Protein AF-A0A812U1U1-F1 (afdb_monomer)

pLDDT: mean 80.29, std 19.42, range [25.36, 98.5]

Mean predicted aligned error: 8.42 Å

Structure (mmCIF, N/CA/C/O backbone):
data_AF-A0A812U1U1-F1
#
_entry.id   AF-A0A812U1U1-F1
#
loop_
_atom_site.group_PDB
_atom_site.id
_atom_site.type_symbol
_atom_site.label_atom_id
_atom_site.label_alt_id
_atom_site.label_comp_id
_atom_site.label_asym_id
_atom_site.label_entity_id
_atom_site.label_seq_id
_atom_site.pdbx_PDB_ins_code
_atom_site.Cartn_x
_atom_site.Cartn_y
_atom_site.Cartn_z
_atom_site.occupancy
_atom_site.B_iso_or_equiv
_atom_site.auth_seq_id
_atom_site.auth_comp_id
_atom_site.auth_asym_id
_atom_site.auth_atom_id
_atom_site.pdbx_PDB_model_num
ATOM 1 N N . MET A 1 1 ? -20.519 -23.158 24.714 1.00 33.41 1 MET A N 1
ATOM 2 C CA . MET A 1 1 ? -21.512 -22.779 23.686 1.00 33.41 1 MET A CA 1
ATOM 3 C C . MET A 1 1 ? -21.033 -21.493 23.036 1.00 33.41 1 MET A C 1
ATOM 5 O O . MET A 1 1 ? -21.237 -20.427 23.595 1.00 33.41 1 MET A O 1
ATOM 9 N N . VAL A 1 2 ? -20.297 -21.603 21.932 1.00 26.89 2 VAL A N 1
ATOM 10 C CA . VAL A 1 2 ? -19.844 -20.453 21.138 1.00 26.89 2 VAL A CA 1
ATOM 11 C C . VAL A 1 2 ? -20.847 -20.333 19.998 1.00 26.89 2 VAL A C 1
ATOM 13 O O . VAL A 1 2 ? -20.883 -21.200 19.129 1.00 26.89 2 VAL A O 1
ATOM 16 N N . SER A 1 3 ? -21.747 -19.351 20.068 1.00 25.36 3 SER A N 1
ATOM 17 C CA . SER A 1 3 ? -22.757 -19.149 19.031 1.00 25.36 3 SER A CA 1
ATOM 18 C C . SER A 1 3 ? -22.079 -18.628 17.768 1.00 25.36 3 SER A C 1
ATOM 20 O O . SER A 1 3 ? -21.534 -17.524 17.758 1.00 25.36 3 SER A O 1
ATOM 22 N N . GLN A 1 4 ? -22.128 -19.436 16.713 1.00 30.34 4 GLN A N 1
ATOM 23 C CA . GLN A 1 4 ? -21.863 -19.019 15.345 1.00 30.34 4 GLN A CA 1
ATOM 24 C C . GLN A 1 4 ? -22.845 -17.905 14.969 1.00 30.34 4 GLN A C 1
ATOM 26 O O . GLN A 1 4 ? -24.039 -18.147 14.817 1.00 30.34 4 GLN A O 1
ATOM 31 N N . VAL A 1 5 ? -22.334 -16.687 14.809 1.00 28.88 5 VAL A N 1
ATOM 32 C CA . VAL A 1 5 ? -22.999 -15.645 14.024 1.00 28.88 5 VAL A CA 1
ATOM 33 C C . VAL A 1 5 ? -22.287 -15.630 12.676 1.00 28.88 5 VAL A C 1
ATOM 35 O O . VAL A 1 5 ? -21.378 -14.841 12.452 1.00 28.88 5 VAL A O 1
ATOM 38 N N . ALA A 1 6 ? -22.639 -16.582 11.812 1.00 29.95 6 ALA A N 1
ATOM 39 C CA . ALA A 1 6 ? -22.237 -16.583 10.410 1.00 29.95 6 ALA A CA 1
ATOM 40 C C . ALA A 1 6 ? -23.312 -15.821 9.626 1.00 29.95 6 ALA A C 1
ATOM 42 O O . ALA A 1 6 ? -24.266 -16.405 9.113 1.00 29.95 6 ALA A O 1
ATOM 43 N N . GLY A 1 7 ? -23.212 -14.493 9.629 1.00 31.73 7 GLY A N 1
ATOM 44 C CA . GLY A 1 7 ? -23.976 -13.661 8.710 1.00 31.73 7 GLY A CA 1
ATOM 45 C C . GLY A 1 7 ? -23.217 -13.594 7.395 1.00 31.73 7 GLY A C 1
ATOM 46 O O . GLY A 1 7 ? -22.252 -12.846 7.309 1.00 31.73 7 GLY A O 1
ATOM 47 N N . ALA A 1 8 ? -23.631 -14.379 6.399 1.00 33.59 8 ALA A N 1
ATOM 48 C CA . ALA A 1 8 ? -23.110 -14.251 5.044 1.00 33.59 8 ALA A CA 1
ATOM 49 C C . ALA A 1 8 ? -23.301 -12.804 4.554 1.00 33.59 8 ALA A C 1
ATOM 51 O O . ALA A 1 8 ? -24.389 -12.236 4.690 1.00 33.59 8 ALA A O 1
ATOM 52 N N . TYR A 1 9 ? -22.238 -12.208 4.013 1.00 43.00 9 TYR A N 1
ATOM 53 C CA . TYR A 1 9 ? -22.255 -10.857 3.463 1.00 43.00 9 TYR A CA 1
ATOM 54 C C . TYR A 1 9 ? -23.244 -10.748 2.311 1.00 43.00 9 TYR A C 1
ATOM 56 O O . TYR A 1 9 ? -23.048 -11.348 1.257 1.00 43.00 9 TYR A O 1
ATOM 64 N N . ASP A 1 10 ? -24.244 -9.891 2.461 1.00 40.53 10 ASP A N 1
ATOM 65 C CA . ASP A 1 10 ? -24.826 -9.242 1.300 1.00 40.53 10 ASP A CA 1
ATOM 66 C C . ASP A 1 10 ? -24.025 -7.955 1.081 1.00 40.53 10 ASP A C 1
ATOM 68 O O . ASP A 1 10 ? -24.301 -6.915 1.688 1.00 40.53 10 ASP A O 1
ATOM 72 N N . PHE A 1 11 ? -22.984 -8.016 0.239 1.00 43.66 11 PHE A N 1
ATOM 73 C CA . PHE A 1 11 ? -22.469 -6.817 -0.430 1.00 43.66 11 PHE A CA 1
ATOM 74 C C . PHE A 1 11 ? -23.571 -6.347 -1.387 1.00 43.66 11 PHE A C 1
ATOM 76 O O . PHE A 1 11 ? -23.424 -6.501 -2.600 1.00 43.66 11 PHE A O 1
ATOM 83 N N . GLY A 1 12 ? -24.688 -5.864 -0.821 1.00 38.81 12 GLY A N 1
ATOM 84 C CA . GLY A 1 12 ? -25.961 -5.627 -1.496 1.00 38.81 12 GLY A CA 1
ATOM 85 C C . GLY A 1 12 ? -25.711 -5.135 -2.899 1.00 38.81 12 GLY A C 1
ATOM 86 O O . GLY A 1 12 ? -25.112 -4.067 -3.024 1.00 38.81 12 GLY A O 1
ATOM 87 N N . ALA A 1 13 ? -26.066 -5.972 -3.886 1.00 36.62 13 ALA A N 1
ATOM 88 C CA . ALA A 1 13 ? -25.687 -5.882 -5.298 1.00 36.62 13 ALA A CA 1
ATOM 89 C C . ALA A 1 13 ? -24.906 -4.599 -5.599 1.00 36.62 13 ALA A C 1
ATOM 91 O O . ALA A 1 13 ? -25.535 -3.554 -5.790 1.00 36.62 13 ALA A O 1
ATOM 92 N N . LEU A 1 14 ? -23.564 -4.667 -5.542 1.00 38.41 14 LEU A N 1
ATOM 93 C CA . LEU A 1 14 ? -22.665 -3.551 -5.851 1.00 38.41 14 LEU A CA 1
ATOM 94 C C . LEU A 1 14 ? -23.178 -2.863 -7.121 1.00 38.41 14 LEU A C 1
ATOM 96 O O . LEU A 1 14 ? -22.991 -3.359 -8.229 1.00 38.41 14 LEU A O 1
ATOM 100 N N . LYS A 1 15 ? -23.912 -1.757 -6.956 1.00 34.28 15 LYS A N 1
ATOM 101 C CA . LYS A 1 15 ? -24.522 -1.070 -8.091 1.00 34.28 15 LYS A CA 1
ATOM 102 C C . LYS A 1 15 ? -23.379 -0.509 -8.911 1.00 34.28 15 LYS A C 1
ATOM 104 O O . LYS A 1 15 ? -22.560 0.237 -8.368 1.00 34.28 15 LYS A O 1
ATOM 109 N N . SER A 1 16 ? -23.337 -0.851 -10.197 1.00 38.38 16 SER A N 1
ATOM 110 C CA . SER A 1 16 ? -22.427 -0.206 -11.134 1.00 38.38 16 SER A CA 1
ATOM 111 C C . SER A 1 16 ? -22.575 1.305 -10.959 1.00 38.38 16 SER A C 1
ATOM 113 O O . SER A 1 16 ? -23.684 1.851 -10.936 1.00 38.38 16 SER A O 1
ATOM 115 N N . SER A 1 17 ? -21.461 1.994 -10.719 1.00 38.06 17 SER A N 1
ATOM 116 C CA . SER A 1 17 ? -21.476 3.446 -10.611 1.00 38.06 17 SER A CA 1
ATOM 117 C C . SER A 1 17 ? -21.788 4.010 -11.996 1.00 38.06 17 SER A C 1
ATOM 119 O O . SER A 1 17 ? -20.887 4.212 -12.807 1.00 38.06 17 SER A O 1
ATOM 121 N N . GLY A 1 18 ? -23.073 4.213 -12.285 1.00 31.48 18 GLY A N 1
ATOM 122 C CA . GLY A 1 18 ? -23.569 4.792 -13.528 1.00 31.48 18 GLY A CA 1
ATOM 123 C C . GLY A 1 18 ? -23.217 6.272 -13.635 1.00 31.48 18 GLY A C 1
ATOM 124 O O . GLY A 1 18 ? -24.083 7.128 -13.493 1.00 31.48 18 GLY A O 1
ATOM 125 N N . ASN A 1 19 ? -21.947 6.580 -13.884 1.00 34.47 19 ASN A N 1
ATOM 126 C CA . ASN A 1 19 ? -21.571 7.831 -14.525 1.00 34.47 19 ASN A CA 1
ATOM 127 C C . ASN A 1 19 ? -21.546 7.554 -16.032 1.00 34.47 19 ASN A C 1
ATOM 129 O O . ASN A 1 19 ? -20.558 7.057 -16.569 1.00 34.47 19 ASN A O 1
ATOM 133 N N . SER A 1 20 ? -22.662 7.826 -16.708 1.00 31.83 20 SER A N 1
ATOM 134 C CA . SER A 1 20 ? -22.776 7.718 -18.161 1.00 31.83 20 SER A CA 1
ATOM 135 C C . SER A 1 20 ? -21.972 8.834 -18.836 1.00 31.83 20 SER A C 1
ATOM 137 O O . SER A 1 20 ? -22.465 9.929 -19.092 1.00 31.83 20 SER A O 1
ATOM 139 N N . TYR A 1 21 ? -20.705 8.561 -19.137 1.00 35.44 21 TYR A N 1
ATOM 140 C CA . TYR A 1 21 ? -19.944 9.339 -20.113 1.00 35.44 21 TYR A CA 1
ATOM 141 C C . TYR A 1 21 ? -20.180 8.734 -21.503 1.00 35.44 21 TYR A C 1
ATOM 143 O O . TYR A 1 21 ? -20.110 7.518 -21.661 1.00 35.44 21 TYR A O 1
ATOM 151 N N . SER A 1 22 ? -20.492 9.570 -22.499 1.00 34.00 22 SER A N 1
ATOM 152 C CA . SER A 1 22 ? -20.937 9.146 -23.836 1.00 34.00 22 SER A CA 1
ATOM 153 C C . SER A 1 22 ? -19.997 8.111 -24.479 1.00 34.00 22 SER A C 1
ATOM 155 O O . SER A 1 22 ? -18.826 8.397 -24.746 1.00 34.00 22 SER A O 1
ATOM 157 N N . THR A 1 23 ? -20.535 6.925 -24.752 1.00 34.09 23 THR A N 1
ATOM 158 C CA . THR A 1 23 ? -19.882 5.728 -25.308 1.00 34.09 23 THR A CA 1
ATOM 159 C C . THR A 1 23 ? -19.514 5.836 -26.793 1.00 34.09 23 THR A C 1
ATOM 161 O O . THR A 1 23 ? -18.675 5.076 -27.272 1.00 34.09 23 THR A O 1
ATOM 164 N N . GLU A 1 24 ? -20.061 6.806 -27.531 1.00 35.62 24 GLU A N 1
ATOM 165 C CA . GLU A 1 24 ? -19.926 6.873 -28.998 1.00 35.62 24 GLU A CA 1
ATOM 166 C C . GLU A 1 24 ? -18.502 7.169 -29.504 1.00 35.62 24 GLU A C 1
ATOM 168 O O . GLU A 1 24 ? -18.181 6.849 -30.645 1.00 35.62 24 GLU A O 1
ATOM 173 N N . LYS A 1 25 ? -17.600 7.701 -28.666 1.00 39.09 25 LYS A N 1
ATOM 174 C CA . LYS A 1 25 ? -16.202 7.981 -29.061 1.00 39.09 25 LYS A CA 1
ATOM 175 C C . LYS A 1 25 ? -15.216 6.833 -28.773 1.00 39.09 25 LYS A C 1
ATOM 177 O O . LYS A 1 25 ? -14.052 6.936 -29.147 1.00 39.09 25 LYS A O 1
ATOM 182 N N . LEU A 1 26 ? -15.660 5.762 -28.102 1.00 35.81 26 LEU A N 1
ATOM 183 C CA . LEU A 1 26 ? -14.811 4.668 -27.591 1.00 35.81 26 LEU A CA 1
ATOM 184 C C . LEU A 1 26 ? -14.705 3.459 -28.530 1.00 35.81 26 LEU A C 1
ATOM 186 O O . LEU A 1 26 ? -13.687 2.768 -28.543 1.00 35.81 26 LEU A O 1
ATOM 190 N N . LEU A 1 27 ? -15.730 3.203 -29.344 1.00 36.25 27 LEU A N 1
ATOM 191 C CA . LEU A 1 27 ? -15.770 2.002 -30.186 1.00 36.25 27 LEU A CA 1
ATOM 192 C C . LEU A 1 27 ? -14.771 2.055 -31.357 1.00 36.25 27 LEU A C 1
ATOM 194 O O . LEU A 1 27 ? -14.324 1.014 -31.824 1.00 36.25 27 LEU A O 1
ATOM 198 N N . GLY A 1 28 ? -14.341 3.252 -31.774 1.00 38.69 28 GLY A N 1
ATOM 199 C CA . GLY A 1 28 ? -13.275 3.425 -32.771 1.00 38.69 28 GLY A CA 1
ATOM 200 C C . GLY A 1 28 ? -11.848 3.270 -32.222 1.00 38.69 28 GLY A C 1
ATOM 201 O O . GLY A 1 28 ? -10.917 3.099 -33.004 1.00 38.69 28 GLY A O 1
ATOM 202 N N . THR A 1 29 ? -11.651 3.320 -30.897 1.00 44.66 29 THR A N 1
ATOM 203 C CA . THR A 1 29 ? -10.325 3.288 -30.243 1.00 44.66 29 THR A CA 1
ATOM 204 C C . THR A 1 29 ? -10.060 2.021 -29.430 1.00 44.66 29 THR A C 1
ATOM 206 O O . THR A 1 29 ? -8.899 1.740 -29.139 1.00 44.66 29 THR A O 1
ATOM 209 N N . SER A 1 30 ? -11.085 1.219 -29.119 1.00 41.72 30 SER A N 1
ATOM 210 C CA . SER A 1 30 ? -10.934 -0.089 -28.459 1.00 41.72 30 SER A CA 1
ATOM 211 C C . SER A 1 30 ? -9.996 -1.020 -29.242 1.00 41.72 30 SER A C 1
ATOM 213 O O . SER A 1 30 ? -9.013 -1.495 -28.679 1.00 41.72 30 SER A O 1
ATOM 215 N N . GLY A 1 31 ? -10.191 -1.167 -30.560 1.00 43.22 31 GLY A N 1
ATOM 216 C CA . GLY A 1 31 ? -9.303 -1.980 -31.402 1.00 43.22 31 GLY A CA 1
ATOM 217 C C . GLY A 1 31 ? -7.854 -1.476 -31.433 1.00 43.22 31 GLY A C 1
ATOM 218 O O . GLY A 1 31 ? -6.922 -2.274 -31.425 1.00 43.22 31 GLY A O 1
ATOM 219 N N . ALA A 1 32 ? -7.647 -0.156 -31.384 1.00 46.31 32 ALA A N 1
ATOM 220 C CA . ALA A 1 32 ? -6.315 0.443 -31.328 1.00 46.31 32 ALA A CA 1
ATOM 221 C C . ALA A 1 32 ? -5.655 0.268 -29.951 1.00 46.31 32 ALA A C 1
ATOM 223 O O . ALA A 1 32 ? -4.449 0.070 -29.884 1.00 46.31 32 ALA A O 1
ATOM 224 N N . MET A 1 33 ? -6.416 0.312 -28.853 1.00 45.88 33 MET A N 1
ATOM 225 C CA . MET A 1 33 ? -5.883 0.077 -27.511 1.00 45.88 33 MET A CA 1
ATOM 226 C C . MET A 1 33 ? -5.525 -1.396 -27.311 1.00 45.88 33 MET A C 1
ATOM 228 O O . MET A 1 33 ? -4.442 -1.669 -26.811 1.00 45.88 33 MET A O 1
ATOM 232 N N . THR A 1 34 ? -6.364 -2.333 -27.760 1.00 46.78 34 THR A N 1
ATOM 233 C CA . THR A 1 34 ? -6.060 -3.772 -27.728 1.00 46.78 34 THR A CA 1
ATOM 234 C C . THR A 1 34 ? -4.869 -4.115 -28.626 1.00 46.78 34 THR A C 1
ATOM 236 O O . THR A 1 34 ? -3.996 -4.861 -28.197 1.00 46.78 34 THR A O 1
ATOM 239 N N . ALA A 1 35 ? -4.764 -3.519 -29.821 1.00 48.72 35 ALA A N 1
ATOM 240 C CA . ALA A 1 35 ? -3.596 -3.686 -30.691 1.00 48.72 35 ALA A CA 1
ATOM 241 C C . ALA A 1 35 ? -2.317 -3.103 -30.063 1.00 48.72 35 ALA A C 1
ATOM 243 O O . ALA A 1 35 ? -1.280 -3.756 -30.057 1.00 48.72 35 ALA A O 1
ATOM 244 N N . ARG A 1 36 ? -2.393 -1.913 -29.453 1.00 50.44 36 ARG A N 1
ATOM 245 C CA . ARG A 1 36 ? -1.244 -1.250 -28.812 1.00 50.44 36 ARG A CA 1
ATOM 246 C C . ARG A 1 36 ? -0.850 -1.900 -27.484 1.00 50.44 36 ARG A C 1
ATOM 248 O O . ARG A 1 36 ? 0.325 -1.909 -27.146 1.00 50.44 36 ARG A O 1
ATOM 255 N N . LEU A 1 37 ? -1.807 -2.466 -26.746 1.00 47.91 37 LEU A N 1
ATOM 256 C CA . LEU A 1 37 ? -1.551 -3.371 -25.624 1.00 47.91 37 LEU A CA 1
ATOM 257 C C . LEU A 1 37 ? -0.870 -4.642 -26.133 1.00 47.91 37 LEU A C 1
ATOM 259 O O . LEU A 1 37 ? 0.133 -5.032 -25.560 1.00 47.91 37 LEU A O 1
ATOM 263 N N . GLY A 1 38 ? -1.327 -5.218 -27.246 1.00 48.72 38 GLY A N 1
ATOM 264 C CA . GLY A 1 38 ? -0.665 -6.351 -27.902 1.00 48.72 38 GLY A CA 1
ATOM 265 C C . GLY A 1 38 ? 0.767 -6.056 -28.371 1.00 48.72 38 GLY A C 1
ATOM 266 O O . GLY A 1 38 ? 1.600 -6.953 -28.360 1.00 48.72 38 GLY A O 1
ATOM 267 N N . GLU A 1 39 ? 1.079 -4.806 -28.731 1.00 46.41 39 GLU A N 1
ATOM 268 C CA . GLU A 1 39 ? 2.439 -4.357 -29.081 1.00 46.41 39 GLU A CA 1
ATOM 269 C C . GLU A 1 39 ? 3.313 -4.003 -27.859 1.00 46.41 39 GLU A C 1
ATOM 271 O O . GLU A 1 39 ? 4.540 -4.090 -27.931 1.00 46.41 39 GLU A O 1
ATOM 276 N N . LEU A 1 40 ? 2.708 -3.563 -26.747 1.00 42.91 40 LEU A N 1
ATOM 277 C CA . LEU A 1 40 ? 3.408 -3.160 -25.515 1.00 42.91 40 LEU A CA 1
ATOM 278 C C . LEU A 1 40 ? 3.587 -4.309 -24.515 1.00 42.91 40 LEU A C 1
ATOM 280 O O . LEU A 1 40 ? 4.503 -4.263 -23.693 1.00 42.91 40 LEU A O 1
ATOM 284 N N . LEU A 1 41 ? 2.716 -5.314 -24.566 1.00 47.69 41 LEU A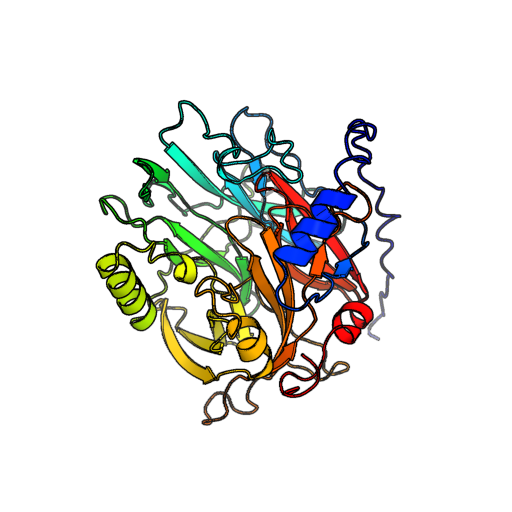 N 1
ATOM 285 C CA . LEU A 1 41 ? 2.797 -6.525 -23.764 1.00 47.69 41 LEU A CA 1
ATOM 286 C C . LEU A 1 41 ? 3.712 -7.505 -24.488 1.00 47.69 41 LEU A C 1
ATOM 288 O O . LEU A 1 41 ? 3.403 -8.042 -25.551 1.00 47.69 41 LEU A O 1
ATOM 292 N N . ILE A 1 42 ? 4.889 -7.694 -23.909 1.00 43.16 42 ILE A N 1
ATOM 293 C CA . ILE A 1 42 ? 5.901 -8.603 -24.425 1.00 43.16 42 ILE A CA 1
ATOM 294 C C . ILE A 1 42 ? 5.284 -10.017 -24.448 1.00 43.16 42 ILE A C 1
ATOM 296 O O . ILE A 1 42 ? 4.717 -10.460 -23.455 1.00 43.16 42 ILE A O 1
ATOM 300 N N . HIS A 1 43 ? 5.370 -10.691 -25.600 1.00 44.22 43 HIS A N 1
ATOM 301 C CA . HIS A 1 43 ? 4.927 -12.074 -25.863 1.00 44.22 43 HIS A CA 1
ATOM 302 C C . HIS A 1 43 ? 3.436 -12.341 -26.125 1.00 44.22 43 HIS A C 1
ATOM 304 O O . HIS A 1 43 ? 3.045 -13.503 -26.202 1.00 44.22 43 HIS A O 1
ATOM 310 N N . GLY A 1 44 ? 2.592 -11.326 -26.342 1.00 47.84 44 GLY A N 1
ATOM 311 C CA . GLY A 1 44 ? 1.168 -11.590 -26.605 1.00 47.84 44 GLY A CA 1
ATOM 312 C C . GLY A 1 44 ? 0.444 -12.204 -25.400 1.00 47.84 44 GLY A C 1
ATOM 313 O O . GLY A 1 44 ? -0.622 -12.805 -25.552 1.00 47.84 44 GLY A O 1
ATOM 314 N N . GLU A 1 45 ? 1.012 -12.051 -24.201 1.00 54.56 45 GLU A N 1
ATOM 315 C CA . GLU A 1 45 ? 0.327 -12.389 -22.965 1.00 54.56 45 GLU A CA 1
ATOM 316 C C . GLU A 1 45 ? -0.890 -11.477 -22.806 1.00 54.56 45 GLU A C 1
ATOM 318 O O . GLU A 1 45 ? -0.776 -10.257 -22.672 1.00 54.56 45 GLU A O 1
ATOM 323 N N . ALA A 1 46 ? -2.078 -12.075 -22.848 1.00 60.75 46 ALA A N 1
ATOM 324 C CA . ALA A 1 46 ? -3.315 -11.358 -22.609 1.00 60.75 46 ALA A CA 1
ATOM 325 C C . ALA A 1 46 ? -3.338 -10.851 -21.159 1.00 60.75 46 ALA A C 1
ATOM 327 O O . ALA A 1 46 ? -3.284 -11.653 -20.224 1.00 60.75 46 ALA A O 1
ATOM 328 N N . VAL A 1 47 ? -3.446 -9.530 -20.978 1.00 74.00 47 VAL A N 1
ATOM 329 C CA . VAL A 1 47 ? -3.816 -8.951 -19.681 1.00 74.00 47 VAL A CA 1
ATOM 330 C C . VAL A 1 47 ? -5.233 -9.400 -19.368 1.00 74.00 47 VAL A C 1
ATOM 332 O O . VAL A 1 47 ? -6.168 -9.114 -20.119 1.00 74.00 47 VAL A O 1
ATOM 335 N N . GLU A 1 48 ? -5.384 -10.110 -18.259 1.00 80.50 48 GLU A N 1
ATOM 336 C CA . GLU A 1 48 ? -6.688 -10.541 -17.784 1.00 80.50 48 GLU A CA 1
ATOM 337 C C . GLU A 1 48 ? -7.426 -9.351 -17.156 1.00 80.50 48 GLU A C 1
ATOM 339 O O . GLU A 1 48 ? -6.937 -8.711 -16.223 1.00 80.50 48 GLU A O 1
ATOM 344 N N . VAL A 1 49 ? -8.608 -9.023 -17.678 1.00 80.69 49 VAL A N 1
ATOM 345 C CA . VAL A 1 49 ? -9.461 -7.984 -17.092 1.00 80.69 49 VAL A CA 1
ATOM 346 C C . VAL A 1 49 ? -10.316 -8.630 -16.011 1.00 80.69 49 VAL A C 1
ATOM 348 O O . VAL A 1 49 ? -11.184 -9.453 -16.308 1.00 80.69 49 VAL A O 1
ATOM 351 N N . LEU A 1 50 ? -10.102 -8.240 -14.755 1.00 81.69 50 LEU A N 1
ATOM 352 C CA . LEU A 1 50 ? -10.969 -8.651 -13.657 1.00 81.69 50 LEU A CA 1
ATOM 353 C C . LEU A 1 50 ? -12.301 -7.908 -13.774 1.00 81.69 50 LEU A C 1
ATOM 355 O O . LEU A 1 50 ? -12.419 -6.784 -13.286 1.00 81.69 50 LEU A O 1
ATOM 359 N N . ASN A 1 51 ? -13.286 -8.539 -14.417 1.00 80.69 51 ASN A N 1
ATOM 360 C CA . ASN A 1 51 ? -14.665 -8.052 -14.505 1.00 80.69 51 ASN A CA 1
ATOM 361 C C . ASN A 1 51 ? -15.359 -8.220 -13.145 1.00 80.69 51 ASN A C 1
ATOM 363 O O . ASN A 1 51 ? -16.066 -9.198 -12.885 1.00 80.69 51 ASN A O 1
ATOM 367 N N . VAL A 1 52 ? -15.041 -7.305 -12.231 1.00 80.62 52 VAL A N 1
ATOM 368 C CA . VAL A 1 52 ? -15.543 -7.282 -10.860 1.00 80.62 52 VAL A CA 1
ATOM 369 C C . VAL A 1 52 ? -16.112 -5.899 -10.557 1.00 80.62 52 VAL A C 1
ATOM 371 O O . VAL A 1 52 ? -15.427 -4.890 -10.754 1.00 80.62 52 VAL A O 1
ATOM 374 N N . PRO A 1 53 ? -17.354 -5.804 -10.043 1.00 83.06 53 PRO A N 1
ATOM 375 C CA . PRO A 1 53 ? -17.932 -4.519 -9.690 1.00 83.06 53 PRO A CA 1
ATOM 376 C C . PRO A 1 53 ? -17.043 -3.759 -8.702 1.00 83.06 53 PRO A C 1
ATOM 378 O O . PRO A 1 53 ? -16.528 -4.320 -7.730 1.00 83.06 53 PRO A O 1
ATOM 381 N N . SER A 1 54 ? -16.884 -2.456 -8.929 1.00 85.75 54 SER A N 1
ATOM 382 C CA . SER A 1 54 ? -16.162 -1.567 -8.021 1.00 85.75 54 SER A CA 1
ATOM 383 C C . SER A 1 54 ? -17.065 -0.459 -7.488 1.00 85.75 54 SER A C 1
ATOM 385 O O . SER A 1 54 ? -17.995 0.003 -8.153 1.00 85.75 54 SER A O 1
ATOM 387 N N . ARG A 1 55 ? -16.787 -0.021 -6.258 1.00 87.38 55 ARG A N 1
ATOM 388 C CA . ARG A 1 55 ? -17.496 1.068 -5.578 1.00 87.38 55 ARG A CA 1
ATOM 389 C C . ARG A 1 55 ? -16.533 2.199 -5.249 1.00 87.38 55 ARG A C 1
ATOM 391 O O . ARG A 1 55 ? -15.428 1.970 -4.765 1.00 87.38 55 ARG A O 1
ATOM 398 N N . LEU A 1 56 ? -16.989 3.435 -5.442 1.00 87.62 56 LEU A N 1
ATOM 399 C CA . LEU A 1 56 ? -16.305 4.629 -4.949 1.00 87.62 56 LEU A CA 1
ATOM 400 C C . LEU A 1 56 ? -16.429 4.703 -3.416 1.00 87.62 56 LEU A C 1
ATOM 402 O O . LEU A 1 56 ? -17.547 4.737 -2.897 1.00 87.62 56 LEU A O 1
ATOM 406 N N . LEU A 1 57 ? -15.304 4.750 -2.696 1.00 83.75 57 LEU A N 1
ATOM 407 C CA . LEU A 1 57 ? -15.291 4.764 -1.225 1.00 83.75 57 LEU A CA 1
ATOM 408 C C . LEU A 1 57 ? -15.752 6.108 -0.652 1.00 83.75 57 LEU A C 1
ATOM 410 O O . LEU A 1 57 ? -16.696 6.170 0.128 1.00 83.75 57 LEU A O 1
ATOM 414 N N . HIS A 1 58 ? -15.100 7.195 -1.060 1.00 82.94 58 HIS A N 1
ATOM 415 C CA . HIS A 1 58 ? -15.446 8.553 -0.651 1.00 82.94 58 HIS A CA 1
ATOM 416 C C . HIS A 1 58 ? -15.292 9.495 -1.833 1.00 82.94 58 HIS A C 1
ATOM 418 O O . HIS A 1 58 ? -14.385 9.350 -2.652 1.00 82.94 58 HIS A O 1
ATOM 424 N N . ARG A 1 59 ? -16.163 10.504 -1.906 1.00 73.81 59 ARG A N 1
ATOM 425 C CA . ARG A 1 59 ? -15.984 11.577 -2.882 1.00 73.81 59 ARG A CA 1
ATOM 426 C C . ARG A 1 59 ? -14.859 12.503 -2.418 1.00 73.81 59 ARG A C 1
ATOM 428 O O . ARG A 1 59 ? -14.816 12.842 -1.231 1.00 73.81 59 ARG A O 1
ATOM 435 N N . PRO A 1 60 ? -13.978 12.946 -3.327 1.00 64.12 60 PRO A N 1
ATOM 436 C CA . PRO A 1 60 ? -12.962 13.924 -2.985 1.00 64.12 60 PRO A CA 1
ATOM 437 C C . PRO A 1 60 ? -13.618 15.202 -2.429 1.00 64.12 60 PRO A C 1
ATOM 439 O O . PRO A 1 60 ? -14.734 15.559 -2.834 1.00 64.12 60 PRO A O 1
ATOM 442 N N . PRO A 1 61 ? -12.964 15.902 -1.485 1.00 61.69 61 PRO A N 1
ATOM 443 C CA . PRO A 1 61 ? -13.498 17.142 -0.947 1.00 61.69 61 PRO A CA 1
ATOM 444 C C . PRO A 1 61 ? -13.757 18.137 -2.086 1.00 61.69 61 PRO A C 1
ATOM 446 O O . PRO A 1 61 ? -12.901 18.341 -2.938 1.00 61.69 61 PRO A O 1
ATOM 449 N N . LYS A 1 62 ? -14.902 18.835 -2.075 1.00 58.47 62 LYS A N 1
ATOM 450 C CA . LYS A 1 62 ? -15.288 19.814 -3.120 1.00 58.47 62 LYS A CA 1
ATOM 451 C C . LYS A 1 62 ? -14.310 20.996 -3.300 1.00 58.47 62 LYS A C 1
ATOM 453 O O . LYS A 1 62 ? -14.539 21.851 -4.157 1.00 58.47 62 LYS A O 1
ATOM 458 N N . LYS A 1 63 ? -13.233 21.098 -2.508 1.00 64.88 63 LYS A N 1
ATOM 459 C CA . LYS A 1 63 ? -12.181 22.100 -2.727 1.00 64.88 63 LYS A CA 1
ATOM 460 C C . LYS A 1 63 ? -11.483 21.773 -4.049 1.00 64.88 63 LYS A C 1
ATOM 462 O O . LYS A 1 63 ? -10.867 20.723 -4.167 1.00 64.88 63 LYS A O 1
ATOM 467 N N . LYS A 1 64 ? -11.576 22.699 -5.012 1.00 57.41 64 LYS A N 1
ATOM 468 C CA . LYS A 1 64 ? -11.261 22.576 -6.456 1.00 57.41 64 LYS A CA 1
ATOM 469 C C . LYS A 1 64 ? -9.864 22.038 -6.847 1.00 57.41 64 LYS A C 1
ATOM 471 O O . LYS A 1 64 ? -9.543 22.046 -8.032 1.00 57.41 64 LYS A O 1
ATOM 476 N N . SER A 1 65 ? -9.025 21.592 -5.916 1.00 78.62 65 SER A N 1
ATOM 477 C CA . SER A 1 65 ? -7.655 21.157 -6.191 1.00 78.62 65 SER A CA 1
ATOM 478 C C . SER A 1 65 ? -7.240 19.821 -5.584 1.00 78.62 65 SER A C 1
ATOM 480 O O . SER A 1 65 ? -6.221 19.322 -6.042 1.00 78.62 65 SER A O 1
ATOM 482 N N . TRP A 1 66 ? -7.971 19.235 -4.627 1.00 88.31 66 TRP A N 1
ATOM 483 C CA . TRP A 1 66 ? -7.552 17.997 -3.951 1.00 88.31 66 TRP A CA 1
ATOM 484 C C . TRP A 1 66 ? -8.379 16.791 -4.394 1.00 88.31 66 TRP A C 1
ATOM 486 O O . TRP A 1 66 ? -9.606 16.865 -4.419 1.00 88.31 66 TRP A O 1
ATOM 496 N N . ALA A 1 67 ? -7.709 15.673 -4.664 1.00 90.62 67 ALA A N 1
ATOM 497 C CA . ALA A 1 67 ? -8.338 14.366 -4.844 1.00 90.62 67 ALA A CA 1
ATOM 498 C C . ALA A 1 67 ? -7.948 13.415 -3.709 1.00 90.62 67 ALA A C 1
ATOM 500 O O . ALA A 1 67 ? -6.919 13.628 -3.070 1.00 90.62 67 ALA A O 1
ATOM 501 N N . LEU A 1 68 ? -8.765 12.386 -3.475 1.00 92.25 68 LEU A N 1
ATOM 502 C CA . LEU A 1 68 ? -8.470 11.268 -2.577 1.00 92.25 68 LEU A CA 1
ATOM 503 C C . LEU A 1 68 ? -8.284 10.021 -3.433 1.00 92.25 68 LEU A C 1
ATOM 505 O O . LEU A 1 68 ? -9.165 9.710 -4.218 1.00 92.25 68 LEU A O 1
ATOM 509 N N . TYR A 1 69 ? -7.181 9.305 -3.293 1.00 92.88 69 TYR A N 1
ATOM 510 C CA . TYR A 1 69 ? -6.903 8.102 -4.077 1.00 92.88 69 TYR A CA 1
ATOM 511 C C . TYR A 1 69 ? -5.946 7.178 -3.314 1.00 92.88 69 TYR A C 1
ATOM 513 O O . TYR A 1 69 ? -5.552 7.474 -2.186 1.00 92.88 69 TYR A O 1
ATOM 521 N N . ASN A 1 70 ? -5.630 6.023 -3.898 1.00 94.00 70 ASN A N 1
ATOM 522 C CA . ASN A 1 70 ? -4.800 4.961 -3.311 1.00 94.00 70 ASN A CA 1
ATOM 523 C C . ASN A 1 70 ? -5.238 4.539 -1.892 1.00 94.00 70 ASN A C 1
ATOM 525 O O . ASN A 1 70 ? -4.422 4.573 -0.969 1.00 94.00 70 ASN A O 1
ATOM 529 N N . PRO A 1 71 ? -6.521 4.181 -1.685 1.00 96.75 71 PRO A N 1
ATOM 530 C CA . PRO A 1 71 ? -7.001 3.739 -0.386 1.00 96.75 71 PRO A CA 1
ATOM 531 C C . PRO A 1 71 ? -6.291 2.471 0.108 1.00 96.75 71 PRO A C 1
ATOM 533 O O . PRO A 1 71 ? -6.108 1.527 -0.664 1.00 96.75 71 PRO A O 1
ATOM 536 N N . SER A 1 72 ? -5.966 2.425 1.401 1.00 97.25 72 SER A N 1
ATOM 537 C CA . SER A 1 72 ? -5.564 1.211 2.129 1.00 97.25 72 SER A CA 1
ATOM 538 C C . SER A 1 72 ? -6.577 0.926 3.232 1.00 97.25 72 SER A C 1
ATOM 540 O O . SER A 1 72 ? -7.085 1.868 3.840 1.00 97.25 72 SER A O 1
ATOM 542 N N . LEU A 1 73 ? -6.878 -0.347 3.492 1.00 96.44 73 LEU A N 1
ATOM 543 C CA . LEU A 1 73 ? -7.854 -0.770 4.498 1.00 96.44 73 LEU A CA 1
ATOM 544 C C . LEU A 1 73 ? -7.219 -1.680 5.537 1.00 96.44 73 LEU A C 1
ATOM 546 O O . LEU A 1 73 ? -6.419 -2.551 5.203 1.00 96.44 73 LEU A O 1
ATOM 550 N N . LEU A 1 74 ? -7.650 -1.511 6.783 1.00 97.56 74 LEU A N 1
ATOM 551 C CA . LEU A 1 74 ? -7.347 -2.412 7.883 1.00 97.56 74 LEU A CA 1
ATOM 552 C C . LEU A 1 74 ? -8.631 -2.727 8.659 1.00 97.56 74 LEU A C 1
ATOM 554 O O . LEU A 1 74 ? -9.195 -1.817 9.280 1.00 97.56 74 LEU A O 1
ATOM 558 N N . PRO A 1 75 ? -9.099 -3.987 8.642 1.00 97.06 75 PRO A N 1
ATOM 559 C CA . PRO A 1 75 ? -10.181 -4.432 9.512 1.00 97.06 75 PRO A CA 1
ATOM 560 C C . PRO A 1 75 ? -9.766 -4.310 10.981 1.00 97.06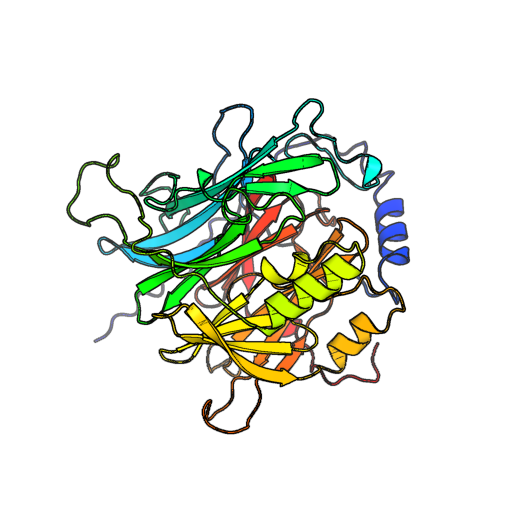 75 PRO A C 1
ATOM 562 O O . PRO A 1 75 ? -8.663 -4.716 11.352 1.00 97.06 75 PRO A O 1
ATOM 565 N N . LEU A 1 76 ? -10.640 -3.757 11.821 1.00 96.81 76 LEU A N 1
ATOM 566 C CA . LEU A 1 76 ? -10.428 -3.685 13.267 1.00 96.81 76 LEU A CA 1
ATOM 567 C C . LEU A 1 76 ? -11.756 -3.641 14.031 1.00 96.81 76 LEU A C 1
ATOM 569 O O . LEU A 1 76 ? -12.821 -3.430 13.451 1.00 96.81 76 LEU A O 1
ATOM 573 N N . ARG A 1 77 ? -11.685 -3.803 15.355 1.00 96.44 77 ARG A N 1
ATOM 574 C CA . ARG A 1 77 ? -12.818 -3.596 16.262 1.00 96.44 77 ARG A CA 1
ATOM 575 C C . ARG A 1 77 ? -12.615 -2.301 17.044 1.00 96.44 77 ARG A C 1
ATOM 577 O O . ARG A 1 77 ? -11.570 -2.128 17.663 1.00 96.44 77 ARG A O 1
ATOM 584 N N . TRP A 1 78 ? -13.597 -1.405 17.020 1.00 95.81 78 TRP A N 1
ATOM 585 C CA . TRP A 1 78 ? -13.548 -0.121 17.732 1.00 95.81 78 TRP A CA 1
ATOM 586 C C . TRP A 1 78 ? -14.936 0.250 18.246 1.00 95.81 78 TRP A C 1
ATOM 588 O O . TRP A 1 78 ? -15.924 0.132 17.512 1.00 95.81 78 TRP A O 1
ATOM 598 N N . ARG A 1 79 ? -15.032 0.647 19.521 1.00 93.69 79 ARG A N 1
ATOM 599 C CA . ARG A 1 79 ? -16.308 0.893 20.225 1.00 93.69 79 ARG A CA 1
ATOM 600 C C . ARG A 1 79 ? -17.286 -0.283 20.115 1.00 93.69 79 ARG A C 1
ATOM 602 O O . ARG A 1 79 ? -18.480 -0.110 19.868 1.00 93.69 79 ARG A O 1
ATOM 609 N N . GLY A 1 80 ? -16.755 -1.502 20.213 1.00 95.12 80 GLY A N 1
ATOM 610 C CA . GLY A 1 80 ? -17.526 -2.744 20.102 1.00 95.12 80 GLY A CA 1
ATOM 611 C C . GLY A 1 80 ? -18.078 -3.062 18.706 1.00 95.12 80 GLY A C 1
ATOM 612 O O . GLY A 1 80 ? -18.798 -4.051 18.579 1.00 95.12 80 GLY A O 1
ATOM 613 N N . LYS A 1 81 ? -17.748 -2.272 17.677 1.00 96.31 81 LYS A N 1
ATOM 614 C CA . LYS A 1 81 ? -18.191 -2.471 16.291 1.00 96.31 81 LYS A CA 1
ATOM 615 C C . LYS A 1 81 ? -17.045 -2.964 15.418 1.00 96.31 81 LYS A C 1
ATOM 617 O O . LYS A 1 81 ? -15.907 -2.531 15.598 1.00 96.31 81 LYS A O 1
ATOM 622 N N . ASP A 1 82 ? -17.370 -3.803 14.443 1.00 96.31 82 ASP A N 1
ATOM 623 C CA . ASP A 1 82 ? -16.446 -4.152 13.367 1.00 96.31 82 ASP A CA 1
ATOM 624 C C . ASP A 1 82 ? -16.421 -3.008 12.351 1.00 96.31 82 ASP A C 1
ATOM 626 O O . ASP A 1 82 ? -17.456 -2.585 11.820 1.00 96.31 82 ASP A O 1
ATOM 630 N N . VAL A 1 83 ? -15.233 -2.462 12.131 1.00 96.81 83 VAL A N 1
ATOM 631 C CA . VAL A 1 83 ? -15.002 -1.269 11.316 1.00 96.81 83 VAL A CA 1
ATOM 632 C C . VAL A 1 83 ? -13.780 -1.478 10.430 1.00 96.81 83 VAL A C 1
ATOM 634 O O . VAL A 1 83 ? -12.980 -2.394 10.631 1.00 96.81 83 VAL A O 1
ATOM 637 N N . PHE A 1 84 ? -13.599 -0.578 9.473 1.00 97.44 84 PHE A N 1
ATOM 638 C CA . PHE A 1 84 ? -12.346 -0.430 8.755 1.00 97.44 84 PHE A CA 1
ATOM 639 C C . PHE A 1 84 ? -11.689 0.895 9.128 1.00 97.44 84 PHE A C 1
ATOM 641 O O . PHE A 1 84 ? -12.314 1.957 9.056 1.00 97.44 84 PHE A O 1
ATOM 648 N N . LEU A 1 85 ? -10.405 0.840 9.470 1.00 97.94 85 LEU A N 1
ATOM 649 C CA . LEU A 1 85 ? -9.533 1.997 9.336 1.00 97.94 85 LEU A CA 1
ATOM 650 C C . LEU A 1 85 ? -9.140 2.109 7.867 1.00 97.94 85 LEU A C 1
ATOM 652 O O . LEU A 1 85 ? -8.684 1.137 7.267 1.00 97.94 85 LEU A O 1
ATOM 656 N N . VAL A 1 86 ? -9.330 3.292 7.295 1.00 97.69 86 VAL A N 1
ATOM 657 C CA . VAL A 1 86 ? -9.006 3.571 5.897 1.00 97.69 86 VAL A CA 1
ATOM 658 C C . VAL A 1 86 ? -8.008 4.704 5.836 1.00 97.69 86 VAL A C 1
ATOM 660 O O . VAL A 1 86 ? -8.262 5.755 6.421 1.00 97.69 86 VAL A O 1
ATOM 663 N N . THR A 1 87 ? -6.919 4.533 5.096 1.00 97.56 87 THR A N 1
ATOM 664 C CA . THR A 1 87 ? -6.044 5.643 4.706 1.00 97.56 87 THR A CA 1
ATOM 665 C C . THR A 1 87 ? -6.271 6.018 3.254 1.00 97.56 87 THR A C 1
ATOM 667 O O . THR A 1 87 ? -6.647 5.179 2.443 1.00 97.56 87 THR A O 1
ATOM 670 N N . TYR A 1 88 ? -6.029 7.282 2.918 1.00 96.31 88 TYR A N 1
ATOM 671 C CA . TYR A 1 88 ? -6.056 7.803 1.553 1.00 96.31 88 TYR A CA 1
ATOM 672 C C . TYR A 1 88 ? -4.802 8.622 1.309 1.00 96.31 88 TYR A C 1
ATOM 674 O O . TYR A 1 88 ? -4.380 9.381 2.184 1.00 96.31 88 TYR A O 1
ATOM 682 N N . ARG A 1 89 ? -4.284 8.585 0.084 1.00 93.88 89 ARG A N 1
ATOM 683 C CA . ARG A 1 89 ? -3.469 9.684 -0.421 1.00 93.88 89 ARG A CA 1
ATOM 684 C C . ARG A 1 89 ? -4.401 10.825 -0.815 1.00 93.88 89 ARG A C 1
ATOM 686 O O . ARG A 1 89 ? -5.279 10.656 -1.656 1.00 93.88 89 ARG A O 1
ATOM 693 N N . ALA A 1 90 ? -4.217 11.988 -0.209 1.00 93.19 90 ALA A N 1
ATOM 694 C CA . ALA A 1 90 ? -4.830 13.225 -0.662 1.00 93.19 90 ALA A CA 1
ATOM 695 C C . ALA A 1 90 ? -3.796 14.029 -1.438 1.00 93.19 90 ALA A C 1
ATOM 697 O O . ALA A 1 90 ? -2.723 14.287 -0.904 1.00 93.19 90 ALA A O 1
ATOM 698 N N . GLY A 1 91 ? -4.094 14.437 -2.671 1.00 91.25 91 GLY A N 1
ATOM 699 C CA . GLY A 1 91 ? -3.110 15.097 -3.530 1.00 91.25 91 GLY A CA 1
ATOM 700 C C . GLY A 1 91 ? -3.668 16.266 -4.327 1.00 91.25 91 GLY A C 1
ATOM 701 O O . GLY A 1 91 ? -4.773 16.191 -4.872 1.00 91.25 91 GLY A O 1
ATOM 702 N N . THR A 1 92 ? -2.877 17.336 -4.453 1.00 88.56 92 THR A N 1
ATOM 703 C CA . THR A 1 92 ? -3.130 18.382 -5.455 1.00 88.56 92 THR A CA 1
ATOM 704 C C . THR A 1 92 ? -2.696 17.964 -6.856 1.00 88.56 92 THR A C 1
ATOM 706 O O . THR A 1 92 ? -3.182 18.525 -7.837 1.00 88.56 92 THR A O 1
ATOM 709 N N . TRP A 1 93 ? -1.822 16.961 -6.952 1.00 85.31 93 TRP A N 1
ATOM 710 C CA . TRP A 1 93 ? -1.607 16.190 -8.169 1.00 85.31 93 TRP A CA 1
ATOM 711 C C . TRP A 1 93 ? -2.713 15.142 -8.287 1.00 85.31 93 TRP A C 1
ATOM 713 O O . TRP A 1 93 ? -2.835 14.285 -7.411 1.00 85.31 93 TRP A O 1
ATOM 723 N N . ASN A 1 94 ? -3.539 15.254 -9.324 1.00 85.31 94 ASN A N 1
ATOM 724 C CA . ASN A 1 94 ? -4.587 14.296 -9.656 1.00 85.31 94 ASN A CA 1
ATOM 725 C C . ASN A 1 94 ? -4.948 14.405 -11.136 1.00 85.31 94 ASN A C 1
ATOM 727 O O . ASN A 1 94 ? -4.807 15.479 -11.727 1.00 85.31 94 ASN A O 1
ATOM 731 N N . LEU A 1 95 ? -5.453 13.315 -11.711 1.00 83.38 95 LEU A N 1
ATOM 732 C CA . LEU A 1 95 ? -5.892 13.271 -13.108 1.00 83.38 95 LEU A CA 1
ATOM 733 C C . LEU A 1 95 ? -7.423 13.241 -13.219 1.00 83.38 95 LEU A C 1
ATOM 735 O O . LEU A 1 95 ? -7.974 12.731 -14.183 1.00 83.38 95 LEU A O 1
ATOM 739 N N . CYS A 1 96 ? -8.142 13.845 -12.266 1.00 80.12 96 CYS A N 1
ATOM 740 C CA . CYS A 1 96 ? -9.610 13.813 -12.228 1.00 80.12 96 CYS A CA 1
ATOM 741 C C . CYS A 1 96 ? -10.319 14.469 -13.419 1.00 80.12 96 CYS A C 1
ATOM 743 O O . CYS A 1 96 ? -11.518 14.283 -13.604 1.00 80.12 96 CYS A O 1
ATOM 745 N N . ARG A 1 97 ? -9.610 15.303 -14.185 1.00 75.06 97 ARG A N 1
ATOM 746 C CA . ARG A 1 97 ? -10.124 15.948 -15.405 1.00 75.06 97 ARG A CA 1
ATOM 747 C C . ARG A 1 97 ? -9.555 15.339 -16.680 1.00 75.06 97 ARG A C 1
ATOM 749 O O . ARG A 1 97 ? -9.876 15.810 -17.765 1.00 75.06 97 ARG A O 1
ATOM 756 N N . TRP A 1 98 ? -8.663 14.369 -16.540 1.00 71.06 98 TRP A N 1
ATOM 757 C CA . TRP A 1 98 ? -8.040 13.700 -17.661 1.00 71.06 98 TRP A CA 1
ATOM 758 C C . TRP A 1 98 ? -8.951 12.558 -18.089 1.00 71.06 98 TRP A C 1
ATOM 760 O O . TRP A 1 98 ? -9.269 11.671 -17.302 1.00 71.06 98 TRP A O 1
ATOM 770 N N . ASP A 1 99 ? -9.403 12.615 -19.332 1.00 63.25 99 ASP A N 1
ATOM 771 C CA . ASP A 1 99 ? -10.239 11.583 -19.936 1.00 63.25 99 ASP A CA 1
ATOM 772 C C . ASP A 1 99 ? -9.417 10.447 -20.559 1.00 63.25 99 ASP A C 1
ATOM 774 O O . ASP A 1 99 ? -10.004 9.420 -20.892 1.00 63.25 99 ASP A O 1
ATOM 778 N N . GLY A 1 100 ? -8.105 10.667 -20.734 1.00 54.19 100 GLY A N 1
ATOM 779 C CA . GLY A 1 100 ? -6.947 9.769 -20.621 1.00 54.19 100 GLY A CA 1
ATOM 780 C C . GLY A 1 100 ? -6.909 8.399 -21.269 1.00 54.19 100 GLY A C 1
ATOM 781 O O . GLY A 1 100 ? -5.914 7.683 -21.174 1.00 54.19 100 GLY A O 1
ATOM 782 N N . ARG A 1 101 ? -7.966 8.022 -21.962 1.00 56.41 101 ARG A N 1
ATOM 783 C CA . ARG A 1 101 ? -8.140 6.704 -22.549 1.00 56.41 101 ARG A CA 1
ATOM 784 C C . ARG A 1 101 ? -7.262 6.608 -23.799 1.00 56.41 101 ARG A C 1
ATOM 786 O O . ARG A 1 101 ? -7.601 7.145 -24.847 1.00 56.41 101 ARG A O 1
ATOM 793 N N . GLY A 1 102 ? -6.110 5.941 -23.677 1.00 46.84 102 GLY A N 1
ATOM 794 C CA . GLY A 1 102 ? -5.197 5.641 -24.793 1.00 46.84 102 GLY A CA 1
ATOM 795 C C . GLY A 1 102 ? -4.281 6.788 -25.240 1.00 46.84 102 GLY A C 1
ATOM 796 O O . GLY A 1 102 ? -3.558 6.641 -26.232 1.00 46.84 102 GLY A O 1
ATOM 797 N N . SER A 1 103 ? -4.285 7.917 -24.531 1.00 43.59 103 SER A N 1
ATOM 798 C CA . SER A 1 103 ? -3.518 9.096 -24.933 1.00 43.59 103 SER A CA 1
ATOM 799 C C . SER A 1 103 ? -2.035 8.977 -24.521 1.00 43.59 103 SER A C 1
ATOM 801 O O . SER A 1 103 ? -1.738 8.477 -23.434 1.00 43.59 103 SER A O 1
ATOM 803 N N . PRO A 1 104 ? -1.068 9.413 -25.358 1.00 48.56 104 PRO A N 1
ATOM 804 C CA . PRO A 1 104 ? 0.361 9.345 -25.036 1.00 48.56 104 PRO A CA 1
ATOM 805 C C . PRO A 1 104 ? 0.704 10.121 -23.762 1.00 48.56 104 PRO A C 1
ATOM 807 O O . PRO A 1 104 ? 0.051 11.104 -23.439 1.00 48.56 104 PRO A O 1
ATOM 810 N N . VAL A 1 105 ? 1.791 9.773 -23.079 1.00 48.19 105 VAL A N 1
ATOM 811 C CA . VAL A 1 105 ? 2.222 10.446 -21.832 1.00 48.19 105 VAL A CA 1
ATOM 812 C C . VAL A 1 105 ? 2.444 11.948 -21.998 1.00 48.19 105 VAL A C 1
ATOM 814 O O . VAL A 1 105 ? 2.171 12.710 -21.080 1.00 48.19 105 VAL A O 1
ATOM 817 N N . ALA A 1 106 ? 2.857 12.385 -23.191 1.00 47.47 106 ALA A N 1
ATOM 818 C CA . ALA A 1 106 ? 2.984 13.800 -23.544 1.00 47.47 106 ALA A CA 1
ATOM 819 C C . ALA A 1 106 ? 1.648 14.573 -23.493 1.00 47.47 106 ALA A C 1
ATOM 821 O O . ALA A 1 106 ? 1.651 15.796 -23.494 1.00 47.47 106 ALA A O 1
ATOM 822 N N . SER A 1 107 ? 0.517 13.862 -23.454 1.00 50.84 107 SER A N 1
ATOM 823 C CA . SER A 1 107 ? -0.835 14.415 -23.321 1.00 50.84 107 SER A CA 1
ATOM 824 C C . SER A 1 107 ? -1.390 14.337 -21.899 1.00 50.84 107 SER A C 1
ATOM 826 O O . SER A 1 107 ? -2.538 14.732 -21.673 1.00 50.84 107 SER A O 1
ATOM 828 N N . LEU A 1 108 ? -0.614 13.820 -20.932 1.00 57.75 108 LEU A N 1
ATOM 829 C CA . LEU A 1 108 ? -0.945 14.084 -19.539 1.00 57.75 108 LEU A CA 1
ATOM 830 C C . LEU A 1 108 ? -1.017 15.598 -19.394 1.00 57.75 108 LEU A C 1
ATOM 832 O O . LEU A 1 108 ? -0.073 16.269 -19.819 1.00 57.75 108 LEU A O 1
ATOM 836 N N . PRO A 1 109 ? -2.095 16.146 -18.815 1.00 55.69 109 PRO A N 1
ATOM 837 C CA . PRO A 1 109 ? -2.113 17.555 -18.514 1.00 55.69 109 PRO A CA 1
ATOM 838 C C . PRO A 1 109 ? -0.905 17.807 -17.616 1.00 55.69 109 PRO A C 1
ATOM 840 O O . PRO A 1 109 ? -0.868 17.376 -16.459 1.00 55.69 109 PRO A O 1
ATOM 843 N N . THR A 1 110 ? 0.101 18.512 -18.140 1.00 53.94 110 THR A N 1
ATOM 844 C CA . THR A 1 110 ? 0.909 19.352 -17.274 1.00 53.94 110 THR A CA 1
ATOM 845 C C . THR A 1 110 ? -0.118 20.155 -16.506 1.00 53.94 110 THR A C 1
ATOM 847 O O . THR A 1 110 ? -1.065 20.690 -17.088 1.00 53.94 110 THR A O 1
ATOM 850 N N . VAL A 1 111 ? -0.042 20.132 -15.179 1.00 55.97 111 VAL A N 1
ATOM 851 C CA . VAL A 1 111 ? -0.948 20.961 -14.396 1.00 55.97 111 VAL A CA 1
ATOM 852 C C . VAL A 1 111 ? -0.478 22.391 -14.649 1.00 55.97 111 VAL A C 1
ATOM 854 O O . VAL A 1 111 ? 0.369 22.898 -13.920 1.00 55.97 111 VAL A O 1
ATOM 857 N N . GLU A 1 112 ? -0.912 22.975 -15.771 1.00 51.25 112 GLU A N 1
ATOM 858 C CA . GLU A 1 112 ? -0.421 24.245 -16.289 1.00 51.25 112 GLU A CA 1
ATOM 859 C C . GLU A 1 112 ? -0.506 25.284 -15.174 1.00 51.25 112 GLU A C 1
ATOM 861 O O . GLU A 1 112 ? -1.513 25.402 -14.468 1.00 51.25 112 GLU A O 1
ATOM 866 N N . GLY A 1 113 ? 0.609 25.978 -14.947 1.00 64.00 113 GLY A N 1
ATOM 867 C CA . GLY A 1 113 ? 0.730 26.969 -13.882 1.00 64.00 113 GLY A CA 1
ATOM 868 C C . GLY A 1 113 ? 0.916 26.412 -12.465 1.00 64.00 113 GLY A C 1
ATOM 869 O O . GLY A 1 113 ? 0.922 27.201 -11.519 1.00 64.00 113 GLY A O 1
ATOM 870 N N . ARG A 1 114 ? 1.088 25.096 -12.259 1.00 69.75 114 ARG A N 1
ATOM 871 C CA . ARG A 1 114 ? 1.467 24.546 -10.945 1.00 69.75 114 ARG A CA 1
ATOM 872 C C . ARG A 1 114 ? 2.925 24.116 -10.905 1.00 69.75 114 ARG A C 1
ATOM 874 O O . ARG A 1 114 ? 3.283 23.012 -11.295 1.00 69.75 114 ARG A O 1
ATOM 881 N N . ASN A 1 115 ? 3.731 24.950 -10.260 1.00 82.38 115 ASN A N 1
ATOM 882 C CA . ASN A 1 115 ? 5.116 24.625 -9.916 1.00 82.38 115 ASN A CA 1
ATOM 883 C C . ASN A 1 115 ? 5.217 23.760 -8.647 1.00 82.38 115 ASN A C 1
ATOM 885 O O . ASN A 1 115 ? 6.318 23.403 -8.239 1.00 82.38 115 ASN A O 1
ATOM 889 N N . GLN A 1 116 ? 4.085 23.431 -8.006 1.00 86.62 116 GLN A N 1
ATOM 890 C CA . GLN A 1 116 ? 4.041 22.646 -6.776 1.00 86.62 116 GLN A CA 1
ATOM 891 C C . GLN A 1 116 ? 2.908 21.608 -6.767 1.00 86.62 116 GLN A C 1
ATOM 893 O O . GLN A 1 116 ? 1.738 21.937 -6.984 1.00 86.62 116 GLN A O 1
ATOM 898 N N . ALA A 1 117 ? 3.258 20.373 -6.412 1.00 87.75 117 ALA A N 1
ATOM 899 C CA . ALA A 1 117 ? 2.340 19.309 -6.028 1.00 87.75 117 ALA A CA 1
ATOM 900 C C . ALA A 1 117 ? 2.444 19.059 -4.518 1.00 87.75 117 ALA A C 1
ATOM 902 O O . ALA A 1 117 ? 3.542 18.992 -3.966 1.00 87.75 117 ALA A O 1
ATOM 903 N N . THR A 1 118 ? 1.306 18.915 -3.845 1.00 90.12 118 THR A N 1
ATOM 904 C CA . THR A 1 118 ? 1.246 18.631 -2.410 1.00 90.12 118 THR A CA 1
ATOM 905 C C . THR A 1 118 ? 0.459 17.356 -2.167 1.00 90.12 118 THR A C 1
ATOM 907 O O . THR A 1 118 ? -0.627 17.208 -2.728 1.00 90.12 118 THR A O 1
ATOM 910 N N . SER A 1 119 ? 0.988 16.464 -1.335 1.00 92.06 119 SER A N 1
ATOM 911 C CA . SER A 1 119 ? 0.339 15.219 -0.934 1.00 92.06 119 SER A CA 1
ATOM 912 C C . SER A 1 119 ? 0.280 15.055 0.586 1.00 92.06 119 SER A C 1
ATOM 914 O O . SER A 1 119 ? 1.086 15.615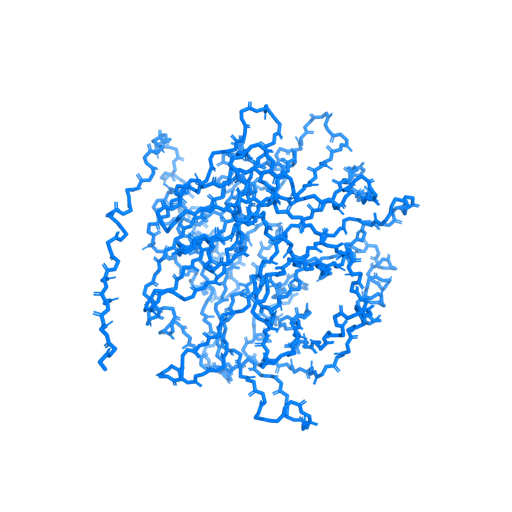 1.328 1.00 92.06 119 SER A O 1
ATOM 916 N N . ARG A 1 120 ? -0.733 14.337 1.068 1.00 93.44 120 ARG A N 1
ATOM 917 C CA . ARG A 1 120 ? -0.952 14.013 2.484 1.00 93.44 120 ARG A CA 1
ATOM 918 C C . ARG A 1 120 ? -1.492 12.599 2.606 1.00 93.44 120 ARG A C 1
ATOM 920 O O . ARG A 1 120 ? -2.153 12.116 1.685 1.00 93.44 120 ARG A O 1
ATOM 927 N N . VAL A 1 121 ? -1.316 11.996 3.778 1.00 94.44 121 VAL A N 1
ATOM 928 C CA . VAL A 1 121 ? -2.067 10.801 4.164 1.00 94.44 121 VAL A CA 1
ATOM 929 C C . VAL A 1 121 ? -3.237 11.226 5.047 1.00 94.44 121 VAL A C 1
ATOM 931 O O . VAL A 1 121 ? -3.071 11.868 6.083 1.00 94.44 121 VAL A O 1
ATOM 934 N N . MET A 1 122 ? -4.440 10.888 4.603 1.00 95.38 122 MET A N 1
ATOM 935 C CA . MET A 1 122 ? -5.677 11.102 5.348 1.00 95.38 122 MET A CA 1
ATOM 936 C C . MET A 1 122 ? -6.145 9.773 5.927 1.00 95.38 122 MET A C 1
ATOM 938 O O . MET A 1 122 ? -5.862 8.732 5.341 1.00 95.38 122 MET A O 1
ATOM 942 N N . ALA A 1 123 ? -6.900 9.805 7.018 1.00 96.56 123 ALA A N 1
ATOM 943 C CA . ALA A 1 123 ? -7.539 8.640 7.610 1.00 96.56 123 ALA A CA 1
ATOM 944 C C . ALA A 1 123 ? -9.053 8.833 7.753 1.00 96.56 123 ALA A C 1
ATOM 946 O O . ALA A 1 123 ? -9.547 9.957 7.848 1.00 96.56 123 ALA A O 1
ATOM 947 N N . ALA A 1 124 ? -9.783 7.726 7.782 1.00 96.50 124 ALA A N 1
ATOM 948 C CA . ALA A 1 124 ? -11.187 7.641 8.166 1.00 96.50 124 ALA A CA 1
ATOM 949 C C . ALA A 1 124 ? -11.424 6.333 8.929 1.00 96.50 124 ALA A C 1
ATOM 951 O O . ALA A 1 124 ? -10.702 5.358 8.723 1.00 96.50 124 ALA A O 1
ATOM 952 N N . ILE A 1 125 ? -12.456 6.301 9.769 1.00 96.56 125 ILE A N 1
ATOM 953 C CA . ILE A 1 125 ? -12.976 5.053 10.340 1.00 96.56 125 ILE A CA 1
ATOM 954 C C . ILE A 1 125 ? -14.379 4.871 9.785 1.00 96.56 125 ILE A C 1
ATOM 956 O O . ILE A 1 125 ? -15.221 5.761 9.929 1.00 96.56 125 ILE A O 1
ATOM 960 N N . VAL A 1 126 ? -14.626 3.739 9.139 1.00 95.88 126 VAL A N 1
ATOM 961 C CA . VAL A 1 126 ? -15.901 3.447 8.479 1.00 95.88 126 VAL A CA 1
ATOM 962 C C . VAL A 1 126 ? -16.490 2.135 8.971 1.00 95.88 126 VAL A C 1
ATOM 964 O O . VAL A 1 126 ? -15.761 1.227 9.359 1.00 95.88 126 VAL A O 1
ATOM 967 N N . LEU A 1 127 ? -17.814 2.027 8.953 1.00 95.38 127 LEU A N 1
ATOM 968 C CA . LEU A 1 127 ? -18.507 0.756 9.151 1.00 95.38 127 LEU A CA 1
ATOM 969 C C . LEU A 1 127 ? -18.237 -0.199 7.978 1.00 95.38 127 LEU A C 1
ATOM 971 O O . LEU A 1 127 ? -17.700 0.196 6.940 1.00 95.38 127 LEU A O 1
ATOM 975 N N . ARG A 1 128 ? -18.648 -1.462 8.132 1.00 90.75 128 ARG A N 1
ATOM 976 C CA . ARG A 1 128 ? -18.501 -2.495 7.093 1.00 90.75 128 ARG A CA 1
ATOM 977 C C . ARG A 1 128 ? -19.178 -2.148 5.762 1.00 90.75 128 ARG A C 1
ATOM 979 O O . ARG A 1 128 ? -18.703 -2.556 4.711 1.00 90.75 128 ARG A O 1
ATOM 986 N N . ASP A 1 129 ? -20.233 -1.337 5.784 1.00 90.88 129 ASP A N 1
ATOM 987 C CA . ASP A 1 129 ? -20.910 -0.819 4.586 1.00 90.88 129 ASP A CA 1
ATOM 988 C C . ASP A 1 129 ? -20.226 0.426 3.972 1.00 90.88 129 ASP A C 1
ATOM 990 O O . ASP A 1 129 ? -20.758 1.046 3.039 1.00 90.88 129 ASP A O 1
ATOM 994 N N . PHE A 1 130 ? -19.045 0.785 4.487 1.00 92.06 130 PHE A N 1
ATOM 995 C CA . PHE A 1 130 ? -18.256 1.979 4.180 1.00 92.06 130 PHE A CA 1
ATOM 996 C C . PHE A 1 130 ? -18.918 3.312 4.559 1.00 92.06 130 PHE A C 1
ATOM 998 O O . PHE A 1 130 ? -18.483 4.368 4.092 1.00 92.06 130 PHE A O 1
ATOM 1005 N N . SER A 1 131 ? -19.947 3.307 5.410 1.00 92.06 131 SER A N 1
ATOM 1006 C CA . SER A 1 131 ? -20.476 4.548 5.981 1.00 92.06 131 SER A CA 1
ATOM 1007 C C . SER A 1 131 ? -19.502 5.132 7.024 1.00 92.06 131 SER A C 1
ATOM 1009 O O . SER A 1 131 ? -18.920 4.391 7.822 1.00 92.06 131 SER A O 1
ATOM 1011 N N . PRO A 1 132 ? -19.258 6.456 7.024 1.00 92.44 132 PRO A N 1
ATOM 1012 C CA . PRO A 1 132 ? -18.250 7.054 7.894 1.00 92.44 132 PRO A CA 1
ATOM 1013 C C . PRO A 1 132 ? -18.719 7.140 9.352 1.00 92.44 132 PRO A C 1
ATOM 1015 O O . PRO A 1 132 ? -19.744 7.754 9.639 1.00 92.44 132 PRO A O 1
ATOM 1018 N N . LEU A 1 133 ? -17.921 6.597 10.279 1.00 93.50 133 LEU A N 1
ATOM 1019 C CA . LEU A 1 133 ? -18.030 6.871 11.721 1.00 93.50 133 LEU A CA 1
ATOM 1020 C C . LEU A 1 133 ? -17.146 8.045 12.126 1.00 93.50 133 LEU A C 1
ATOM 1022 O O . LEU A 1 133 ? -17.570 8.931 12.863 1.00 93.50 133 LEU A O 1
ATOM 1026 N N . VAL A 1 134 ? -15.914 8.045 11.620 1.00 93.38 134 VAL A N 1
ATOM 1027 C CA . VAL A 1 134 ? -14.986 9.165 11.726 1.00 93.38 134 VAL A CA 1
ATOM 1028 C C . VAL A 1 134 ? -14.717 9.650 10.304 1.00 93.38 134 VAL A C 1
ATOM 1030 O O . VAL A 1 134 ? -14.169 8.885 9.503 1.00 93.38 134 VAL A O 1
ATOM 1033 N N . PRO A 1 135 ? -15.119 10.887 9.955 1.00 92.94 135 PRO A N 1
ATOM 1034 C CA . PRO A 1 135 ? -14.972 11.403 8.600 1.00 92.94 135 PRO A CA 1
ATOM 1035 C C . PRO A 1 135 ? -13.496 11.525 8.213 1.00 92.94 135 PRO A C 1
ATOM 1037 O O . PRO A 1 135 ? -12.616 11.562 9.071 1.00 92.94 135 PRO A O 1
ATOM 1040 N N . VAL A 1 136 ? -13.231 11.635 6.910 1.00 92.69 136 VAL A N 1
ATOM 1041 C CA . VAL A 1 136 ? -11.872 11.803 6.381 1.00 92.69 136 VAL A CA 1
ATOM 1042 C C . VAL A 1 136 ? -11.191 13.021 7.016 1.00 92.69 136 VAL A C 1
ATOM 1044 O O . VAL A 1 136 ? -11.679 14.148 6.900 1.00 92.69 136 VAL A O 1
ATOM 1047 N N . HIS A 1 137 ? -10.046 12.800 7.651 1.00 92.62 137 HIS A N 1
ATOM 1048 C CA . HIS A 1 137 ? -9.235 13.819 8.315 1.00 92.62 137 HIS A CA 1
ATOM 1049 C C . HIS A 1 137 ? -7.745 13.557 8.082 1.00 92.62 137 HIS A C 1
ATOM 1051 O O . HIS A 1 137 ? -7.342 12.462 7.710 1.00 92.62 137 HIS A O 1
ATOM 1057 N N . GLU A 1 138 ? -6.915 14.579 8.263 1.00 92.81 138 GLU A N 1
ATOM 1058 C CA . GLU A 1 138 ? -5.461 14.415 8.224 1.00 92.81 138 GLU A CA 1
ATOM 1059 C C . GLU A 1 138 ? -4.999 13.660 9.471 1.00 92.81 138 GLU A C 1
ATOM 1061 O O . GLU A 1 138 ? -5.453 13.981 10.574 1.00 92.81 138 GLU A O 1
ATOM 1066 N N . ILE A 1 139 ? -4.105 12.682 9.305 1.00 91.69 139 ILE A N 1
ATOM 1067 C CA . ILE A 1 139 ? -3.512 11.978 10.445 1.00 91.69 139 ILE A CA 1
ATOM 1068 C C . ILE A 1 139 ? -2.690 12.987 11.254 1.00 91.69 139 ILE A C 1
ATOM 1070 O O . ILE A 1 139 ? -1.783 13.636 10.729 1.00 91.69 139 ILE A O 1
ATOM 1074 N N . GLY A 1 140 ? -3.015 13.133 12.540 1.00 81.50 140 GLY A N 1
ATOM 1075 C CA . GLY A 1 140 ? -2.304 14.058 13.424 1.00 81.50 140 GLY A CA 1
ATOM 1076 C C . GLY A 1 140 ? -0.810 13.727 13.530 1.00 81.50 140 GLY A C 1
ATOM 1077 O O . GLY A 1 140 ? -0.425 12.571 13.384 1.00 81.50 140 GLY A O 1
ATOM 1078 N N . ASN A 1 141 ? 0.014 14.739 13.823 1.00 82.56 141 ASN A N 1
ATOM 1079 C CA . ASN A 1 141 ? 1.462 14.629 14.081 1.00 82.56 141 ASN A CA 1
ATOM 1080 C C . ASN A 1 141 ? 2.343 14.179 12.897 1.00 82.56 141 ASN A C 1
ATOM 1082 O O . ASN A 1 141 ? 3.493 13.795 13.096 1.00 82.56 141 ASN A O 1
ATOM 1086 N N . GLN A 1 142 ? 1.863 14.260 11.653 1.00 79.19 142 GLN A N 1
ATOM 1087 C CA . GLN A 1 142 ? 2.689 13.901 10.491 1.00 79.19 142 GLN A CA 1
ATOM 1088 C C . GLN A 1 142 ? 3.563 15.042 9.936 1.00 79.19 142 GLN A C 1
ATOM 1090 O O . GLN A 1 142 ? 4.475 14.759 9.166 1.00 79.19 142 GLN A O 1
ATOM 1095 N N . ASN A 1 143 ? 3.322 16.302 10.329 1.00 83.06 143 ASN A N 1
ATOM 1096 C CA . ASN A 1 143 ? 3.948 17.534 9.805 1.00 83.06 143 ASN A CA 1
ATOM 1097 C C . ASN A 1 143 ? 4.493 17.417 8.362 1.00 83.06 143 ASN A C 1
ATOM 1099 O O . ASN A 1 143 ? 5.695 17.453 8.114 1.00 83.06 143 ASN A O 1
ATOM 1103 N N . PHE A 1 144 ? 3.593 17.275 7.386 1.00 77.38 144 PHE A N 1
ATOM 1104 C CA . PHE A 1 144 ? 3.958 17.021 5.986 1.00 77.38 144 PHE A CA 1
ATOM 1105 C C . PHE A 1 144 ? 4.794 18.145 5.337 1.00 77.38 144 PHE A C 1
ATOM 1107 O O . PHE A 1 144 ? 5.396 17.930 4.290 1.00 77.38 144 PHE A O 1
ATOM 1114 N N . GLN A 1 145 ? 4.820 19.355 5.910 1.00 77.75 145 GLN A N 1
ATOM 1115 C CA . GLN A 1 145 ? 5.607 20.474 5.377 1.00 77.75 145 GLN A CA 1
ATOM 1116 C C . GLN A 1 145 ? 7.118 20.261 5.539 1.00 77.75 145 GLN A C 1
ATOM 1118 O O . GLN A 1 145 ? 7.894 20.851 4.791 1.00 77.75 145 GLN A O 1
ATOM 1123 N N . GLU A 1 146 ? 7.524 19.380 6.458 1.00 76.06 146 GLU A N 1
ATOM 1124 C CA . GLU A 1 146 ? 8.913 18.939 6.641 1.00 76.06 146 GLU A CA 1
ATOM 1125 C C . GLU A 1 146 ? 9.432 18.110 5.462 1.00 76.06 146 GLU A C 1
ATOM 1127 O O . GLU A 1 146 ? 10.614 17.800 5.420 1.00 76.06 146 GLU A O 1
ATOM 1132 N N . HIS A 1 147 ? 8.570 17.731 4.520 1.00 79.44 147 HIS A N 1
ATOM 1133 C CA . HIS A 1 147 ? 8.872 16.804 3.441 1.00 79.44 147 HIS A CA 1
ATOM 1134 C C . HIS A 1 147 ? 8.766 17.532 2.104 1.00 79.44 147 HIS A C 1
ATOM 1136 O O . HIS A 1 147 ? 7.660 17.789 1.631 1.00 79.44 147 HIS A O 1
ATOM 1142 N N . SER A 1 148 ? 9.880 17.909 1.476 1.00 81.44 148 SER A N 1
ATOM 1143 C CA . SER A 1 148 ? 9.843 18.576 0.174 1.00 81.44 148 SER A CA 1
ATOM 1144 C C . SER A 1 148 ? 11.072 18.322 -0.684 1.00 81.44 148 SER A C 1
ATOM 1146 O O . SER A 1 148 ? 12.179 18.218 -0.174 1.00 81.44 148 SER A O 1
ATOM 1148 N N . CYS A 1 149 ? 10.873 18.291 -1.997 1.00 80.19 149 CYS A N 1
ATOM 1149 C CA . CYS A 1 149 ? 11.937 18.142 -2.983 1.00 80.19 149 CYS A CA 1
ATOM 1150 C C . CYS A 1 149 ? 11.576 18.884 -4.277 1.00 80.19 149 CYS A C 1
ATOM 1152 O O . CYS A 1 149 ? 10.408 19.209 -4.514 1.00 80.19 149 CYS A O 1
ATOM 1154 N N . THR A 1 150 ? 12.548 19.042 -5.170 1.00 77.25 150 THR A N 1
ATOM 1155 C CA . THR A 1 150 ? 12.313 19.452 -6.561 1.00 77.25 150 THR A CA 1
ATOM 1156 C C . THR A 1 150 ? 12.515 18.246 -7.478 1.00 77.25 150 THR A C 1
ATOM 1158 O O . THR A 1 150 ? 13.477 17.495 -7.331 1.00 77.25 150 THR A O 1
ATOM 1161 N N . HIS A 1 151 ? 11.570 17.997 -8.386 1.00 73.00 151 HIS A N 1
ATOM 1162 C CA . HIS A 1 151 ? 11.675 16.947 -9.403 1.00 73.00 151 HIS A CA 1
ATOM 1163 C C . HIS A 1 151 ? 12.529 17.428 -10.587 1.00 73.00 151 HIS A C 1
ATOM 1165 O O . HIS A 1 151 ? 12.684 18.630 -10.783 1.00 73.00 151 HIS A O 1
ATOM 1171 N N . SER A 1 152 ? 13.011 16.517 -11.438 1.00 65.69 152 SER A N 1
ATOM 1172 C CA . SER A 1 152 ? 13.780 16.868 -12.653 1.00 65.69 152 SER A CA 1
ATOM 1173 C C . SER A 1 152 ? 12.999 17.739 -13.640 1.00 65.69 152 SER A C 1
ATOM 1175 O O . SER A 1 152 ? 13.574 18.412 -14.482 1.00 65.69 152 SER A O 1
ATOM 1177 N N . THR A 1 153 ? 11.674 17.773 -13.499 1.00 69.19 153 THR A N 1
ATOM 1178 C CA . THR A 1 153 ? 10.769 18.623 -14.276 1.00 69.19 153 THR A CA 1
ATOM 1179 C C . THR A 1 153 ? 10.645 20.043 -13.711 1.00 69.19 153 THR A C 1
ATOM 1181 O O . THR A 1 153 ? 9.807 20.807 -14.176 1.00 69.19 153 THR A O 1
ATOM 1184 N N . GLY A 1 154 ? 11.387 20.386 -12.651 1.00 74.12 154 GLY A N 1
ATOM 1185 C CA . GLY A 1 154 ? 11.254 21.650 -11.917 1.00 74.12 154 GLY A CA 1
ATOM 1186 C C . GLY A 1 154 ? 10.040 21.714 -10.982 1.00 74.12 154 GLY A C 1
ATOM 1187 O O . GLY A 1 154 ? 9.896 22.663 -10.216 1.00 74.12 154 GLY A O 1
ATOM 1188 N N . MET A 1 155 ? 9.168 20.699 -10.991 1.00 81.06 155 MET A N 1
ATOM 1189 C CA . MET A 1 155 ? 8.011 20.643 -10.099 1.00 81.06 155 MET A CA 1
ATOM 1190 C C . MET A 1 155 ? 8.456 20.371 -8.660 1.00 81.06 155 MET A C 1
ATOM 1192 O O . MET A 1 155 ? 9.032 19.319 -8.366 1.00 81.06 155 MET A O 1
ATOM 1196 N N . ARG A 1 156 ? 8.112 21.273 -7.740 1.00 84.81 156 ARG A N 1
ATOM 1197 C CA . ARG A 1 156 ? 8.282 21.063 -6.303 1.00 84.81 156 ARG A CA 1
ATOM 1198 C C . ARG A 1 156 ? 7.248 20.058 -5.800 1.00 84.81 156 ARG A C 1
ATOM 1200 O O . ARG A 1 156 ? 6.049 20.243 -6.000 1.00 84.81 156 ARG A O 1
ATOM 1207 N N . ARG A 1 157 ? 7.676 19.000 -5.120 1.00 86.25 157 ARG A N 1
ATOM 1208 C CA . ARG A 1 157 ? 6.776 18.100 -4.386 1.00 86.25 157 ARG A CA 1
ATOM 1209 C C . ARG A 1 157 ? 6.882 18.390 -2.904 1.00 86.25 157 ARG A C 1
ATOM 1211 O O . ARG A 1 157 ? 7.980 18.596 -2.399 1.00 86.25 157 ARG A O 1
ATOM 1218 N N . VAL A 1 158 ? 5.743 18.415 -2.226 1.00 88.38 158 VAL A N 1
ATOM 1219 C CA . VAL A 1 158 ? 5.657 18.625 -0.780 1.00 88.38 158 VAL A CA 1
ATOM 1220 C C . VAL A 1 158 ? 4.728 17.577 -0.181 1.00 88.38 158 VAL A C 1
ATOM 1222 O O . VAL A 1 158 ? 3.579 17.478 -0.599 1.00 88.38 158 VAL A O 1
ATOM 1225 N N . GLY A 1 159 ? 5.188 16.847 0.824 1.00 90.19 159 GLY A N 1
ATOM 1226 C CA . GLY A 1 159 ? 4.345 16.019 1.671 1.00 90.19 159 GLY A CA 1
ATOM 1227 C C . GLY A 1 159 ? 4.608 14.524 1.592 1.00 90.19 159 GLY A C 1
ATOM 1228 O O . GLY A 1 159 ? 5.753 14.086 1.492 1.00 90.19 159 GLY A O 1
ATOM 1229 N N . ILE A 1 160 ? 3.538 13.750 1.757 1.00 90.56 160 ILE A N 1
ATOM 1230 C CA . ILE A 1 160 ? 3.591 12.322 2.076 1.00 90.56 160 ILE A CA 1
ATOM 1231 C C . ILE A 1 160 ? 2.694 11.535 1.115 1.00 90.56 160 ILE A C 1
ATOM 1233 O O . ILE A 1 160 ? 1.561 11.935 0.838 1.00 90.56 160 ILE A O 1
ATOM 1237 N N . ASP A 1 161 ? 3.197 10.400 0.637 1.00 89.94 161 ASP A N 1
ATOM 1238 C CA . ASP A 1 161 ? 2.565 9.520 -0.338 1.00 89.94 161 ASP A CA 1
ATOM 1239 C C . ASP A 1 161 ? 2.231 8.132 0.255 1.00 89.94 161 ASP A C 1
ATOM 1241 O O . ASP A 1 161 ? 2.924 7.621 1.135 1.00 89.94 161 ASP A O 1
ATOM 1245 N N . ASP A 1 162 ? 1.172 7.522 -0.294 1.00 87.25 162 ASP A N 1
ATOM 1246 C CA . ASP A 1 162 ? 0.841 6.088 -0.240 1.00 87.25 162 ASP A CA 1
ATOM 1247 C C . ASP A 1 162 ? 0.902 5.436 1.159 1.00 87.25 162 ASP A C 1
ATOM 1249 O O . ASP A 1 162 ? 1.719 4.553 1.420 1.00 87.25 162 ASP A O 1
ATOM 1253 N N . GLY A 1 163 ? 0.003 5.848 2.063 1.00 94.25 163 GLY A N 1
ATOM 1254 C CA . GLY A 1 163 ? -0.126 5.242 3.391 1.00 94.25 163 GLY A CA 1
ATOM 1255 C C . GLY A 1 163 ? -0.697 3.822 3.336 1.00 94.25 163 GLY A C 1
ATOM 1256 O O . GLY A 1 163 ? -1.882 3.657 3.049 1.00 94.25 163 GLY A O 1
ATOM 1257 N N . ARG A 1 164 ? 0.124 2.818 3.653 1.00 96.50 164 ARG A N 1
ATOM 1258 C CA . ARG A 1 164 ? -0.232 1.394 3.733 1.00 96.50 164 ARG A CA 1
ATOM 1259 C C . ARG A 1 164 ? -0.516 1.012 5.176 1.00 96.50 164 ARG A C 1
ATOM 1261 O O . ARG A 1 164 ? 0.332 1.224 6.042 1.00 96.50 164 ARG A O 1
ATOM 1268 N N . LEU A 1 165 ? -1.687 0.446 5.432 1.00 98.00 165 LEU A N 1
ATOM 1269 C CA . LEU A 1 165 ? -2.048 -0.009 6.768 1.00 98.00 165 LEU A CA 1
ATOM 1270 C C . LEU A 1 165 ? -1.601 -1.452 7.009 1.00 98.00 165 LEU A C 1
ATOM 1272 O O . LEU A 1 165 ? -1.619 -2.279 6.100 1.00 98.00 165 LEU A O 1
ATOM 1276 N N . LEU A 1 166 ? -1.233 -1.748 8.252 1.00 98.06 166 LEU A N 1
ATOM 1277 C CA . LEU A 1 166 ? -0.990 -3.105 8.737 1.00 98.06 166 LEU A CA 1
ATOM 1278 C C . LEU A 1 166 ? -1.343 -3.218 10.229 1.00 98.06 166 LEU A C 1
ATOM 1280 O O . LEU A 1 166 ? -1.423 -2.209 10.933 1.00 98.06 166 LEU A O 1
ATOM 1284 N N . SER A 1 167 ? -1.525 -4.448 10.713 1.00 97.88 167 SER A N 1
ATOM 1285 C CA . SER A 1 167 ? -1.615 -4.747 12.146 1.00 97.88 167 SER A CA 1
ATOM 1286 C C . SER A 1 167 ? -0.317 -5.385 12.621 1.00 97.88 167 SER A C 1
ATOM 1288 O O . SER A 1 167 ? 0.153 -6.340 12.009 1.00 97.88 167 SER A O 1
ATOM 1290 N N . LEU A 1 168 ? 0.243 -4.879 13.717 1.00 98.06 168 LEU A N 1
ATOM 1291 C CA . LEU A 1 168 ? 1.406 -5.456 14.385 1.00 98.06 168 LEU A CA 1
ATOM 1292 C C . LEU A 1 168 ? 1.111 -5.539 15.882 1.00 98.06 168 LEU A C 1
ATOM 1294 O O . LEU A 1 168 ? 0.791 -4.526 16.509 1.00 98.06 168 LEU A O 1
ATOM 1298 N N . ARG A 1 169 ? 1.200 -6.746 16.457 1.00 97.25 169 ARG A N 1
ATOM 1299 C CA . ARG A 1 169 ? 0.880 -7.014 17.876 1.00 97.25 169 ARG A CA 1
ATOM 1300 C C . ARG A 1 169 ? -0.511 -6.493 18.268 1.00 97.25 169 ARG A C 1
ATOM 1302 O O . ARG A 1 169 ? -0.693 -5.868 19.311 1.00 97.25 169 ARG A O 1
ATOM 1309 N N . GLY A 1 170 ? -1.478 -6.672 17.366 1.00 96.50 170 GLY A N 1
ATOM 1310 C CA . GLY A 1 170 ? -2.859 -6.210 17.530 1.00 96.50 170 GLY A CA 1
ATOM 1311 C C . GLY A 1 170 ? -3.062 -4.693 17.438 1.00 96.50 170 GLY A C 1
ATOM 1312 O O . GLY A 1 170 ? -4.188 -4.233 17.615 1.00 96.50 170 GLY A O 1
ATOM 1313 N N . LYS A 1 171 ? -2.018 -3.903 17.157 1.00 97.88 171 LYS A N 1
ATOM 1314 C CA . LYS A 1 171 ? -2.108 -2.443 17.027 1.00 97.88 171 LYS A CA 1
ATOM 1315 C C . LYS A 1 171 ? -2.044 -2.011 15.560 1.00 97.88 171 LYS A C 1
ATOM 1317 O O . LYS A 1 171 ? -1.317 -2.632 14.783 1.00 97.88 171 LYS A O 1
ATOM 1322 N N . PRO A 1 172 ? -2.779 -0.958 15.167 1.00 98.31 172 PRO A N 1
ATOM 1323 C CA . PRO A 1 172 ? -2.714 -0.427 13.814 1.00 98.31 172 PRO A CA 1
ATOM 1324 C C . PRO A 1 172 ? -1.429 0.380 13.605 1.00 98.31 172 PRO A C 1
ATOM 1326 O O . PRO A 1 172 ? -1.032 1.181 14.451 1.00 98.31 172 PRO A O 1
ATOM 1329 N N . PHE A 1 173 ? -0.804 0.195 12.449 1.00 98.50 173 PHE A N 1
ATOM 1330 C CA . PHE A 1 173 ? 0.329 0.990 11.983 1.00 98.50 173 PHE A CA 1
ATOM 1331 C C . PHE A 1 173 ? 0.052 1.498 10.570 1.00 98.50 173 PHE A C 1
ATOM 1333 O O . PHE A 1 173 ? -0.689 0.877 9.803 1.00 98.50 173 PHE A O 1
ATOM 1340 N N . VAL A 1 174 ? 0.695 2.609 10.216 1.00 97.88 174 VAL A N 1
ATOM 1341 C CA . VAL A 1 174 ? 0.795 3.082 8.835 1.00 97.88 174 VAL A CA 1
ATOM 1342 C C . VAL A 1 174 ? 2.257 3.137 8.411 1.00 97.88 174 VAL A C 1
ATOM 1344 O O . VAL A 1 174 ? 3.098 3.702 9.109 1.00 97.88 174 VAL A O 1
ATOM 1347 N N . LEU A 1 175 ? 2.547 2.559 7.251 1.00 97.31 175 LEU A N 1
ATOM 1348 C CA . LEU A 1 175 ? 3.788 2.757 6.513 1.00 97.31 175 LEU A CA 1
ATOM 1349 C C . LEU A 1 175 ? 3.526 3.788 5.413 1.00 97.31 175 LEU A C 1
ATOM 1351 O O . LEU A 1 175 ? 2.601 3.608 4.624 1.00 97.31 175 LEU A O 1
ATOM 1355 N N . PHE A 1 176 ? 4.314 4.855 5.336 1.00 95.19 176 PHE A N 1
ATOM 1356 C CA . PHE A 1 176 ? 4.144 5.886 4.310 1.00 95.19 176 PHE A CA 1
ATOM 1357 C C . PHE A 1 176 ? 5.477 6.407 3.782 1.00 95.19 176 PHE A C 1
ATOM 1359 O O . PHE A 1 176 ? 6.498 6.364 4.468 1.00 95.19 176 PHE A O 1
ATOM 1366 N N . ALA A 1 177 ? 5.451 6.966 2.573 1.00 92.38 177 ALA A N 1
ATOM 1367 C CA . ALA A 1 177 ? 6.620 7.577 1.955 1.00 92.38 177 ALA A CA 1
ATOM 1368 C C . ALA A 1 177 ? 6.587 9.102 2.131 1.00 92.38 177 ALA A C 1
ATOM 1370 O O . ALA A 1 177 ? 5.759 9.779 1.528 1.00 92.38 177 ALA A O 1
ATOM 1371 N N . GLY A 1 178 ? 7.491 9.666 2.925 1.00 89.56 178 GLY A N 1
ATOM 1372 C CA . GLY A 1 178 ? 7.721 11.109 2.961 1.00 89.56 178 GLY A CA 1
ATOM 1373 C C . GLY A 1 178 ? 8.629 11.534 1.809 1.00 89.56 178 GLY A C 1
ATOM 1374 O O . GLY A 1 178 ? 9.656 10.903 1.556 1.00 89.56 178 GLY A O 1
ATOM 1375 N N . VAL A 1 179 ? 8.277 12.615 1.115 1.00 81.62 179 VAL A N 1
ATOM 1376 C CA . VAL A 1 179 ? 9.224 13.307 0.229 1.00 81.62 179 VAL A CA 1
ATOM 1377 C C . VAL A 1 179 ? 10.387 13.835 1.094 1.00 81.62 179 VAL A C 1
ATOM 1379 O O . VAL A 1 179 ? 10.160 14.169 2.252 1.00 81.62 179 VAL A O 1
ATOM 1382 N N . ALA A 1 180 ? 11.626 13.832 0.595 1.00 72.19 180 ALA A N 1
ATOM 1383 C CA . ALA A 1 180 ? 12.860 14.174 1.325 1.00 72.19 180 ALA A CA 1
ATOM 1384 C C . ALA A 1 180 ? 12.706 15.251 2.433 1.00 72.19 180 ALA A C 1
ATOM 1386 O O . ALA A 1 180 ? 11.943 16.200 2.241 1.00 72.19 180 ALA A O 1
ATOM 1387 N N . PRO A 1 181 ? 13.421 15.152 3.575 1.00 72.06 181 PRO A N 1
ATOM 1388 C CA . PRO A 1 181 ? 13.403 16.194 4.601 1.00 72.06 181 PRO A CA 1
ATOM 1389 C C . PRO A 1 181 ? 13.688 17.581 4.002 1.00 72.06 181 PRO A C 1
ATOM 1391 O O . PRO A 1 181 ? 14.473 17.706 3.059 1.00 72.06 181 PRO A O 1
ATOM 1394 N N . ALA A 1 182 ? 13.036 18.616 4.531 1.00 64.88 182 ALA A N 1
ATOM 1395 C CA . ALA A 1 182 ? 13.157 19.989 4.060 1.00 64.88 182 ALA A CA 1
ATOM 1396 C C . ALA A 1 182 ? 14.638 20.383 3.929 1.00 64.88 182 ALA A C 1
ATOM 1398 O O . ALA A 1 182 ? 15.427 20.060 4.811 1.00 64.88 182 ALA A O 1
ATOM 1399 N N . GLN A 1 183 ? 14.976 21.112 2.855 1.00 64.75 183 GLN A N 1
ATOM 1400 C CA . GLN A 1 183 ? 16.331 21.579 2.490 1.00 64.75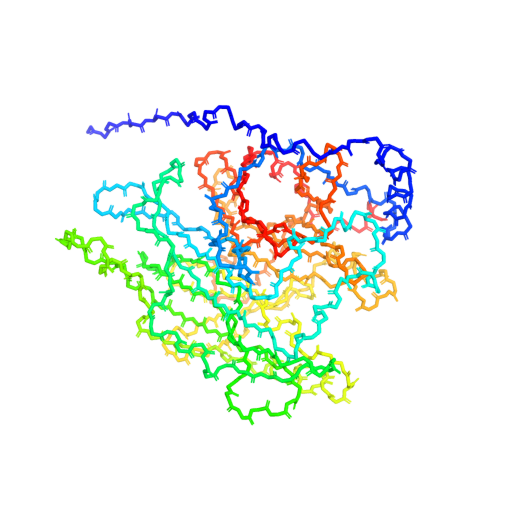 183 GLN A CA 1
ATOM 1401 C C . GLN A 1 183 ? 17.209 20.593 1.691 1.00 64.75 183 GLN A C 1
ATOM 1403 O O . GLN A 1 183 ? 18.365 20.905 1.421 1.00 64.75 183 GLN A O 1
ATOM 1408 N N . GLN A 1 184 ? 16.695 19.438 1.250 1.00 64.38 184 GLN A N 1
ATOM 1409 C CA . GLN A 1 184 ? 17.389 18.626 0.238 1.00 64.38 184 GLN A CA 1
ATOM 1410 C C . GLN A 1 184 ? 17.022 19.094 -1.180 1.00 64.38 184 GLN A C 1
ATOM 1412 O O . GLN A 1 184 ? 16.020 18.678 -1.772 1.00 64.38 184 GLN A O 1
ATOM 1417 N N . ASP A 1 185 ? 17.848 19.995 -1.712 1.00 61.75 185 ASP A N 1
ATOM 1418 C CA . ASP A 1 185 ? 17.699 20.583 -3.042 1.00 61.75 185 ASP A CA 1
ATOM 1419 C C . ASP A 1 185 ? 18.199 19.621 -4.119 1.00 61.75 185 ASP A C 1
ATOM 1421 O O . ASP A 1 185 ? 19.321 19.727 -4.597 1.00 61.75 185 ASP A O 1
ATOM 1425 N N . TYR A 1 186 ? 17.311 18.710 -4.521 1.00 62.88 186 TYR A N 1
ATOM 1426 C CA . TYR A 1 186 ? 17.474 17.814 -5.668 1.00 62.88 186 TYR A CA 1
ATOM 1427 C C . TYR A 1 186 ? 18.566 16.734 -5.508 1.00 62.88 186 TYR A C 1
ATOM 1429 O O . TYR A 1 186 ? 19.643 16.983 -4.975 1.00 62.88 186 TYR A O 1
ATOM 1437 N N . PRO A 1 187 ? 18.340 15.517 -6.030 1.00 72.56 187 PRO A N 1
ATOM 1438 C CA . PRO A 1 187 ? 17.117 14.968 -6.625 1.00 72.56 187 PRO A CA 1
ATOM 1439 C C . PRO A 1 187 ? 16.131 14.424 -5.584 1.00 72.56 187 PRO A C 1
ATOM 1441 O O . PRO A 1 187 ? 16.486 14.067 -4.466 1.00 72.56 187 PRO A O 1
ATOM 1444 N N . CYS A 1 188 ? 14.854 14.359 -5.965 1.00 73.88 188 CYS A N 1
ATOM 1445 C CA . CYS A 1 188 ? 13.779 13.950 -5.067 1.00 73.88 188 CYS A CA 1
ATOM 1446 C C . CYS A 1 188 ? 13.921 12.503 -4.566 1.00 73.88 188 CYS A C 1
ATOM 1448 O O . CYS A 1 188 ? 13.707 11.557 -5.330 1.00 73.88 188 CYS A O 1
ATOM 1450 N N . GLN A 1 189 ? 14.208 12.342 -3.274 1.00 80.06 189 GLN A N 1
ATOM 1451 C CA . GLN A 1 189 ? 14.233 11.052 -2.585 1.00 80.06 189 GLN A CA 1
ATOM 1452 C C . GLN A 1 189 ? 12.957 10.833 -1.765 1.00 80.06 189 GLN A C 1
ATOM 1454 O O . GLN A 1 189 ? 12.396 11.777 -1.206 1.00 80.06 189 GLN A O 1
ATOM 1459 N N . HIS A 1 190 ? 12.495 9.584 -1.699 1.00 85.56 190 HIS A N 1
ATOM 1460 C CA . HIS A 1 190 ? 11.355 9.181 -0.876 1.00 85.56 190 HIS A CA 1
ATOM 1461 C C . HIS A 1 190 ? 11.875 8.382 0.307 1.00 85.56 190 HIS A C 1
ATOM 1463 O O . HIS A 1 190 ? 12.459 7.325 0.115 1.00 85.56 190 HIS A O 1
ATOM 1469 N N . ARG A 1 191 ? 11.629 8.850 1.526 1.00 89.31 191 ARG A N 1
ATOM 1470 C CA . ARG A 1 191 ? 11.982 8.118 2.745 1.00 89.31 191 ARG A CA 1
ATOM 1471 C C . ARG A 1 191 ? 10.764 7.400 3.296 1.00 89.31 191 ARG A C 1
ATOM 1473 O O . ARG A 1 191 ? 9.663 7.945 3.271 1.00 89.31 191 ARG A O 1
ATOM 1480 N N . GLN A 1 192 ? 10.958 6.184 3.784 1.00 93.00 192 GLN A N 1
ATOM 1481 C CA . GLN A 1 192 ? 9.885 5.391 4.372 1.00 93.00 192 GLN A CA 1
ATOM 1482 C C . GLN A 1 192 ? 9.792 5.660 5.862 1.00 93.00 192 GLN A C 1
ATOM 1484 O O . GLN A 1 192 ? 10.806 5.719 6.551 1.00 93.00 192 GLN A O 1
ATOM 1489 N N . TYR A 1 193 ? 8.573 5.811 6.353 1.00 95.25 193 TYR A N 1
ATOM 1490 C CA . TYR A 1 193 ? 8.296 6.024 7.762 1.00 95.25 193 TYR A CA 1
ATOM 1491 C C . TYR A 1 193 ? 7.265 5.013 8.222 1.00 95.25 193 TYR A C 1
ATOM 1493 O O . TYR A 1 193 ? 6.234 4.823 7.572 1.00 95.25 193 TYR A O 1
ATOM 1501 N N . LEU A 1 194 ? 7.539 4.397 9.362 1.00 97.38 194 LEU A N 1
ATOM 1502 C CA . LEU A 1 194 ? 6.581 3.597 10.098 1.00 97.38 194 LEU A CA 1
ATOM 1503 C C . LEU A 1 194 ? 6.000 4.457 11.215 1.00 97.38 194 LEU A C 1
ATOM 1505 O O . LEU A 1 194 ? 6.737 5.144 11.919 1.00 97.38 194 LEU A O 1
ATOM 1509 N N . CYS A 1 195 ? 4.684 4.412 11.386 1.00 97.56 195 CYS A N 1
ATOM 1510 C CA . CYS A 1 195 ? 4.043 5.092 12.494 1.00 97.56 195 CYS A CA 1
ATOM 1511 C C . CYS A 1 195 ? 2.978 4.221 13.173 1.00 97.56 195 CYS A C 1
ATOM 1513 O O . CYS A 1 195 ? 2.014 3.828 12.505 1.00 97.56 195 CYS A O 1
ATOM 1515 N N . PRO A 1 196 ? 3.108 3.947 14.488 1.00 97.88 196 PRO A N 1
ATOM 1516 C CA . PRO A 1 196 ? 2.007 3.432 15.290 1.00 97.88 196 PRO A CA 1
ATOM 1517 C C . PRO A 1 196 ? 0.841 4.421 15.271 1.00 97.88 196 PRO A C 1
ATOM 1519 O O . PRO A 1 196 ? 1.035 5.632 15.414 1.00 97.88 196 PRO A O 1
ATOM 1522 N N . LEU A 1 197 ? -0.371 3.906 15.088 1.00 98.00 197 LEU A N 1
ATOM 1523 C CA . LEU A 1 197 ? -1.573 4.724 15.063 1.00 98.00 197 LEU A CA 1
ATOM 1524 C C . LEU A 1 197 ? -2.325 4.642 16.390 1.00 98.00 197 LEU A C 1
ATOM 1526 O O . LEU A 1 197 ? -2.697 3.567 16.860 1.00 98.00 197 LEU A O 1
ATOM 1530 N N . GLU A 1 198 ? -2.618 5.808 16.949 1.00 97.56 198 GLU A N 1
ATOM 1531 C CA . GLU A 1 198 ? -3.582 5.978 18.029 1.00 97.56 198 GLU A CA 1
ATOM 1532 C C . GLU A 1 198 ? -4.969 6.185 17.430 1.00 97.56 198 GLU A C 1
ATOM 1534 O O . GLU A 1 198 ? -5.209 7.137 16.676 1.00 97.56 198 GLU A O 1
ATOM 1539 N N . LEU A 1 199 ? -5.891 5.284 17.768 1.00 97.12 199 LEU A N 1
ATOM 1540 C CA . LEU A 1 199 ? -7.303 5.466 17.458 1.00 97.12 199 LEU A CA 1
ATOM 1541 C C . LEU A 1 199 ? -7.914 6.517 18.399 1.00 97.12 199 LEU A C 1
ATOM 1543 O O . LEU A 1 199 ? -7.443 6.677 19.527 1.00 97.12 199 LEU A O 1
ATOM 1547 N N . PRO A 1 200 ? -8.969 7.230 17.968 1.00 94.69 200 PRO A N 1
ATOM 1548 C CA . PRO A 1 200 ? -9.665 8.163 18.839 1.00 94.69 200 PRO A CA 1
ATOM 1549 C C . PRO A 1 200 ? -10.219 7.478 20.091 1.00 94.69 200 PRO A C 1
ATOM 1551 O O . PRO A 1 200 ? -10.691 6.340 20.009 1.00 94.69 200 PRO A O 1
ATOM 1554 N N . ASP A 1 201 ? -10.230 8.210 21.209 1.00 93.19 201 ASP A N 1
ATOM 1555 C CA . ASP A 1 201 ? -10.811 7.749 22.473 1.00 93.19 201 ASP A CA 1
ATOM 1556 C C . ASP A 1 201 ? -12.247 7.256 22.253 1.00 93.19 201 ASP A C 1
ATOM 1558 O O . ASP A 1 201 ? -13.073 7.932 21.629 1.00 93.19 201 ASP A O 1
ATOM 1562 N N . GLU A 1 202 ? -12.541 6.058 22.750 1.00 90.31 202 GLU A N 1
ATOM 1563 C CA . GLU A 1 202 ? -13.856 5.436 22.659 1.00 90.31 202 GLU A CA 1
ATOM 1564 C C . GLU A 1 202 ? -14.927 6.210 23.438 1.00 90.31 202 GLU A C 1
ATOM 1566 O O . GLU A 1 202 ? -16.090 6.195 23.031 1.00 90.31 202 GLU A O 1
ATOM 1571 N N . ALA A 1 203 ? -14.537 6.940 24.487 1.00 90.88 203 ALA A N 1
ATOM 1572 C CA . ALA A 1 203 ? -15.447 7.714 25.328 1.00 90.88 203 ALA A CA 1
ATOM 1573 C C . ALA A 1 203 ? -15.806 9.095 24.752 1.00 90.88 203 ALA A C 1
ATOM 1575 O O . ALA A 1 203 ? -16.776 9.710 25.189 1.00 90.88 203 ALA A O 1
ATOM 1576 N N . SER A 1 204 ? -15.051 9.604 23.772 1.00 90.75 204 SER A N 1
ATOM 1577 C CA . SER A 1 204 ? -15.302 10.949 23.245 1.00 90.75 204 SER A CA 1
ATOM 1578 C C . SER A 1 204 ? -16.604 11.001 22.432 1.00 90.75 204 SER A C 1
ATOM 1580 O O . SER A 1 204 ? -16.766 10.306 21.422 1.00 90.75 204 SER A O 1
ATOM 1582 N N . GLU A 1 205 ? -17.538 11.851 22.855 1.00 90.06 205 GLU A N 1
ATOM 1583 C CA . GLU A 1 205 ? -18.784 12.133 22.129 1.00 90.06 205 GLU A CA 1
ATOM 1584 C C . GLU A 1 205 ? -18.601 13.219 21.055 1.00 90.06 205 GLU A C 1
ATOM 1586 O O . GLU A 1 205 ? -19.408 13.344 20.129 1.00 90.06 205 GLU A O 1
ATOM 1591 N N . ASN A 1 206 ? -17.516 13.997 21.130 1.00 90.31 206 ASN A N 1
ATOM 1592 C CA . ASN A 1 206 ? -17.256 15.069 20.181 1.00 90.31 206 ASN A CA 1
ATOM 1593 C C . ASN A 1 206 ? -16.641 14.521 18.886 1.00 90.31 206 ASN A C 1
ATOM 1595 O O . ASN A 1 206 ? -15.422 14.425 18.742 1.00 90.31 206 ASN A O 1
ATOM 1599 N N . LEU A 1 207 ? -17.491 14.250 17.891 1.00 80.44 207 LEU A N 1
ATOM 1600 C CA . LEU A 1 207 ? -17.078 13.758 16.568 1.00 80.44 207 LEU A CA 1
ATOM 1601 C C . LEU A 1 207 ? -15.977 14.603 15.892 1.00 80.44 207 LEU A C 1
ATOM 1603 O O . LEU A 1 207 ? -15.237 14.080 15.062 1.00 80.44 207 LEU A O 1
ATOM 1607 N N . LYS A 1 208 ? -15.844 15.898 16.224 1.00 82.56 208 LYS A N 1
ATOM 1608 C CA . LYS A 1 208 ? -14.807 16.781 15.651 1.00 82.56 208 LYS A CA 1
ATOM 1609 C C . LYS A 1 208 ? -13.412 16.542 16.236 1.00 82.56 208 LYS A C 1
ATOM 1611 O O . LYS A 1 208 ? -12.416 16.913 15.609 1.00 82.56 208 LYS A O 1
ATOM 1616 N N . GLU A 1 209 ? -13.342 15.960 17.426 1.00 87.88 209 GLU A N 1
ATOM 1617 C CA . GLU A 1 209 ? -12.093 15.626 18.115 1.00 87.88 209 GLU A CA 1
ATOM 1618 C C . GLU A 1 209 ? -11.614 14.213 17.789 1.00 87.88 209 GLU A C 1
ATOM 1620 O O . GLU A 1 209 ? -10.451 13.889 18.039 1.00 87.88 209 GLU A O 1
ATOM 1625 N N . LEU A 1 210 ? -12.471 13.394 17.170 1.00 91.94 210 LEU A N 1
ATOM 1626 C CA . LEU A 1 210 ? -12.120 12.044 16.762 1.00 91.94 210 LEU A CA 1
ATOM 1627 C C . LEU A 1 210 ? -11.124 12.082 15.603 1.00 91.94 210 LEU A C 1
ATOM 1629 O O . LEU A 1 210 ? -11.494 12.239 14.440 1.00 91.94 210 LEU A O 1
ATOM 1633 N N . LYS A 1 211 ? -9.839 11.956 15.932 1.00 94.44 211 LYS A N 1
ATOM 1634 C CA . LYS A 1 211 ? -8.746 11.904 14.963 1.00 94.44 211 LYS A CA 1
ATOM 1635 C C . LYS A 1 211 ? -7.835 10.729 15.255 1.00 94.44 211 LYS A C 1
ATOM 1637 O O . LYS A 1 211 ? -7.416 10.537 16.393 1.00 94.44 211 LYS A O 1
ATOM 1642 N N . VAL A 1 212 ? -7.504 9.997 14.203 1.00 96.56 212 VAL A N 1
ATOM 1643 C CA . VAL A 1 212 ? -6.394 9.056 14.185 1.00 96.56 212 VAL A CA 1
ATOM 1644 C C . VAL A 1 212 ? -5.104 9.869 14.233 1.00 96.56 212 VAL A C 1
ATOM 1646 O O . VAL A 1 212 ? -4.937 10.845 13.489 1.00 96.56 212 VAL A O 1
ATOM 1649 N N . LYS A 1 213 ? -4.197 9.495 15.129 1.00 96.62 213 LYS A N 1
ATOM 1650 C CA . LYS A 1 213 ? -2.925 10.197 15.318 1.00 96.62 213 LYS A CA 1
ATOM 1651 C C . LYS A 1 213 ? -1.764 9.263 15.053 1.00 96.62 213 LYS A C 1
ATOM 1653 O O . LYS A 1 213 ? -1.820 8.084 15.382 1.00 96.62 213 LYS A O 1
ATOM 1658 N N . CYS A 1 214 ? -0.717 9.819 14.465 1.00 96.50 214 CYS A N 1
ATOM 1659 C CA . CYS A 1 214 ? 0.583 9.187 14.440 1.00 96.50 214 CYS A CA 1
ATOM 1660 C C . CYS A 1 214 ? 1.251 9.417 15.806 1.00 96.50 214 CYS A C 1
ATOM 1662 O O . CYS A 1 214 ? 1.455 10.573 16.188 1.00 96.50 214 CYS A O 1
ATOM 1664 N N . SER A 1 215 ? 1.540 8.349 16.555 1.00 95.69 215 SER A N 1
ATOM 1665 C CA . SER A 1 215 ? 2.199 8.470 17.865 1.00 95.69 215 SER A CA 1
ATOM 1666 C C . SER A 1 215 ? 3.635 8.961 17.708 1.00 95.69 215 SER A C 1
ATOM 1668 O O . SER A 1 215 ? 4.040 9.935 18.335 1.00 95.69 215 SER A O 1
ATOM 1670 N N . GLU A 1 216 ? 4.389 8.308 16.823 1.00 95.31 216 GLU A N 1
ATOM 1671 C CA . GLU A 1 216 ? 5.797 8.594 16.567 1.00 95.31 216 GLU A CA 1
ATOM 1672 C C . GLU A 1 216 ? 6.164 8.210 15.129 1.00 95.31 216 GLU A C 1
ATOM 1674 O O . GLU A 1 216 ? 5.815 7.127 14.656 1.00 95.31 216 GLU A O 1
ATOM 1679 N N . LYS A 1 217 ? 6.878 9.100 14.428 1.00 94.38 217 LYS A N 1
ATOM 1680 C CA . LYS A 1 217 ? 7.415 8.828 13.089 1.00 94.38 217 LYS A CA 1
ATOM 1681 C C . LYS A 1 217 ? 8.765 8.122 13.220 1.00 94.38 217 LYS A C 1
ATOM 1683 O O . LYS A 1 217 ? 9.769 8.775 13.488 1.00 94.38 217 LYS A O 1
ATOM 1688 N N . VAL A 1 218 ? 8.806 6.824 12.946 1.00 95.75 218 VAL A N 1
ATOM 1689 C CA . VAL A 1 218 ? 10.051 6.049 12.895 1.00 95.75 218 VAL A CA 1
ATOM 1690 C C . VAL A 1 218 ? 10.561 6.035 11.454 1.00 95.75 218 VAL A C 1
ATOM 1692 O O . VAL A 1 218 ? 9.930 5.447 10.575 1.00 95.75 218 VAL A O 1
ATOM 1695 N N . LEU A 1 219 ? 11.683 6.710 11.187 1.00 94.75 219 LEU A N 1
ATOM 1696 C CA . LEU A 1 219 ? 12.334 6.674 9.874 1.00 94.75 219 LEU A CA 1
ATOM 1697 C C . LEU A 1 219 ? 12.907 5.279 9.629 1.00 94.75 219 LEU A C 1
ATOM 1699 O O . LEU A 1 219 ? 13.743 4.817 10.399 1.00 94.75 219 LEU A O 1
ATOM 1703 N N . LEU A 1 220 ? 12.510 4.645 8.530 1.00 95.38 220 LEU A N 1
ATOM 1704 C CA . LEU A 1 220 ? 13.071 3.365 8.135 1.00 95.38 220 LEU A CA 1
ATOM 1705 C C . LEU A 1 220 ? 14.341 3.560 7.309 1.00 95.38 220 LEU A C 1
ATOM 1707 O O . LEU A 1 220 ? 14.330 4.273 6.301 1.00 95.38 220 LEU A O 1
ATOM 1711 N N . THR A 1 221 ? 15.424 2.908 7.725 1.00 93.81 221 THR A N 1
ATOM 1712 C CA . THR A 1 221 ? 16.739 3.004 7.077 1.00 93.81 221 THR A CA 1
ATOM 1713 C C . THR A 1 221 ? 17.176 1.655 6.529 1.00 93.81 221 THR A C 1
ATOM 1715 O O . THR A 1 221 ? 17.025 0.624 7.184 1.00 93.81 221 THR A O 1
ATOM 1718 N N . PHE A 1 222 ? 17.717 1.659 5.311 1.00 93.50 222 PHE A N 1
ATOM 1719 C CA . PHE A 1 222 ? 18.269 0.469 4.676 1.00 93.50 222 PHE A CA 1
ATOM 1720 C C . PHE A 1 222 ? 19.454 0.854 3.794 1.00 93.50 222 PHE A C 1
ATOM 1722 O O . PHE A 1 222 ? 19.259 1.431 2.725 1.00 93.50 222 PHE A O 1
ATOM 1729 N N . ASP A 1 223 ? 20.666 0.486 4.207 1.00 91.00 223 ASP A N 1
ATOM 1730 C CA . ASP A 1 223 ? 21.914 0.924 3.562 1.00 91.00 223 ASP A CA 1
ATOM 1731 C C . ASP A 1 223 ? 21.930 0.661 2.047 1.00 91.00 223 ASP A C 1
ATOM 1733 O O . ASP A 1 223 ? 22.352 1.504 1.259 1.00 91.00 223 ASP A O 1
ATOM 1737 N N . PHE A 1 224 ? 21.410 -0.489 1.606 1.00 89.50 224 PHE A N 1
ATOM 1738 C CA . PHE A 1 224 ? 21.332 -0.811 0.179 1.00 89.50 224 PHE A CA 1
ATOM 1739 C C . PHE A 1 224 ? 20.381 0.117 -0.590 1.00 89.50 224 PHE A C 1
ATOM 1741 O O . PHE A 1 224 ? 20.639 0.430 -1.752 1.00 89.50 224 PHE A O 1
ATOM 1748 N N . ALA A 1 225 ? 19.280 0.563 0.024 1.00 86.50 225 ALA A N 1
ATOM 1749 C CA . ALA A 1 225 ? 18.371 1.512 -0.611 1.00 86.50 225 ALA A CA 1
ATOM 1750 C C . ALA A 1 225 ? 19.049 2.863 -0.844 1.00 86.50 225 ALA A C 1
ATOM 1752 O O . ALA A 1 225 ? 18.801 3.488 -1.876 1.00 86.50 225 ALA A O 1
ATOM 1753 N N . ASP A 1 226 ? 19.884 3.297 0.096 1.00 84.88 226 ASP A N 1
ATOM 1754 C CA . ASP A 1 226 ? 20.620 4.555 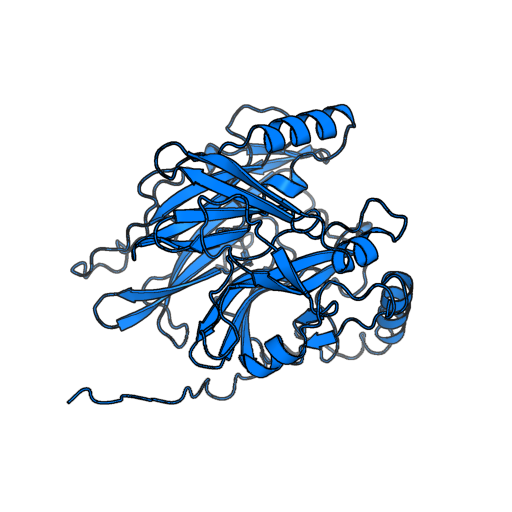-0.000 1.00 84.88 226 ASP A CA 1
ATOM 1755 C C . ASP A 1 226 ? 21.723 4.452 -1.059 1.00 84.88 226 ASP A C 1
ATOM 1757 O O . ASP A 1 226 ? 21.759 5.269 -1.979 1.00 84.88 226 ASP A O 1
ATOM 1761 N N . GLN A 1 227 ? 22.505 3.366 -1.048 1.00 87.75 227 GLN A N 1
ATOM 1762 C CA . GLN A 1 227 ? 23.502 3.073 -2.089 1.00 87.75 227 GLN A CA 1
ATOM 1763 C C . GLN A 1 227 ? 22.877 2.983 -3.489 1.00 87.75 227 GLN A C 1
ATOM 1765 O O . GLN A 1 227 ? 23.437 3.478 -4.471 1.00 87.75 227 GLN A O 1
ATOM 1770 N N . LEU A 1 228 ? 21.706 2.345 -3.612 1.00 84.19 228 LEU A N 1
ATOM 1771 C CA . LEU A 1 228 ? 20.988 2.255 -4.882 1.00 84.19 228 LEU A CA 1
ATOM 1772 C C . LEU A 1 228 ? 20.518 3.634 -5.344 1.00 84.19 228 LEU A C 1
ATOM 1774 O O . LEU A 1 228 ? 20.661 3.948 -6.527 1.00 84.19 228 LEU A O 1
ATOM 1778 N N . SER A 1 229 ? 19.977 4.443 -4.431 1.00 81.06 229 SER A N 1
ATOM 1779 C CA . SER A 1 229 ? 19.598 5.822 -4.724 1.00 81.06 229 SER A CA 1
ATOM 1780 C C . SER A 1 229 ? 20.805 6.599 -5.233 1.00 81.06 229 SER A C 1
ATOM 1782 O O . SER A 1 229 ? 20.755 7.063 -6.367 1.00 81.06 229 SER A O 1
ATOM 1784 N N . GLU A 1 230 ? 21.906 6.652 -4.480 1.00 83.69 230 GLU A N 1
ATOM 1785 C CA . GLU A 1 230 ? 23.156 7.325 -4.868 1.00 83.69 230 GLU A CA 1
ATOM 1786 C C . GLU A 1 230 ? 23.662 6.878 -6.243 1.00 83.69 230 GLU A C 1
ATOM 1788 O O . GLU A 1 230 ? 23.956 7.713 -7.100 1.00 83.69 230 GLU A O 1
ATOM 1793 N N . LYS A 1 231 ? 23.678 5.565 -6.501 1.00 84.56 231 LYS A N 1
ATOM 1794 C CA . LYS A 1 231 ? 24.065 5.011 -7.804 1.00 84.56 231 LYS A CA 1
ATOM 1795 C C . LYS A 1 231 ? 23.159 5.497 -8.934 1.00 84.56 231 LYS A C 1
ATOM 1797 O O . LYS A 1 231 ? 23.654 5.813 -10.011 1.00 84.56 231 LYS A O 1
ATOM 1802 N N . MET A 1 232 ? 21.843 5.529 -8.727 1.00 81.56 232 MET A N 1
ATOM 1803 C CA . MET A 1 232 ? 20.905 6.039 -9.732 1.00 81.56 232 MET A CA 1
ATOM 1804 C C . MET A 1 232 ? 21.089 7.542 -9.955 1.00 81.56 232 MET A C 1
ATOM 1806 O O . MET A 1 232 ? 21.027 7.984 -11.100 1.00 81.56 232 MET A O 1
ATOM 1810 N N . LEU A 1 233 ? 21.374 8.310 -8.899 1.00 78.50 233 LEU A N 1
ATOM 1811 C CA . LEU A 1 233 ? 21.653 9.743 -9.018 1.00 78.50 233 LEU A CA 1
ATOM 1812 C C . LEU A 1 233 ? 22.923 10.004 -9.825 1.00 78.50 233 LEU A C 1
ATOM 1814 O O . LEU A 1 233 ? 22.910 10.855 -10.709 1.00 78.50 233 LEU A O 1
ATOM 1818 N N . ALA A 1 234 ? 23.979 9.225 -9.584 1.00 84.50 234 ALA A N 1
ATOM 1819 C CA . ALA A 1 234 ? 25.217 9.280 -10.359 1.00 84.50 234 ALA A CA 1
ATOM 1820 C C . ALA A 1 234 ? 25.016 8.928 -11.848 1.00 84.50 234 ALA A C 1
ATOM 1822 O O . ALA A 1 234 ? 25.861 9.248 -12.676 1.00 84.50 234 ALA A O 1
ATOM 1823 N N . GLN A 1 235 ? 23.902 8.274 -12.191 1.00 83.00 235 GLN A N 1
ATOM 1824 C CA . GLN A 1 235 ? 23.497 7.947 -13.561 1.00 83.00 235 GLN A CA 1
ATOM 1825 C C . GLN A 1 235 ? 22.447 8.917 -14.124 1.00 83.00 235 GLN A C 1
ATOM 1827 O O . GLN A 1 235 ? 21.853 8.619 -15.158 1.00 83.00 235 GLN A O 1
ATOM 1832 N N . GLU A 1 236 ? 22.154 10.019 -13.426 1.00 78.81 236 GLU A N 1
ATOM 1833 C CA . GLU A 1 236 ? 21.089 10.974 -13.774 1.00 78.81 236 GLU A CA 1
ATOM 1834 C C . GLU A 1 236 ? 19.695 10.322 -13.896 1.00 78.81 236 GLU A C 1
ATOM 1836 O O . GLU A 1 236 ? 18.779 10.841 -14.539 1.00 78.81 236 GLU A O 1
ATOM 1841 N N . ARG A 1 237 ? 19.498 9.173 -13.238 1.00 70.31 237 ARG A N 1
ATOM 1842 C CA . ARG A 1 237 ? 18.215 8.468 -13.155 1.00 70.31 237 ARG A CA 1
ATOM 1843 C C . ARG A 1 237 ? 17.476 8.883 -11.886 1.00 70.31 237 ARG A C 1
ATOM 1845 O O . ARG A 1 237 ? 18.069 9.183 -10.852 1.00 70.31 237 ARG A O 1
ATOM 1852 N N . LEU A 1 238 ? 16.145 8.832 -11.928 1.00 63.97 238 LEU A N 1
ATOM 1853 C CA . LEU A 1 238 ? 15.308 9.043 -10.743 1.00 63.97 238 LEU A CA 1
ATOM 1854 C C . LEU A 1 238 ? 15.527 7.897 -9.737 1.00 63.97 238 LEU A C 1
ATOM 1856 O O . LEU A 1 238 ? 14.940 6.824 -9.870 1.00 63.97 238 LEU A O 1
ATOM 1860 N N . GLY A 1 239 ? 16.373 8.118 -8.727 1.00 54.59 239 GLY A N 1
ATOM 1861 C CA . GLY A 1 239 ? 16.770 7.079 -7.766 1.00 54.59 239 GLY A CA 1
ATOM 1862 C C . GLY A 1 239 ? 15.671 6.570 -6.829 1.00 54.59 239 GLY A C 1
ATOM 1863 O O . GLY A 1 239 ? 15.806 5.498 -6.249 1.00 54.59 239 GLY A O 1
ATOM 1864 N N . SER A 1 240 ? 14.544 7.274 -6.721 1.00 56.00 240 SER A N 1
ATOM 1865 C CA . SER A 1 240 ? 13.537 7.050 -5.674 1.00 56.00 240 SER A CA 1
ATOM 1866 C C . SER A 1 240 ? 12.393 6.095 -6.025 1.00 56.00 240 SER A C 1
ATOM 1868 O O . SER A 1 240 ? 11.536 5.829 -5.179 1.00 56.00 240 SER A O 1
ATOM 1870 N N . VAL A 1 241 ? 12.358 5.529 -7.238 1.00 56.44 241 VAL A N 1
ATOM 1871 C CA . VAL A 1 241 ? 11.222 4.691 -7.683 1.00 56.44 241 VAL A CA 1
ATOM 1872 C C . VAL A 1 241 ? 11.026 3.451 -6.793 1.00 56.44 241 VAL A C 1
ATOM 1874 O O . VAL A 1 241 ? 9.886 3.046 -6.547 1.00 56.44 241 VAL A O 1
ATOM 1877 N N . HIS A 1 242 ? 12.114 2.883 -6.262 1.00 60.88 242 HIS A N 1
ATOM 1878 C CA . HIS A 1 242 ? 12.067 1.690 -5.402 1.00 60.88 242 HIS A CA 1
ATOM 1879 C C . HIS A 1 242 ? 11.779 2.018 -3.938 1.00 60.88 242 HIS A C 1
ATOM 1881 O O . HIS A 1 242 ? 11.105 1.248 -3.260 1.00 60.88 242 HIS A O 1
ATOM 1887 N N . GLN A 1 243 ? 12.210 3.185 -3.455 1.00 71.25 243 GLN A N 1
ATOM 1888 C CA . GLN A 1 243 ? 12.071 3.526 -2.041 1.00 71.25 243 GLN A CA 1
ATOM 1889 C C . GLN A 1 243 ? 10.617 3.778 -1.631 1.00 71.25 243 GLN A C 1
ATOM 1891 O O . GLN A 1 243 ? 10.280 3.519 -0.488 1.00 71.25 243 GLN A O 1
ATOM 1896 N N . LYS A 1 244 ? 9.717 4.213 -2.530 1.00 81.25 244 LYS A N 1
ATOM 1897 C CA . LYS A 1 244 ? 8.318 4.534 -2.163 1.00 81.25 244 LYS A CA 1
ATOM 1898 C C . LYS A 1 244 ? 7.368 3.323 -2.033 1.00 81.25 244 LYS A C 1
ATOM 1900 O O . LYS A 1 244 ? 6.264 3.461 -1.499 1.00 81.25 244 LYS A O 1
ATOM 1905 N N . ASN A 1 245 ? 7.754 2.153 -2.547 1.00 86.75 245 ASN A N 1
ATOM 1906 C CA . ASN A 1 245 ? 6.833 1.035 -2.797 1.00 86.75 245 ASN A CA 1
ATOM 1907 C C . ASN A 1 245 ? 7.046 -0.200 -1.901 1.00 86.75 245 ASN A C 1
ATOM 1909 O O . ASN A 1 245 ? 6.745 -1.306 -2.333 1.00 86.75 245 ASN A O 1
ATOM 1913 N N . TRP A 1 246 ? 7.568 -0.050 -0.683 1.00 93.88 246 TRP A N 1
ATOM 1914 C CA . TRP A 1 246 ? 7.813 -1.204 0.192 1.00 93.88 246 TRP A CA 1
ATOM 1915 C C . TRP A 1 246 ? 6.501 -1.863 0.635 1.00 93.88 246 TRP A C 1
ATOM 1917 O O . TRP A 1 246 ? 5.558 -1.165 1.016 1.00 93.88 246 TRP A O 1
ATOM 1927 N N . MET A 1 247 ? 6.443 -3.197 0.583 1.00 97.25 247 MET A N 1
ATOM 1928 C CA . MET A 1 247 ? 5.237 -3.967 0.922 1.00 97.25 247 MET A CA 1
ATOM 1929 C C . MET A 1 247 ? 5.365 -4.565 2.326 1.00 97.25 247 MET A C 1
ATOM 1931 O O . MET A 1 247 ? 6.193 -5.462 2.508 1.00 97.25 247 MET A O 1
ATOM 1935 N N . PRO A 1 248 ? 4.592 -4.097 3.319 1.00 98.00 248 PRO A N 1
ATOM 1936 C CA . PRO A 1 248 ? 4.686 -4.620 4.672 1.00 98.00 248 PRO A CA 1
ATOM 1937 C C . PRO A 1 248 ? 3.940 -5.937 4.853 1.00 98.00 248 PRO A C 1
ATOM 1939 O O . PRO A 1 248 ? 2.891 -6.162 4.252 1.00 98.00 248 PRO A O 1
ATOM 1942 N N . PHE A 1 249 ? 4.468 -6.791 5.724 1.00 98.25 249 PHE A N 1
ATOM 1943 C CA . PHE A 1 249 ? 3.800 -8.003 6.189 1.00 98.25 249 PHE A CA 1
ATOM 1944 C C . PHE A 1 249 ? 4.346 -8.422 7.556 1.00 98.25 249 PHE A C 1
ATOM 1946 O O . PHE A 1 249 ? 5.445 -8.024 7.941 1.00 98.25 249 PHE A O 1
ATOM 1953 N N . VAL A 1 250 ? 3.568 -9.188 8.317 1.00 97.69 250 VAL A N 1
ATOM 1954 C CA . VAL A 1 250 ? 3.887 -9.520 9.714 1.00 97.69 250 VAL A CA 1
ATOM 1955 C C . VAL A 1 250 ? 3.896 -11.028 9.898 1.00 97.69 250 VAL A C 1
ATOM 1957 O O . VAL A 1 250 ? 2.895 -11.678 9.610 1.00 97.69 250 VAL A O 1
ATOM 1960 N N . VAL A 1 251 ? 5.008 -11.573 10.393 1.00 96.06 251 VAL A N 1
ATOM 1961 C CA . VAL A 1 251 ? 5.149 -12.994 10.745 1.00 96.06 251 VAL A CA 1
ATOM 1962 C C . VAL A 1 251 ? 5.300 -13.081 12.259 1.00 96.06 251 VAL A C 1
ATOM 1964 O O . VAL A 1 251 ? 6.272 -12.579 12.817 1.00 96.06 251 VAL A O 1
ATOM 1967 N N . GLY A 1 252 ? 4.318 -13.680 12.937 1.00 94.62 252 GLY A N 1
ATOM 1968 C CA . GLY A 1 252 ? 4.253 -13.629 14.399 1.00 94.62 252 GLY A CA 1
ATOM 1969 C C . GLY A 1 252 ? 4.174 -12.180 14.895 1.00 94.62 252 GLY A C 1
ATOM 1970 O O . GLY A 1 252 ? 3.246 -11.459 14.540 1.00 94.62 252 GLY A O 1
ATOM 1971 N N . ASP A 1 253 ? 5.170 -11.756 15.675 1.00 95.81 253 ASP A N 1
ATOM 1972 C CA . ASP A 1 253 ? 5.281 -10.401 16.241 1.00 95.81 253 ASP A CA 1
ATOM 1973 C C . ASP A 1 253 ? 6.374 -9.542 15.579 1.00 95.81 253 ASP A C 1
ATOM 1975 O O . ASP A 1 253 ? 6.745 -8.481 16.1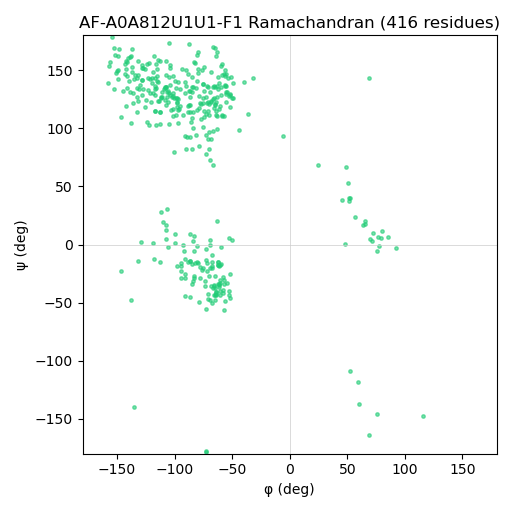10 1.00 95.81 253 ASP A O 1
ATOM 1979 N N . GLU A 1 254 ? 6.907 -10.002 14.444 1.00 97.00 254 GLU A N 1
ATOM 1980 C CA . GLU A 1 254 ? 7.973 -9.350 13.686 1.00 97.00 254 GLU A CA 1
ATOM 1981 C C . GLU A 1 254 ? 7.439 -8.727 12.388 1.00 97.00 254 GLU A C 1
ATOM 1983 O O . GLU A 1 254 ? 6.662 -9.330 11.642 1.00 97.00 254 GLU A O 1
ATOM 1988 N N . LEU A 1 255 ? 7.884 -7.498 12.114 1.00 98.06 255 LEU A N 1
ATOM 1989 C CA . LEU A 1 255 ? 7.569 -6.770 10.890 1.00 98.06 255 LEU A CA 1
ATOM 1990 C C . LEU A 1 255 ? 8.627 -7.043 9.822 1.00 98.06 255 LEU A C 1
ATOM 1992 O O . LEU A 1 255 ? 9.827 -6.852 10.044 1.00 98.06 255 LEU A O 1
ATOM 1996 N N . PHE A 1 256 ? 8.153 -7.391 8.634 1.00 97.81 256 PHE A N 1
ATOM 1997 C CA . PHE A 1 256 ? 8.960 -7.553 7.440 1.00 97.81 256 PHE A CA 1
ATOM 1998 C C . PHE A 1 256 ? 8.471 -6.629 6.327 1.00 97.81 256 PHE A C 1
ATOM 2000 O O . PHE A 1 256 ? 7.312 -6.206 6.289 1.00 97.81 256 PHE A O 1
ATOM 2007 N N . LEU A 1 257 ? 9.373 -6.323 5.401 1.00 97.69 257 LEU A N 1
ATOM 2008 C CA . LEU A 1 257 ? 9.103 -5.517 4.220 1.00 97.69 257 LEU A CA 1
ATOM 2009 C C . LEU A 1 257 ? 9.679 -6.196 2.980 1.00 97.69 257 LEU A C 1
ATOM 2011 O O . LEU A 1 257 ? 10.845 -6.591 2.977 1.00 97.69 257 LEU A O 1
ATOM 2015 N N . ILE A 1 258 ? 8.907 -6.254 1.896 1.00 96.31 258 ILE A N 1
ATOM 2016 C CA . ILE A 1 258 ? 9.460 -6.527 0.564 1.00 96.31 258 ILE A CA 1
ATOM 2017 C C . ILE A 1 258 ? 9.977 -5.207 -0.013 1.00 96.31 258 ILE A C 1
ATOM 2019 O O . ILE A 1 258 ? 9.191 -4.294 -0.280 1.00 96.31 258 ILE A O 1
ATOM 2023 N N . PHE A 1 259 ? 11.295 -5.116 -0.199 1.00 93.56 259 PHE A N 1
ATOM 2024 C CA . PHE A 1 259 ? 11.963 -3.968 -0.820 1.00 93.56 259 PHE A CA 1
ATOM 2025 C C . PHE A 1 259 ? 11.832 -4.004 -2.348 1.00 93.56 259 PHE A C 1
ATOM 2027 O O . PHE A 1 259 ? 11.432 -3.021 -2.969 1.00 93.56 259 PHE A O 1
ATOM 2034 N N . THR A 1 260 ? 12.138 -5.156 -2.950 1.00 91.31 260 THR A N 1
ATOM 2035 C CA . THR A 1 260 ? 11.977 -5.438 -4.384 1.00 91.31 260 THR A CA 1
ATOM 2036 C C . THR A 1 260 ? 11.302 -6.789 -4.563 1.00 91.31 260 THR A C 1
ATOM 2038 O O . THR A 1 260 ? 11.563 -7.710 -3.793 1.00 91.31 260 THR A O 1
ATOM 2041 N N . VAL A 1 261 ? 10.432 -6.902 -5.569 1.00 90.81 261 VAL A N 1
ATOM 2042 C CA . VAL A 1 261 ? 9.707 -8.149 -5.874 1.00 90.81 261 VAL A CA 1
ATOM 2043 C C . VAL A 1 261 ? 10.549 -9.078 -6.757 1.00 90.81 261 VAL A C 1
ATOM 2045 O O . VAL A 1 261 ? 10.502 -10.286 -6.575 1.00 90.81 261 VAL A O 1
ATOM 2048 N N . GLU A 1 262 ? 11.363 -8.522 -7.664 1.00 88.19 262 GLU A N 1
ATOM 2049 C CA . GLU A 1 262 ? 12.350 -9.275 -8.450 1.00 88.19 262 GLU A CA 1
ATOM 2050 C C . GLU A 1 262 ? 13.647 -8.450 -8.631 1.00 88.19 262 GLU A C 1
ATOM 2052 O O . GLU A 1 262 ? 13.589 -7.352 -9.198 1.00 88.19 262 GLU A O 1
ATOM 2057 N N . PRO A 1 263 ? 14.808 -8.932 -8.138 1.00 89.56 263 PRO A N 1
ATOM 2058 C CA . PRO A 1 263 ? 14.921 -10.065 -7.215 1.00 89.56 263 PRO A CA 1
ATOM 2059 C C . PRO A 1 263 ? 14.088 -9.813 -5.949 1.00 89.56 263 PRO A C 1
ATOM 2061 O O . PRO A 1 263 ? 13.981 -8.669 -5.494 1.00 89.56 263 PRO A O 1
ATOM 2064 N N . LEU A 1 264 ? 13.500 -10.869 -5.389 1.00 92.31 264 LEU A N 1
ATOM 2065 C CA . LEU A 1 264 ? 12.788 -10.808 -4.121 1.00 92.31 264 LEU A CA 1
ATOM 2066 C C . LEU A 1 264 ? 13.785 -10.454 -3.020 1.00 92.31 264 LEU A C 1
ATOM 2068 O O . LEU A 1 264 ? 14.651 -11.258 -2.676 1.00 92.31 264 LEU A O 1
ATOM 2072 N N . ARG A 1 265 ? 13.652 -9.249 -2.468 1.00 93.38 265 ARG A N 1
ATOM 2073 C CA . ARG A 1 265 ? 14.457 -8.769 -1.345 1.00 93.38 265 ARG A CA 1
ATOM 2074 C C . ARG A 1 265 ? 13.552 -8.498 -0.159 1.00 93.38 265 ARG A C 1
ATOM 2076 O O . ARG A 1 265 ? 12.717 -7.592 -0.218 1.00 93.38 265 ARG A O 1
ATOM 2083 N N . VAL A 1 266 ? 13.738 -9.264 0.908 1.00 95.19 266 VAL A N 1
ATOM 2084 C CA . VAL A 1 266 ? 12.969 -9.141 2.148 1.00 95.19 266 VAL A CA 1
ATOM 2085 C C . VAL A 1 266 ? 13.855 -8.573 3.244 1.00 95.19 266 VAL A C 1
ATOM 2087 O O . VAL A 1 266 ? 14.988 -9.013 3.447 1.00 95.19 266 VAL A O 1
ATOM 2090 N N . MET A 1 267 ? 13.314 -7.597 3.961 1.00 96.50 267 MET A N 1
ATOM 2091 C CA . MET A 1 267 ? 13.952 -6.957 5.099 1.00 96.50 267 MET A CA 1
ATOM 2092 C C . MET A 1 267 ? 13.153 -7.244 6.362 1.00 96.50 267 MET A C 1
ATOM 2094 O O . MET A 1 267 ? 11.924 -7.187 6.334 1.00 96.50 267 MET A O 1
ATOM 2098 N N . ARG A 1 268 ? 13.844 -7.483 7.472 1.00 96.69 268 ARG A N 1
ATOM 2099 C CA . ARG A 1 268 ? 13.262 -7.421 8.813 1.00 96.69 268 ARG A CA 1
ATOM 2100 C C . ARG A 1 268 ? 13.431 -6.013 9.373 1.00 96.69 268 ARG A C 1
ATOM 2102 O O . ARG A 1 268 ? 14.489 -5.409 9.191 1.00 96.69 268 ARG A O 1
ATOM 2109 N N . VAL A 1 269 ? 12.408 -5.513 10.061 1.00 97.88 269 VAL A N 1
ATOM 2110 C CA . VAL A 1 269 ? 12.380 -4.158 10.623 1.00 97.88 269 VAL A CA 1
ATOM 2111 C C . VAL A 1 269 ? 12.506 -4.205 12.140 1.00 97.88 269 VAL A C 1
ATOM 2113 O O . VAL A 1 269 ? 11.677 -4.814 12.817 1.00 97.88 269 VAL A O 1
ATOM 2116 N N . ASP A 1 270 ? 13.496 -3.501 12.682 1.00 97.94 270 ASP A N 1
ATOM 2117 C CA . ASP A 1 270 ? 13.464 -3.079 14.080 1.00 97.94 270 ASP A CA 1
ATOM 2118 C C . ASP A 1 270 ? 12.518 -1.880 14.198 1.00 97.94 270 ASP A C 1
ATOM 2120 O O . ASP A 1 270 ? 12.818 -0.779 13.741 1.00 97.94 270 ASP A O 1
ATOM 2124 N N . THR A 1 271 ? 11.346 -2.090 14.789 1.00 97.44 271 THR A N 1
ATOM 2125 C CA . THR A 1 271 ? 10.304 -1.059 14.867 1.00 97.44 271 THR A CA 1
ATOM 2126 C C . THR A 1 271 ? 10.610 0.062 15.852 1.00 97.44 271 THR A C 1
ATOM 2128 O O . THR A 1 271 ? 9.898 1.061 15.835 1.00 97.44 271 THR A O 1
ATOM 2131 N N . LEU A 1 272 ? 11.609 -0.102 16.725 1.00 96.44 272 LEU A N 1
ATOM 2132 C CA . LEU A 1 272 ? 12.025 0.943 17.662 1.00 96.44 272 LEU A CA 1
ATOM 2133 C C . LEU A 1 272 ? 13.037 1.880 17.008 1.00 96.44 272 LEU A C 1
ATOM 2135 O O . LEU A 1 272 ? 12.922 3.094 17.128 1.00 96.44 272 LEU A O 1
ATOM 2139 N N . THR A 1 273 ? 14.026 1.320 16.308 1.00 97.56 273 THR A N 1
ATOM 2140 C CA . THR A 1 273 ? 15.104 2.114 15.694 1.00 97.56 273 THR A CA 1
ATOM 2141 C C . THR A 1 273 ? 14.839 2.477 14.235 1.00 97.56 273 THR A C 1
ATOM 2143 O O . THR A 1 273 ? 15.484 3.376 13.701 1.00 97.56 273 THR A O 1
ATOM 2146 N N . GLY A 1 274 ? 13.924 1.766 13.571 1.00 97.31 274 GLY A N 1
ATOM 2147 C CA . GLY A 1 274 ? 13.667 1.871 12.135 1.00 97.31 274 GLY A CA 1
ATOM 2148 C C . GLY A 1 274 ? 14.697 1.159 11.256 1.00 97.31 274 GLY A C 1
ATOM 2149 O O . GLY A 1 274 ? 14.564 1.146 10.029 1.00 97.31 274 GLY A O 1
ATOM 2150 N N . ARG A 1 275 ? 15.722 0.536 11.848 1.00 97.38 275 ARG A N 1
ATOM 2151 C CA . ARG A 1 275 ? 16.760 -0.161 11.088 1.00 97.38 275 ARG A CA 1
ATOM 2152 C C . ARG A 1 275 ? 16.171 -1.371 10.366 1.00 97.38 275 ARG A C 1
ATOM 2154 O O . ARG A 1 275 ? 15.588 -2.260 10.989 1.00 97.38 275 ARG A O 1
ATOM 2161 N N . CYS A 1 276 ? 16.379 -1.430 9.056 1.00 97.31 276 CYS A N 1
ATOM 2162 C CA . CYS A 1 276 ? 16.012 -2.568 8.225 1.00 97.31 276 CYS A CA 1
ATOM 2163 C C . CYS A 1 276 ? 17.250 -3.420 7.930 1.00 97.31 276 CYS A C 1
ATOM 2165 O O . CYS A 1 276 ? 18.285 -2.908 7.497 1.00 97.31 276 CYS A O 1
ATOM 2167 N N . VAL A 1 277 ? 17.142 -4.729 8.146 1.00 95.69 277 VAL A N 1
ATOM 2168 C CA . VAL A 1 277 ? 18.204 -5.698 7.845 1.00 95.69 277 VAL A CA 1
ATOM 2169 C C . VAL A 1 277 ? 17.693 -6.659 6.786 1.00 95.69 277 VAL A C 1
ATOM 2171 O O . VAL A 1 277 ? 16.610 -7.221 6.935 1.00 95.69 277 VAL A O 1
ATOM 2174 N N . GLU A 1 278 ? 18.458 -6.847 5.714 1.00 94.94 278 GLU A N 1
ATOM 2175 C CA . GLU A 1 278 ? 18.146 -7.867 4.714 1.00 94.94 278 GLU A CA 1
ATOM 2176 C C . GLU A 1 278 ? 18.203 -9.258 5.351 1.00 94.94 278 GLU A C 1
ATOM 2178 O O . GLU A 1 278 ? 19.197 -9.622 5.975 1.00 94.94 278 GLU A O 1
ATOM 2183 N N . VAL A 1 279 ? 17.128 -10.024 5.182 1.00 94.81 279 VAL A N 1
ATOM 2184 C CA . VAL A 1 279 ? 17.021 -11.406 5.676 1.00 94.81 279 VAL A CA 1
ATOM 2185 C C . VAL A 1 279 ? 16.847 -12.413 4.546 1.00 94.81 279 VAL A C 1
ATOM 2187 O O . VAL A 1 279 ? 16.974 -13.611 4.762 1.00 94.81 279 VAL A O 1
ATOM 2190 N N . SER A 1 280 ? 16.554 -11.953 3.327 1.00 93.94 280 SER A N 1
ATOM 2191 C CA . SER A 1 280 ? 16.455 -12.832 2.168 1.00 93.94 280 SER A CA 1
ATOM 2192 C C . SER A 1 280 ? 16.642 -12.069 0.864 1.00 93.94 280 SER A C 1
ATOM 2194 O O . SER A 1 280 ? 16.104 -10.972 0.689 1.00 93.94 280 SER A O 1
ATOM 2196 N N . LEU A 1 281 ? 17.384 -12.687 -0.056 1.00 92.94 281 LEU A N 1
ATOM 2197 C CA . LEU A 1 281 ? 17.577 -12.234 -1.425 1.00 92.94 281 LEU A CA 1
ATOM 2198 C C . LEU A 1 281 ? 17.492 -13.439 -2.367 1.00 92.94 281 LEU A C 1
ATOM 2200 O O . LEU A 1 281 ? 18.429 -14.230 -2.461 1.00 92.94 281 LEU A O 1
ATOM 2204 N N . VAL A 1 282 ? 16.372 -13.572 -3.073 1.00 91.12 282 VAL A N 1
ATOM 2205 C CA . VAL A 1 282 ? 16.101 -14.694 -3.984 1.00 91.12 282 VAL A CA 1
ATOM 2206 C C . VAL A 1 282 ? 15.677 -14.163 -5.345 1.00 91.12 282 VAL A C 1
ATOM 2208 O O . VAL A 1 282 ? 14.951 -13.181 -5.442 1.00 91.12 282 VAL A O 1
ATOM 2211 N N . ARG A 1 283 ? 16.118 -14.813 -6.420 1.00 88.00 283 ARG A N 1
ATOM 2212 C CA . ARG A 1 283 ? 15.575 -14.579 -7.764 1.00 88.00 283 ARG A CA 1
ATOM 2213 C C . ARG A 1 283 ? 14.507 -15.612 -8.061 1.00 88.00 283 ARG A C 1
ATOM 2215 O O . ARG A 1 283 ? 14.734 -16.801 -7.836 1.00 88.00 283 ARG A O 1
ATOM 2222 N N . THR A 1 284 ? 13.380 -15.164 -8.594 1.00 81.12 284 THR A N 1
ATOM 2223 C CA . THR A 1 284 ? 12.282 -16.052 -8.968 1.00 81.12 284 THR A CA 1
ATOM 2224 C C . THR A 1 284 ? 12.322 -16.267 -10.482 1.00 81.12 284 THR A C 1
ATOM 2226 O O . THR A 1 284 ? 12.147 -15.295 -11.221 1.00 81.12 284 THR A O 1
ATOM 2229 N N . PRO A 1 285 ? 12.539 -17.498 -10.988 1.00 76.31 285 PRO A N 1
ATOM 2230 C CA . PRO A 1 285 ? 12.645 -17.751 -12.427 1.00 76.31 285 PRO A CA 1
ATOM 2231 C C . PRO A 1 285 ? 11.467 -17.207 -13.250 1.00 76.31 285 PRO A C 1
ATOM 2233 O O . PRO A 1 285 ? 11.705 -16.558 -14.266 1.00 76.31 285 PRO A O 1
ATOM 2236 N N . ALA A 1 286 ? 10.220 -17.378 -12.792 1.00 70.25 286 ALA A N 1
ATOM 2237 C CA . ALA A 1 286 ? 9.045 -16.844 -13.492 1.00 70.25 286 ALA A CA 1
ATOM 2238 C C . ALA A 1 286 ? 9.056 -15.311 -13.615 1.00 70.25 286 ALA A C 1
ATOM 2240 O O . ALA A 1 286 ? 8.672 -14.766 -14.644 1.00 70.25 286 ALA A O 1
ATOM 2241 N N . LEU A 1 287 ? 9.549 -14.594 -12.602 1.00 74.25 287 LEU A N 1
ATOM 2242 C CA . LEU A 1 287 ? 9.657 -13.134 -12.674 1.00 74.25 287 LEU A CA 1
ATOM 2243 C C . LEU A 1 287 ? 10.862 -12.689 -13.506 1.00 74.25 287 LEU A C 1
ATOM 2245 O O . LEU A 1 287 ? 10.811 -11.645 -14.153 1.00 74.25 287 LEU A O 1
ATOM 2249 N N . SER A 1 288 ? 11.922 -13.500 -13.546 1.00 69.00 288 SER A N 1
ATOM 2250 C CA . SER A 1 288 ? 13.035 -13.282 -14.471 1.00 69.00 288 SER A CA 1
ATOM 2251 C C . SER A 1 288 ? 12.580 -13.371 -15.934 1.00 69.00 288 SER A C 1
ATOM 2253 O O . SER A 1 288 ? 13.084 -12.614 -16.755 1.00 69.00 288 SER A O 1
ATOM 2255 N N . ALA A 1 289 ? 11.600 -14.221 -16.270 1.00 64.81 289 ALA A N 1
ATOM 2256 C CA . ALA A 1 289 ? 11.014 -14.263 -17.615 1.00 64.81 289 ALA A CA 1
ATOM 2257 C C . ALA A 1 289 ? 10.283 -12.955 -17.973 1.00 64.81 289 ALA A C 1
ATOM 2259 O O . ALA A 1 289 ? 10.492 -12.425 -19.062 1.00 64.81 289 ALA A O 1
ATOM 2260 N N . LEU A 1 290 ? 9.542 -12.363 -17.026 1.00 63.47 290 LEU A N 1
ATOM 2261 C CA . LEU A 1 290 ? 8.955 -11.025 -17.202 1.00 63.47 290 LEU A CA 1
ATOM 2262 C C . LEU A 1 290 ? 10.036 -9.941 -17.413 1.00 63.47 290 LEU A C 1
ATOM 2264 O O . LEU A 1 290 ? 9.823 -8.986 -18.159 1.00 63.47 290 LEU A O 1
ATOM 2268 N N . HIS A 1 291 ? 11.208 -10.088 -16.781 1.00 61.78 291 HIS A N 1
ATOM 2269 C CA . HIS A 1 291 ? 12.333 -9.137 -16.872 1.00 61.78 291 HIS A CA 1
ATOM 2270 C C . HIS A 1 291 ? 13.224 -9.322 -18.106 1.00 61.78 291 HIS A C 1
ATOM 2272 O O . HIS A 1 291 ? 13.853 -8.361 -18.531 1.00 61.78 291 HIS A O 1
ATOM 2278 N N . ASN A 1 292 ? 13.317 -10.528 -18.675 1.00 54.34 292 ASN A N 1
ATOM 2279 C CA . ASN A 1 292 ? 14.223 -10.836 -19.793 1.00 54.34 292 ASN A CA 1
ATOM 2280 C C . ASN A 1 292 ? 13.785 -10.227 -21.134 1.00 54.34 292 ASN A C 1
ATOM 2282 O O . ASN A 1 292 ? 14.516 -10.306 -22.126 1.00 54.34 292 ASN A O 1
ATOM 2286 N N . SER A 1 293 ? 12.627 -9.571 -21.172 1.00 53.69 293 SER A N 1
ATOM 2287 C CA . SER A 1 293 ? 12.321 -8.617 -22.227 1.00 53.69 293 SER A CA 1
ATOM 2288 C C . SER A 1 293 ? 13.358 -7.486 -22.166 1.00 53.69 293 SER A C 1
ATOM 2290 O O . SER A 1 293 ? 13.486 -6.797 -21.165 1.00 53.69 293 SER A O 1
ATOM 2292 N N . GLN A 1 294 ? 14.168 -7.319 -23.212 1.00 43.75 294 GLN A N 1
ATOM 2293 C CA . GLN A 1 294 ? 15.395 -6.496 -23.235 1.00 43.75 294 GLN A CA 1
ATOM 2294 C C . GLN A 1 294 ? 15.225 -4.975 -23.003 1.00 43.75 294 GLN A C 1
ATOM 2296 O O . GLN A 1 294 ? 16.095 -4.182 -23.364 1.00 43.75 294 GLN A O 1
ATOM 2301 N N . ARG A 1 295 ? 14.119 -4.525 -22.414 1.00 53.72 295 ARG A N 1
ATOM 2302 C CA . ARG A 1 295 ? 13.943 -3.156 -21.948 1.00 53.72 295 ARG A CA 1
ATOM 2303 C C . ARG A 1 295 ? 14.099 -3.162 -20.433 1.00 53.72 295 ARG A C 1
ATOM 2305 O O . ARG A 1 295 ? 13.255 -3.703 -19.730 1.00 53.72 295 ARG A O 1
ATOM 2312 N N . ASP A 1 296 ? 15.132 -2.479 -19.940 1.00 51.06 296 ASP A N 1
ATOM 2313 C CA . ASP A 1 296 ? 15.450 -2.181 -18.524 1.00 51.06 296 ASP A CA 1
ATOM 2314 C C . ASP A 1 296 ? 14.288 -1.587 -17.672 1.00 51.06 296 ASP A C 1
ATOM 2316 O O . ASP A 1 296 ? 14.478 -1.206 -16.508 1.00 51.06 296 ASP A O 1
ATOM 2320 N N . GLU A 1 297 ? 13.095 -1.473 -18.256 1.00 51.22 297 GLU A N 1
ATOM 2321 C CA . GLU A 1 297 ? 11.881 -0.824 -17.773 1.00 51.22 297 GLU A CA 1
ATOM 2322 C C . GLU A 1 297 ? 10.914 -1.790 -17.072 1.00 51.22 297 GLU A C 1
ATOM 2324 O O . GLU A 1 297 ? 10.127 -1.343 -16.238 1.00 51.22 297 GLU A O 1
ATOM 2329 N N . PHE A 1 298 ? 10.978 -3.100 -17.340 1.00 49.16 298 PHE A N 1
ATOM 2330 C CA . PHE A 1 298 ? 10.044 -4.066 -16.751 1.00 49.16 298 PHE A CA 1
ATOM 2331 C C . PHE A 1 298 ? 10.523 -4.508 -15.364 1.00 49.16 298 PHE A C 1
ATOM 2333 O O . PHE A 1 298 ? 11.174 -5.534 -15.191 1.00 49.16 298 PHE A O 1
ATOM 2340 N N . ARG A 1 299 ? 10.236 -3.696 -14.342 1.00 68.12 299 ARG A N 1
ATOM 2341 C CA . ARG A 1 299 ? 10.528 -4.040 -12.944 1.00 68.12 299 ARG A CA 1
ATOM 2342 C C . ARG A 1 299 ? 9.225 -4.249 -12.193 1.00 68.12 299 ARG A C 1
ATOM 2344 O O . ARG A 1 299 ? 8.371 -3.370 -12.162 1.00 68.12 299 ARG A O 1
ATOM 2351 N N . GLY A 1 300 ? 9.092 -5.409 -11.554 1.00 70.06 300 GLY A N 1
ATOM 2352 C CA . GLY A 1 300 ? 8.039 -5.636 -10.572 1.00 70.06 300 GLY A CA 1
ATOM 2353 C C . GLY A 1 300 ? 8.182 -4.601 -9.458 1.00 70.06 300 GLY A C 1
ATOM 2354 O O . GLY A 1 300 ? 9.162 -4.610 -8.711 1.00 70.06 300 GLY A O 1
ATOM 2355 N N . HIS A 1 301 ? 7.233 -3.679 -9.379 1.00 82.94 301 HIS A N 1
ATOM 2356 C CA . HIS A 1 301 ? 7.146 -2.700 -8.310 1.00 82.94 301 HIS A CA 1
ATOM 2357 C C . HIS A 1 301 ? 6.286 -3.267 -7.183 1.00 82.94 301 HIS A C 1
ATOM 2359 O O . HIS A 1 301 ? 5.354 -4.041 -7.419 1.00 82.94 301 HIS A O 1
ATOM 2365 N N . GLY A 1 302 ? 6.573 -2.845 -5.953 1.00 84.00 302 GLY A N 1
ATOM 2366 C CA . GLY A 1 302 ? 5.750 -3.240 -4.819 1.00 84.00 302 GLY A CA 1
ATOM 2367 C C . GLY A 1 302 ? 4.317 -2.699 -4.898 1.00 84.00 302 GLY A C 1
ATOM 2368 O O . GLY A 1 302 ? 3.985 -1.855 -5.738 1.00 84.00 302 GLY A O 1
ATOM 2369 N N . GLY A 1 303 ? 3.472 -3.207 -4.009 1.00 92.25 303 GLY A N 1
ATOM 2370 C CA . GLY A 1 303 ? 2.043 -2.920 -3.922 1.00 92.25 303 GLY A CA 1
ATOM 2371 C C . GLY A 1 303 ? 1.576 -2.670 -2.479 1.00 92.25 303 GLY A C 1
ATOM 2372 O O . GLY A 1 303 ? 2.268 -1.956 -1.742 1.00 92.25 303 GLY A O 1
ATOM 2373 N N . PRO A 1 304 ? 0.398 -3.179 -2.076 1.00 96.19 304 PRO A N 1
ATOM 2374 C CA . PRO A 1 304 ? -0.132 -3.025 -0.722 1.00 96.19 304 PRO A CA 1
ATOM 2375 C C . PRO A 1 304 ? 0.623 -3.897 0.300 1.00 96.19 304 PRO A C 1
ATOM 2377 O O . PRO A 1 304 ? 1.583 -4.590 -0.039 1.00 96.19 304 PRO A O 1
ATOM 2380 N N . ALA A 1 305 ? 0.179 -3.865 1.561 1.00 97.44 305 ALA A N 1
ATOM 2381 C CA . ALA A 1 305 ? 0.554 -4.880 2.548 1.00 97.44 305 ALA A CA 1
ATOM 2382 C C . ALA A 1 305 ? 0.191 -6.287 2.044 1.00 97.44 305 ALA A C 1
ATOM 2384 O O . ALA A 1 305 ? -0.770 -6.421 1.294 1.00 97.44 305 ALA A O 1
ATOM 2385 N N . LEU A 1 306 ? 0.923 -7.332 2.430 1.00 98.12 306 LEU A N 1
ATOM 2386 C CA . LEU A 1 306 ? 0.510 -8.699 2.088 1.00 98.12 306 LEU A CA 1
ATOM 2387 C C . LEU A 1 306 ? -0.586 -9.163 3.047 1.00 98.12 306 LEU A C 1
ATOM 2389 O O . LEU A 1 306 ? -0.606 -8.775 4.217 1.00 98.12 306 LEU A O 1
ATOM 2393 N N . VAL A 1 307 ? -1.457 -10.050 2.567 1.00 97.44 307 VAL A N 1
ATOM 2394 C CA . VAL A 1 307 ? -2.499 -10.668 3.390 1.00 97.44 307 VAL A CA 1
ATOM 2395 C C . VAL A 1 307 ? -2.132 -12.123 3.709 1.00 97.44 307 VAL A C 1
ATOM 2397 O O . VAL A 1 307 ? -1.736 -12.855 2.800 1.00 97.44 307 VAL A O 1
ATOM 2400 N N . PRO A 1 308 ? -2.224 -12.571 4.976 1.00 97.62 308 PRO A N 1
ATOM 2401 C CA . PRO A 1 308 ? -1.966 -13.965 5.319 1.00 97.62 308 PRO A CA 1
ATOM 2402 C C . PRO A 1 308 ? -3.009 -14.881 4.675 1.00 97.62 308 PRO A C 1
ATOM 2404 O O . PRO A 1 308 ? -4.210 -14.608 4.728 1.00 97.62 308 PRO A O 1
ATOM 2407 N N . LEU A 1 309 ? -2.556 -15.988 4.090 1.00 96.88 309 LEU A N 1
ATOM 2408 C CA . LEU A 1 309 ? -3.444 -17.008 3.546 1.00 96.88 309 LEU A CA 1
ATOM 2409 C C . LEU A 1 309 ? -3.899 -17.967 4.655 1.00 96.88 309 LEU A C 1
ATOM 2411 O O . LEU A 1 309 ? -3.070 -18.436 5.441 1.00 96.88 309 LEU A O 1
ATOM 2415 N N . PRO A 1 310 ? -5.196 -18.321 4.712 1.00 94.44 310 PRO A N 1
ATOM 2416 C CA . PRO A 1 310 ? -5.676 -19.353 5.622 1.00 94.44 310 PRO A CA 1
ATOM 2417 C C . PRO A 1 310 ? -4.931 -20.689 5.428 1.00 94.44 310 PRO A C 1
ATOM 2419 O O . PRO A 1 310 ? -4.626 -21.048 4.287 1.00 94.44 310 PRO A O 1
ATOM 2422 N N . PRO A 1 311 ? -4.717 -21.499 6.487 1.00 93.94 311 PRO A N 1
ATOM 2423 C CA . PRO A 1 311 ? -4.065 -22.809 6.366 1.00 93.94 311 PRO A CA 1
ATOM 2424 C C . PRO A 1 311 ? -4.725 -23.745 5.342 1.00 93.94 311 PRO A C 1
ATOM 2426 O O . PRO A 1 311 ? -4.030 -24.470 4.636 1.00 93.94 311 PRO A O 1
ATOM 2429 N N . LYS A 1 312 ? -6.059 -23.670 5.185 1.00 94.06 312 LYS A N 1
ATOM 2430 C CA . LYS A 1 312 ? -6.819 -24.418 4.161 1.00 94.06 312 LYS A CA 1
ATOM 2431 C C . LYS A 1 312 ? -6.403 -24.100 2.714 1.00 94.06 312 LYS A C 1
ATOM 2433 O O . LYS A 1 312 ? -6.724 -24.865 1.813 1.00 94.06 312 LYS A O 1
ATOM 2438 N N . HIS A 1 313 ? -5.693 -22.994 2.498 1.00 93.06 313 HIS A N 1
ATOM 2439 C CA . HIS A 1 313 ? -5.164 -22.549 1.207 1.00 93.06 313 HIS A CA 1
ATOM 2440 C C . HIS A 1 313 ? -3.629 -22.644 1.131 1.00 93.06 313 HIS A C 1
ATOM 2442 O O . HIS A 1 313 ? -3.015 -21.984 0.299 1.00 93.06 313 HIS A O 1
ATOM 2448 N N . GLY A 1 314 ? -3.000 -23.450 1.996 1.00 90.94 314 GLY A N 1
ATOM 2449 C CA . GLY A 1 314 ? -1.550 -23.682 1.999 1.00 90.94 314 GLY A CA 1
ATOM 2450 C C . GLY A 1 314 ? -0.745 -22.758 2.918 1.00 90.94 314 GLY A C 1
ATOM 2451 O O . GLY A 1 314 ? 0.460 -22.958 3.065 1.00 90.94 314 GLY A O 1
ATOM 2452 N N . GLY A 1 315 ? -1.392 -21.793 3.582 1.00 94.19 315 GLY A N 1
ATOM 2453 C CA . GLY A 1 315 ? -0.719 -20.833 4.460 1.00 94.19 315 GLY A CA 1
ATOM 2454 C C . GLY A 1 315 ? 0.180 -19.843 3.707 1.00 94.19 315 GLY A C 1
ATOM 2455 O O . GLY A 1 315 ? 0.072 -19.671 2.495 1.00 94.19 315 GLY A O 1
ATOM 2456 N N . GLY A 1 316 ? 1.075 -19.170 4.433 1.00 96.19 316 GLY A N 1
ATOM 2457 C CA . GLY A 1 316 ? 1.932 -18.122 3.871 1.00 96.19 316 GLY A CA 1
ATOM 2458 C C . GLY A 1 316 ? 1.172 -16.816 3.637 1.00 96.19 316 GLY A C 1
ATOM 2459 O O . GLY A 1 316 ? 0.287 -16.460 4.417 1.00 96.19 316 GLY A O 1
ATOM 2460 N N . PHE A 1 317 ? 1.530 -16.092 2.578 1.00 98.00 317 PHE A N 1
ATOM 2461 C CA . PHE A 1 317 ? 0.928 -14.801 2.253 1.00 98.00 317 PHE A CA 1
ATOM 2462 C C . PHE A 1 317 ? 0.563 -14.689 0.776 1.00 98.00 317 PHE A C 1
ATOM 2464 O O . PHE A 1 317 ? 1.288 -15.168 -0.094 1.00 98.00 317 PHE A O 1
ATOM 2471 N N . LEU A 1 318 ? -0.524 -13.976 0.500 1.00 98.19 318 LEU A N 1
ATOM 2472 C CA . LEU A 1 318 ? -0.876 -13.492 -0.825 1.00 98.19 318 LEU A CA 1
ATOM 2473 C C . LEU A 1 318 ? -0.439 -12.032 -0.946 1.00 98.19 318 LEU A C 1
ATOM 2475 O O . LEU A 1 318 ? -0.791 -11.182 -0.122 1.00 98.19 318 LEU A O 1
ATOM 2479 N N . GLY A 1 319 ? 0.335 -11.747 -1.982 1.00 97.38 319 GLY A N 1
ATOM 2480 C CA . GLY A 1 319 ? 0.724 -10.404 -2.370 1.00 97.38 319 GLY A CA 1
ATOM 2481 C C . GLY A 1 319 ? 0.141 -10.024 -3.721 1.00 97.38 319 GLY A C 1
ATOM 2482 O O . GLY A 1 319 ? -0.208 -10.876 -4.537 1.00 97.38 319 GLY A O 1
ATOM 2483 N N . LEU A 1 320 ? 0.063 -8.718 -3.956 1.00 96.50 320 LEU A N 1
ATOM 2484 C CA . LEU A 1 320 ? -0.222 -8.151 -5.263 1.00 96.50 320 LEU A CA 1
ATOM 2485 C C . LEU A 1 320 ? 0.884 -7.155 -5.594 1.00 96.50 320 LEU A C 1
ATOM 2487 O O . LEU A 1 320 ? 1.080 -6.170 -4.884 1.00 96.50 320 LEU A O 1
ATOM 2491 N N . ALA A 1 321 ? 1.621 -7.419 -6.658 1.00 94.62 321 ALA A N 1
ATOM 2492 C CA . ALA A 1 321 ? 2.609 -6.494 -7.184 1.00 94.62 321 ALA A CA 1
ATOM 2493 C C . ALA A 1 321 ? 2.063 -5.836 -8.448 1.00 94.62 321 ALA A C 1
ATOM 2495 O O . ALA A 1 321 ? 0.982 -6.171 -8.944 1.00 94.62 321 ALA A O 1
ATOM 2496 N N . ARG A 1 322 ? 2.803 -4.860 -8.961 1.00 91.31 322 ARG A N 1
ATOM 2497 C CA . ARG A 1 322 ? 2.484 -4.244 -10.244 1.00 91.31 322 ARG A CA 1
ATOM 2498 C C . ARG A 1 322 ? 3.687 -4.239 -11.153 1.00 91.31 322 ARG A C 1
ATOM 2500 O O . ARG A 1 322 ? 4.819 -4.132 -10.684 1.00 91.31 322 ARG A O 1
ATOM 2507 N N . VAL A 1 323 ? 3.426 -4.262 -12.446 1.00 85.81 323 VAL A N 1
ATOM 2508 C CA . VAL A 1 323 ? 4.414 -3.915 -13.449 1.00 85.81 323 VAL A CA 1
ATOM 2509 C C . VAL A 1 323 ? 3.971 -2.659 -14.170 1.00 85.81 323 VAL A C 1
ATOM 2511 O O . VAL A 1 323 ? 2.790 -2.447 -14.448 1.00 85.81 323 VAL A O 1
ATOM 2514 N N . GLN A 1 324 ? 4.944 -1.800 -14.431 1.00 80.62 324 GLN A N 1
ATOM 2515 C CA . GLN A 1 324 ? 4.752 -0.622 -15.242 1.00 80.62 324 GLN A CA 1
ATOM 2516 C C . GLN A 1 324 ? 5.180 -0.946 -16.678 1.00 80.62 324 GLN A C 1
ATOM 2518 O O . GLN A 1 324 ? 6.350 -1.220 -16.929 1.00 80.62 324 GLN A O 1
ATOM 2523 N N . ALA A 1 325 ? 4.233 -0.900 -17.613 1.00 71.00 325 ALA A N 1
ATOM 2524 C CA . ALA A 1 325 ? 4.512 -0.978 -19.041 1.00 71.00 325 ALA A CA 1
ATOM 2525 C C . ALA A 1 325 ? 4.601 0.444 -19.621 1.00 71.00 325 ALA A C 1
ATOM 2527 O O . ALA A 1 325 ? 3.656 1.241 -19.546 1.00 71.00 325 ALA A O 1
ATOM 2528 N N . GLY A 1 326 ? 5.765 0.787 -20.177 1.00 68.81 326 GLY A N 1
ATOM 2529 C CA . GLY A 1 326 ? 6.067 2.151 -20.602 1.00 68.81 326 GLY A CA 1
ATOM 2530 C C . GLY A 1 326 ? 5.996 3.142 -19.435 1.00 68.81 326 GLY A C 1
ATOM 2531 O O . GLY A 1 326 ? 6.463 2.883 -18.331 1.00 68.81 326 GLY A O 1
ATOM 2532 N N . ASN A 1 327 ? 5.400 4.311 -19.657 1.00 64.19 327 ASN A N 1
ATOM 2533 C CA . ASN A 1 327 ? 5.459 5.403 -18.681 1.00 64.19 327 ASN A CA 1
ATOM 2534 C C . ASN A 1 327 ? 4.270 5.469 -17.707 1.00 64.19 327 ASN A C 1
ATOM 2536 O O . ASN A 1 327 ? 4.377 6.181 -16.712 1.00 64.19 327 ASN A O 1
ATOM 2540 N N . LEU A 1 328 ? 3.144 4.794 -17.978 1.00 67.69 328 LEU A N 1
ATOM 2541 C CA . LEU A 1 328 ? 1.924 4.967 -17.170 1.00 67.69 328 LEU A CA 1
ATOM 2542 C C . LEU A 1 328 ? 1.053 3.729 -17.004 1.00 67.69 328 LEU A C 1
ATOM 2544 O O . LEU A 1 328 ? 0.293 3.711 -16.044 1.00 67.69 328 LEU A O 1
ATOM 2548 N N . LEU A 1 329 ? 1.128 2.734 -17.896 1.00 78.94 329 LEU A N 1
ATOM 2549 C CA . LEU A 1 329 ? 0.230 1.590 -17.806 1.00 78.94 329 LEU A CA 1
ATOM 2550 C C . LEU A 1 329 ? 0.642 0.709 -16.630 1.00 78.94 329 LEU A C 1
ATOM 2552 O O . LEU A 1 329 ? 1.703 0.082 -16.660 1.00 78.94 329 LEU A O 1
ATOM 2556 N N . TYR A 1 330 ? -0.201 0.667 -15.605 1.00 86.19 330 TYR A N 1
ATOM 2557 C CA . TYR A 1 330 ? -0.017 -0.224 -14.469 1.00 86.19 330 TYR A CA 1
ATOM 2558 C C . TYR A 1 330 ? -0.865 -1.472 -14.658 1.00 86.19 330 TYR A C 1
ATOM 2560 O O . TYR A 1 330 ? -2.089 -1.412 -14.676 1.00 86.19 330 TYR A O 1
ATOM 2568 N N . THR A 1 331 ? -0.179 -2.601 -14.789 1.00 88.75 331 THR A N 1
ATOM 2569 C CA . THR A 1 331 ? -0.781 -3.930 -14.683 1.00 88.75 331 THR A CA 1
ATOM 2570 C C . THR A 1 331 ? -0.347 -4.553 -13.370 1.00 88.75 331 THR A C 1
ATOM 2572 O O . THR A 1 331 ? 0.655 -4.155 -12.772 1.00 88.75 331 THR A O 1
ATOM 2575 N N . HIS A 1 332 ? -1.114 -5.513 -12.892 1.00 93.62 332 HIS A N 1
ATOM 2576 C CA . HIS A 1 332 ? -0.902 -6.170 -11.617 1.00 93.62 332 HIS A CA 1
ATOM 2577 C C . HIS A 1 332 ? -0.642 -7.653 -11.814 1.00 93.62 332 HIS A C 1
ATOM 2579 O O . HIS A 1 332 ? -0.954 -8.207 -12.858 1.00 93.62 332 HIS A O 1
ATOM 2585 N N . PHE A 1 333 ? -0.087 -8.300 -10.801 1.00 93.75 333 PHE A N 1
ATOM 2586 C CA . PHE A 1 333 ? -0.070 -9.753 -10.716 1.00 93.75 333 PHE A CA 1
ATOM 2587 C C . PHE A 1 333 ? -0.112 -10.162 -9.249 1.00 93.75 333 PHE A C 1
ATOM 2589 O O . PHE A 1 333 ? 0.490 -9.513 -8.382 1.00 93.75 333 PHE A O 1
ATOM 2596 N N . PHE A 1 334 ? -0.841 -11.234 -8.968 1.00 96.31 334 PHE A N 1
ATOM 2597 C CA . PHE A 1 334 ? -0.801 -11.898 -7.680 1.00 96.31 334 PHE A CA 1
ATOM 2598 C C . PHE A 1 334 ? 0.474 -12.720 -7.559 1.00 96.31 334 PHE A C 1
ATOM 2600 O O . PHE A 1 334 ? 0.992 -13.251 -8.542 1.00 96.31 334 PHE A O 1
ATOM 2607 N N . PHE A 1 335 ? 0.956 -12.866 -6.334 1.00 96.31 335 PHE A N 1
ATOM 2608 C CA . PHE A 1 335 ? 2.006 -13.818 -6.015 1.00 96.31 335 PHE A CA 1
ATOM 2609 C C . PHE A 1 335 ? 1.772 -14.435 -4.640 1.00 96.31 335 PHE A C 1
ATOM 2611 O O . PHE A 1 335 ? 1.270 -13.774 -3.729 1.00 96.31 335 PHE A O 1
ATOM 2618 N N . ALA A 1 336 ? 2.155 -15.698 -4.478 1.00 96.69 336 ALA A N 1
ATOM 2619 C CA . ALA A 1 336 ? 2.160 -16.367 -3.183 1.00 96.69 336 ALA A CA 1
ATOM 2620 C C . ALA A 1 336 ? 3.570 -16.344 -2.592 1.00 96.69 336 ALA A C 1
ATOM 2622 O O . ALA A 1 336 ? 4.517 -16.851 -3.199 1.00 96.69 336 ALA A O 1
ATOM 2623 N N . LEU A 1 337 ? 3.703 -15.787 -1.392 1.00 96.62 337 LEU A N 1
ATOM 2624 C CA . LEU A 1 337 ? 4.942 -15.760 -0.628 1.00 96.62 337 LEU A CA 1
ATOM 2625 C C . LEU A 1 337 ? 4.933 -16.889 0.406 1.00 96.62 337 LEU A C 1
ATOM 2627 O O . LEU A 1 337 ? 4.109 -16.913 1.326 1.00 96.62 337 LEU A O 1
ATOM 2631 N N . LYS A 1 338 ? 5.891 -17.807 0.275 1.00 95.00 338 LYS A N 1
ATOM 2632 C CA . LYS A 1 338 ? 6.185 -18.820 1.284 1.00 95.00 338 LYS A CA 1
ATOM 2633 C C . LYS A 1 338 ? 7.123 -18.230 2.333 1.00 95.00 338 LYS A C 1
ATOM 2635 O O . LYS A 1 338 ? 8.146 -17.630 2.001 1.00 95.00 338 LYS A O 1
ATOM 2640 N N . VAL A 1 339 ? 6.754 -18.424 3.593 1.00 93.94 339 VAL A N 1
ATOM 2641 C CA . VAL A 1 339 ? 7.518 -17.976 4.761 1.00 93.94 339 VAL A CA 1
ATOM 2642 C C . VAL A 1 339 ? 8.364 -19.150 5.262 1.00 93.94 339 VAL A C 1
ATOM 2644 O O . VAL A 1 339 ? 7.860 -20.280 5.264 1.00 93.94 339 VAL A O 1
ATOM 2647 N N . PRO A 1 340 ? 9.621 -18.915 5.672 1.00 91.19 340 PRO A N 1
ATOM 2648 C CA . PRO A 1 340 ? 10.448 -19.922 6.333 1.00 91.19 340 PRO A CA 1
ATOM 2649 C C . PRO A 1 340 ? 9.746 -20.525 7.555 1.00 91.19 340 PRO A C 1
ATOM 2651 O O . PRO A 1 340 ? 9.050 -19.816 8.280 1.00 91.19 340 PRO A O 1
ATOM 2654 N N . GLN A 1 341 ? 9.929 -21.826 7.803 1.00 85.56 341 GLN A N 1
ATOM 2655 C CA . GLN A 1 341 ? 9.414 -22.445 9.036 1.00 85.56 341 GLN A CA 1
ATOM 2656 C C . GLN A 1 341 ? 10.130 -21.894 10.271 1.00 85.56 341 GLN A C 1
ATOM 2658 O O . GLN A 1 341 ? 9.507 -21.699 11.311 1.00 85.56 341 GLN A O 1
ATOM 2663 N N . ASP A 1 342 ? 11.421 -21.613 10.117 1.00 79.81 342 ASP A N 1
ATOM 2664 C CA . ASP A 1 342 ? 12.250 -20.947 11.104 1.00 79.81 342 ASP A CA 1
ATOM 2665 C C . ASP A 1 342 ? 12.851 -19.677 10.474 1.00 79.81 342 ASP A C 1
ATOM 2667 O O . ASP A 1 342 ? 13.789 -19.772 9.683 1.00 79.81 342 ASP A O 1
ATOM 2671 N N . PRO A 1 343 ? 12.325 -18.480 10.793 1.00 68.25 343 PRO A N 1
ATOM 2672 C CA . PRO A 1 343 ? 12.882 -17.209 10.324 1.00 68.25 343 PRO A CA 1
ATOM 2673 C C . PRO A 1 343 ? 14.312 -16.931 10.815 1.00 68.25 343 PRO A C 1
ATOM 2675 O O . PRO A 1 343 ? 14.957 -16.018 10.301 1.00 68.25 343 PRO A O 1
ATOM 2678 N N . SER A 1 344 ? 14.795 -17.670 11.823 1.00 68.00 344 SER A N 1
ATOM 2679 C CA . SER A 1 344 ? 16.181 -17.602 12.298 1.00 68.00 344 SER A CA 1
ATOM 2680 C C . SER A 1 344 ? 17.124 -18.550 11.548 1.00 68.00 344 SER A C 1
ATOM 2682 O O . SER A 1 344 ? 18.343 -18.371 11.609 1.00 68.00 344 SER A O 1
ATOM 2684 N N . ALA A 1 345 ? 16.577 -19.516 10.803 1.00 66.88 345 ALA A N 1
ATOM 2685 C CA . ALA A 1 345 ? 17.335 -20.390 9.920 1.00 66.88 345 ALA A CA 1
ATOM 2686 C C . ALA A 1 345 ? 17.677 -19.692 8.591 1.00 66.88 345 ALA A C 1
ATOM 2688 O O . ALA A 1 345 ? 17.102 -18.674 8.217 1.00 66.88 345 ALA A O 1
ATOM 2689 N N . SER A 1 346 ? 18.609 -20.274 7.833 1.00 74.69 346 SER A N 1
ATOM 2690 C CA . SER A 1 346 ? 19.009 -19.804 6.496 1.00 74.69 346 SER A CA 1
ATOM 2691 C C . SER A 1 346 ? 17.937 -19.984 5.411 1.00 74.69 346 SER A C 1
ATOM 2693 O O . SER A 1 346 ? 18.218 -19.751 4.234 1.00 74.69 346 SER A O 1
ATOM 2695 N N . ASP A 1 347 ? 16.743 -20.451 5.773 1.00 80.88 347 ASP A N 1
ATOM 2696 C CA . ASP A 1 347 ? 15.660 -20.696 4.831 1.00 80.88 347 ASP A CA 1
ATOM 2697 C C . ASP A 1 347 ? 15.147 -19.361 4.277 1.00 80.88 347 ASP A C 1
ATOM 2699 O O . ASP A 1 347 ? 14.735 -18.484 5.040 1.00 80.88 347 ASP A O 1
ATOM 2703 N N . PRO A 1 348 ? 15.161 -19.163 2.950 1.00 87.88 348 PRO A N 1
ATOM 2704 C CA . PRO A 1 348 ? 14.783 -17.884 2.386 1.00 87.88 348 PRO A CA 1
ATOM 2705 C C . PRO A 1 348 ? 13.263 -17.740 2.267 1.00 87.88 348 PRO A C 1
ATOM 2707 O O . PRO A 1 348 ? 12.518 -18.710 2.110 1.00 87.88 348 PRO A O 1
ATOM 2710 N N . PHE A 1 349 ? 12.803 -16.492 2.238 1.00 94.19 349 PHE A N 1
ATOM 2711 C CA . PHE A 1 349 ? 11.484 -16.166 1.709 1.00 94.19 349 PHE A CA 1
ATOM 2712 C C . PHE A 1 349 ? 11.460 -16.469 0.208 1.00 94.19 349 PHE A C 1
ATOM 2714 O O . PHE A 1 349 ? 12.408 -16.140 -0.507 1.00 94.19 349 PHE A O 1
ATOM 2721 N N . VAL A 1 350 ? 10.384 -17.086 -0.284 1.00 93.25 350 VAL A N 1
ATOM 2722 C CA . VAL A 1 350 ? 10.291 -17.505 -1.693 1.00 93.25 350 VAL A CA 1
ATOM 2723 C C . VAL A 1 350 ? 8.924 -17.158 -2.264 1.00 93.25 350 VAL A C 1
ATOM 2725 O O . VAL A 1 350 ? 7.896 -17.518 -1.688 1.00 93.25 350 VAL A O 1
ATOM 2728 N N . ILE A 1 351 ? 8.903 -16.505 -3.429 1.00 94.12 351 ILE A N 1
ATOM 2729 C CA . ILE A 1 351 ? 7.698 -16.436 -4.258 1.00 94.12 351 ILE A CA 1
ATOM 2730 C C . ILE A 1 351 ? 7.519 -17.807 -4.907 1.00 94.12 351 ILE A C 1
ATOM 2732 O O . ILE A 1 351 ? 8.316 -18.212 -5.749 1.00 94.12 351 ILE A O 1
ATOM 2736 N N . SER A 1 352 ? 6.501 -18.545 -4.469 1.00 93.19 352 SER A N 1
ATOM 2737 C CA . SER A 1 352 ? 6.258 -19.917 -4.928 1.00 93.19 352 SER A CA 1
ATOM 2738 C C . SER A 1 352 ? 5.332 -19.974 -6.135 1.00 93.19 352 SER A C 1
ATOM 2740 O O . SER A 1 352 ? 5.435 -20.900 -6.932 1.00 93.19 352 SER A O 1
ATOM 2742 N N . HIS A 1 353 ? 4.435 -18.995 -6.262 1.00 93.88 353 HIS A N 1
ATOM 2743 C CA . HIS A 1 353 ? 3.469 -18.909 -7.348 1.00 93.88 353 HIS A CA 1
ATOM 2744 C C . HIS A 1 353 ? 3.272 -17.460 -7.780 1.00 93.88 353 HIS A C 1
ATOM 2746 O O . HIS A 1 353 ? 3.383 -16.549 -6.955 1.00 93.88 353 HIS A O 1
ATOM 2752 N N . VAL A 1 354 ? 2.926 -17.260 -9.048 1.00 93.00 354 VAL A N 1
ATOM 2753 C CA . VAL A 1 354 ? 2.585 -15.965 -9.646 1.00 93.00 354 VAL A CA 1
ATOM 2754 C C . VAL A 1 354 ? 1.366 -16.118 -10.553 1.00 93.00 354 VAL A C 1
ATOM 2756 O O . VAL A 1 354 ? 1.155 -17.185 -11.130 1.00 93.00 354 VAL A O 1
ATOM 2759 N N . SER A 1 355 ? 0.541 -15.082 -10.674 1.00 92.31 355 SER A N 1
ATOM 2760 C CA . SER A 1 355 ? -0.502 -15.034 -11.701 1.00 92.31 355 SER A CA 1
ATOM 2761 C C . SER A 1 355 ? 0.028 -14.447 -13.005 1.00 92.31 355 SER A C 1
ATOM 2763 O O . SER A 1 355 ? 1.119 -13.878 -13.057 1.00 92.31 355 SER A O 1
ATOM 2765 N N . ARG A 1 356 ? -0.803 -14.508 -14.047 1.00 88.12 356 ARG A N 1
ATOM 2766 C CA . ARG A 1 356 ? -0.655 -13.641 -15.221 1.00 88.12 356 ARG A CA 1
ATOM 2767 C C . ARG A 1 356 ? -0.826 -12.169 -14.848 1.00 88.12 356 ARG A C 1
ATOM 2769 O O . ARG A 1 356 ? -1.335 -11.847 -13.766 1.00 88.12 356 ARG A O 1
ATOM 2776 N N . LEU A 1 357 ? -0.422 -11.294 -15.768 1.00 88.31 357 LEU A N 1
ATOM 2777 C CA . LEU A 1 357 ? -0.734 -9.875 -15.683 1.00 88.31 357 LEU A CA 1
ATOM 2778 C C . LEU A 1 357 ? -2.247 -9.667 -15.762 1.00 88.31 357 LEU A C 1
ATOM 2780 O O . LEU A 1 357 ? -2.932 -10.249 -16.601 1.00 88.31 357 LEU A O 1
ATOM 2784 N N . LEU A 1 358 ? -2.751 -8.803 -14.898 1.00 91.88 358 LEU A N 1
ATOM 2785 C CA . LEU A 1 358 ? -4.160 -8.469 -14.802 1.00 91.88 358 LEU A CA 1
ATOM 2786 C C . LEU A 1 358 ? -4.356 -6.970 -14.612 1.00 91.88 358 LEU A C 1
ATOM 2788 O O . LEU A 1 358 ? -3.445 -6.245 -14.202 1.00 91.88 358 LEU A O 1
ATOM 2792 N N . CYS A 1 359 ? -5.567 -6.504 -14.865 1.00 90.62 359 CYS A N 1
ATOM 2793 C CA . CYS A 1 359 ? -6.019 -5.189 -14.437 1.00 90.62 359 CYS A CA 1
ATOM 2794 C C . CYS A 1 359 ? -7.387 -5.307 -13.769 1.00 90.62 359 CYS A C 1
ATOM 2796 O O . CYS A 1 359 ? -8.121 -6.274 -13.981 1.00 90.62 359 CYS A O 1
ATOM 2798 N N . ILE A 1 360 ? -7.729 -4.326 -12.941 1.00 89.75 360 ILE A N 1
ATOM 2799 C CA . ILE A 1 360 ? -9.068 -4.240 -12.354 1.00 89.75 360 ILE A CA 1
ATOM 2800 C C . ILE A 1 360 ? -9.955 -3.522 -13.372 1.00 89.75 360 ILE A C 1
ATOM 2802 O O . ILE A 1 360 ? -9.521 -2.525 -13.949 1.00 89.75 360 ILE A O 1
ATOM 2806 N N . GLU A 1 361 ? -11.169 -4.001 -13.632 1.00 79.81 361 GLU A N 1
ATOM 2807 C CA . GLU A 1 361 ? -12.029 -3.358 -14.629 1.00 79.81 361 GLU A CA 1
ATOM 2808 C C . GLU A 1 361 ? -12.250 -1.861 -14.326 1.00 79.81 361 GLU A C 1
ATOM 2810 O O . GLU A 1 361 ? -12.436 -1.431 -13.177 1.00 79.81 361 GLU A O 1
ATOM 2815 N N . SER A 1 362 ? -12.159 -1.048 -15.382 1.00 77.81 362 SER A N 1
ATOM 2816 C CA . SER A 1 362 ? -12.440 0.389 -15.339 1.00 77.81 362 SER A CA 1
ATOM 2817 C C . SER A 1 362 ? -13.944 0.670 -15.203 1.00 77.81 362 SER A C 1
ATOM 2819 O O . SER A 1 362 ? -14.769 -0.236 -15.158 1.00 77.81 362 SER A O 1
ATOM 2821 N N . SER A 1 363 ? -14.370 1.938 -15.183 1.00 71.19 363 SER A N 1
ATOM 2822 C CA . SER A 1 363 ? -15.807 2.232 -15.403 1.00 71.19 363 SER A CA 1
ATOM 2823 C C . SER A 1 363 ? -16.287 1.961 -16.839 1.00 71.19 363 SER A C 1
ATOM 2825 O O . SER A 1 363 ? -17.455 2.205 -17.142 1.00 71.19 363 SER A O 1
ATOM 2827 N N . HIS A 1 364 ? -15.405 1.503 -17.728 1.00 68.81 364 HIS A N 1
ATOM 2828 C CA . HIS A 1 364 ? -15.718 1.099 -19.090 1.00 68.81 364 HIS A CA 1
ATOM 2829 C C . HIS A 1 364 ? -15.505 -0.408 -19.250 1.00 68.81 364 HIS A C 1
ATOM 2831 O O . HIS A 1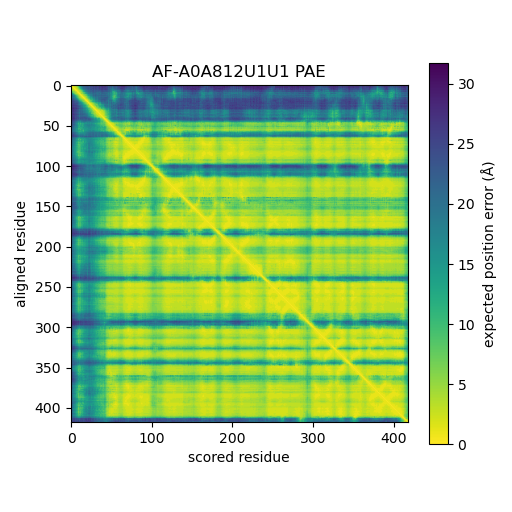 364 ? -14.411 -0.920 -19.016 1.00 68.81 364 HIS A O 1
ATOM 2837 N N . GLU A 1 365 ? -16.562 -1.093 -19.676 1.00 72.69 365 GLU A N 1
ATOM 2838 C CA . GLU A 1 365 ? -16.578 -2.546 -19.830 1.00 72.69 365 GLU A CA 1
ATOM 2839 C C . GLU A 1 365 ? -15.405 -3.038 -20.690 1.00 72.69 365 GLU A C 1
ATOM 2841 O O . GLU A 1 365 ? -15.159 -2.522 -21.787 1.00 72.69 365 GLU A O 1
ATOM 2846 N N . GLY A 1 366 ? -14.657 -4.011 -20.163 1.00 70.62 366 GLY A N 1
ATOM 2847 C CA . GLY A 1 366 ? -13.545 -4.654 -20.871 1.00 70.62 366 GLY A CA 1
ATOM 2848 C C . GLY A 1 366 ? -12.274 -3.810 -21.051 1.00 70.62 366 GLY A C 1
ATOM 2849 O O . GLY A 1 366 ? -11.379 -4.228 -21.785 1.00 70.62 366 GLY A O 1
ATOM 2850 N N . LEU A 1 367 ? -12.162 -2.643 -20.405 1.00 75.12 367 LEU A N 1
ATOM 2851 C CA . LEU A 1 367 ? -10.966 -1.792 -20.467 1.00 75.12 367 LEU A CA 1
ATOM 2852 C C . LEU A 1 367 ? -10.274 -1.665 -19.104 1.00 75.12 367 LEU A C 1
ATOM 2854 O O . LEU A 1 367 ? -10.927 -1.574 -18.062 1.00 75.12 367 LEU A O 1
ATOM 2858 N N . CYS A 1 368 ? -8.942 -1.582 -19.133 1.00 81.12 368 CYS A N 1
ATOM 2859 C CA . CYS A 1 368 ? -8.116 -1.235 -17.979 1.00 81.12 368 CYS A CA 1
ATOM 2860 C C . CYS A 1 368 ? -8.014 0.288 -17.823 1.00 81.12 368 CYS A C 1
ATOM 2862 O O . CYS A 1 368 ? -7.891 1.015 -18.813 1.00 81.12 368 CYS A O 1
ATOM 2864 N N . GLU A 1 369 ? -7.985 0.777 -16.583 1.00 83.88 369 GLU A N 1
ATOM 2865 C CA . GLU A 1 369 ? -7.544 2.154 -16.335 1.00 83.88 369 GLU A CA 1
ATOM 2866 C C . GLU A 1 369 ? -6.048 2.277 -16.636 1.00 83.88 369 GLU A C 1
ATOM 2868 O O . GLU A 1 369 ? -5.285 1.335 -16.417 1.00 83.88 369 GLU A O 1
ATOM 2873 N N . VAL A 1 370 ? -5.606 3.449 -17.099 1.00 81.12 370 VAL A N 1
ATOM 2874 C CA . VAL A 1 370 ? -4.184 3.648 -17.414 1.00 81.12 370 VAL A CA 1
ATOM 2875 C C . VAL A 1 370 ? -3.347 3.539 -16.143 1.00 81.12 370 VAL A C 1
ATOM 2877 O O . VAL A 1 370 ? -2.364 2.806 -16.118 1.00 81.12 370 VAL A O 1
ATOM 2880 N N . ILE A 1 371 ? -3.757 4.225 -15.074 1.00 86.00 371 ILE A N 1
ATOM 2881 C CA . ILE A 1 371 ? -3.060 4.179 -13.789 1.00 86.00 371 ILE A CA 1
ATOM 2882 C C . ILE A 1 371 ? -3.958 3.482 -12.771 1.00 86.00 371 ILE A C 1
ATOM 2884 O O . ILE A 1 371 ? -4.985 4.023 -12.358 1.00 86.00 371 ILE A O 1
ATOM 2888 N N . GLN A 1 372 ? -3.518 2.310 -12.320 1.00 90.81 372 GLN A N 1
ATOM 2889 C CA . GLN A 1 372 ? -4.111 1.580 -11.206 1.00 90.81 372 GLN A CA 1
ATOM 2890 C C . GLN A 1 372 ? -3.079 1.368 -10.110 1.00 90.81 372 GLN A C 1
ATOM 2892 O O . GLN A 1 372 ? -1.997 0.817 -10.324 1.00 90.81 372 GLN A O 1
ATOM 2897 N N . PHE A 1 373 ? -3.396 1.838 -8.911 1.00 92.81 373 PHE A N 1
ATOM 2898 C CA . PHE A 1 373 ? -2.536 1.648 -7.753 1.00 92.81 373 PHE A CA 1
ATOM 2899 C C . PHE A 1 373 ? -3.332 0.966 -6.655 1.00 92.81 373 PHE A C 1
ATOM 2901 O O . PHE A 1 373 ? -4.154 1.600 -5.997 1.00 92.81 373 PHE A O 1
ATOM 2908 N N . VAL A 1 374 ? -3.078 -0.321 -6.434 1.00 95.75 374 VAL A N 1
ATOM 2909 C CA . VAL A 1 374 ? -3.676 -1.051 -5.315 1.00 95.75 374 VAL A CA 1
ATOM 2910 C C . VAL A 1 374 ? -2.987 -0.635 -4.017 1.00 95.75 374 VAL A C 1
ATOM 2912 O O . VAL A 1 374 ? -1.790 -0.853 -3.837 1.00 95.75 374 VAL A O 1
ATOM 2915 N N . GLY A 1 375 ? -3.746 0.009 -3.131 1.00 95.25 375 GLY A N 1
ATOM 2916 C CA . GLY A 1 375 ? -3.284 0.503 -1.833 1.00 95.25 375 GLY A CA 1
ATOM 2917 C C . GLY A 1 375 ? -3.604 -0.436 -0.667 1.00 95.25 375 GLY A C 1
ATOM 2918 O O . GLY A 1 375 ? -2.955 -0.348 0.377 1.00 95.25 375 GLY A O 1
ATOM 2919 N N . GLY A 1 376 ? -4.544 -1.370 -0.833 1.00 96.12 376 GLY A N 1
ATOM 2920 C CA . GLY A 1 376 ? -4.899 -2.352 0.193 1.00 96.12 376 GLY A CA 1
ATOM 2921 C C . GLY A 1 376 ? -5.403 -3.670 -0.387 1.00 96.12 376 GLY A C 1
ATOM 2922 O O . GLY A 1 376 ? -6.004 -3.706 -1.460 1.00 96.12 376 GLY A O 1
ATOM 2923 N N . ILE A 1 377 ? -5.139 -4.745 0.349 1.00 97.31 377 ILE A N 1
ATOM 2924 C CA . ILE A 1 377 ? -5.634 -6.101 0.113 1.00 97.31 377 ILE A CA 1
ATOM 2925 C C . ILE A 1 377 ? -5.941 -6.711 1.479 1.00 97.31 377 ILE A C 1
ATOM 2927 O O . ILE A 1 377 ? -5.151 -6.573 2.413 1.00 97.31 377 ILE A O 1
ATOM 2931 N N . PHE A 1 378 ? -7.089 -7.358 1.615 1.00 95.94 378 PHE A N 1
ATOM 2932 C CA . PHE A 1 378 ? -7.397 -8.168 2.789 1.00 95.94 378 PHE A CA 1
ATOM 2933 C C . PHE A 1 378 ? -8.372 -9.281 2.417 1.00 95.94 378 PHE A C 1
ATOM 2935 O O . PHE A 1 378 ? -9.002 -9.241 1.362 1.00 95.94 378 PHE A O 1
ATOM 2942 N N . ILE A 1 379 ? -8.470 -10.284 3.280 1.00 96.31 379 ILE A N 1
ATOM 2943 C CA . ILE A 1 379 ? -9.396 -11.400 3.123 1.00 96.31 379 ILE A CA 1
ATOM 2944 C C . ILE A 1 379 ? -10.522 -11.199 4.134 1.00 96.31 379 ILE A C 1
ATOM 2946 O O . ILE A 1 379 ? -10.255 -11.078 5.332 1.00 96.31 379 ILE A O 1
ATOM 2950 N N . ASP A 1 380 ? -11.755 -11.143 3.639 1.00 93.69 380 ASP A N 1
ATOM 2951 C CA . ASP A 1 380 ? -12.976 -11.134 4.445 1.00 93.69 380 ASP A CA 1
ATOM 2952 C C . ASP A 1 380 ? -13.726 -12.438 4.183 1.00 93.69 380 ASP A C 1
ATOM 2954 O O . ASP A 1 380 ? -14.301 -12.634 3.112 1.00 93.69 380 ASP A O 1
ATOM 2958 N N . GLU A 1 381 ? -13.649 -13.367 5.135 1.00 92.44 381 GLU A N 1
ATOM 2959 C CA . GLU A 1 381 ? -14.095 -14.755 4.962 1.00 92.44 381 GLU A CA 1
ATOM 2960 C C . GLU A 1 381 ? -13.482 -15.406 3.706 1.00 92.44 381 GLU A C 1
ATOM 2962 O O . GLU A 1 381 ? -12.285 -15.686 3.688 1.00 92.44 381 GLU A O 1
ATOM 2967 N N . ASP A 1 382 ? -14.283 -15.648 2.665 1.00 94.69 382 ASP A N 1
ATOM 2968 C CA . ASP A 1 382 ? -13.858 -16.253 1.396 1.00 94.69 382 ASP A CA 1
ATOM 2969 C C . ASP A 1 382 ? -13.811 -15.232 0.240 1.00 94.69 382 ASP A C 1
ATOM 2971 O O . ASP A 1 382 ? -13.779 -15.609 -0.935 1.00 94.69 382 ASP A O 1
ATOM 2975 N N . GLN A 1 383 ? -13.803 -13.933 0.551 1.00 96.06 383 GLN A N 1
ATOM 2976 C CA . GLN A 1 383 ? -13.635 -12.848 -0.416 1.00 96.06 383 GLN A CA 1
ATOM 2977 C C . GLN A 1 383 ? -12.258 -12.204 -0.268 1.00 96.06 383 GLN A C 1
ATOM 2979 O O . GLN A 1 383 ? -11.818 -11.867 0.830 1.00 96.06 383 GLN A O 1
ATOM 2984 N N . LEU A 1 384 ? -11.593 -11.982 -1.396 1.00 97.31 384 LEU A N 1
ATOM 2985 C CA . LEU A 1 384 ? -10.447 -11.098 -1.486 1.00 97.31 384 LEU A CA 1
ATOM 2986 C C . LEU A 1 384 ? -10.951 -9.687 -1.779 1.00 97.31 384 LEU A C 1
ATOM 2988 O O . LEU A 1 384 ? -11.572 -9.449 -2.812 1.00 97.31 384 LEU A O 1
ATOM 2992 N N . VAL A 1 385 ? -10.678 -8.746 -0.885 1.00 96.75 385 VAL A N 1
ATOM 2993 C CA . VAL A 1 385 ? -11.064 -7.346 -1.058 1.00 96.75 385 VAL A CA 1
ATOM 2994 C C . VAL A 1 385 ? -9.837 -6.541 -1.456 1.00 96.75 385 VAL A C 1
ATOM 2996 O O . VAL A 1 385 ? -8.799 -6.604 -0.796 1.00 96.75 385 VAL A O 1
ATOM 2999 N N . LEU A 1 386 ? -9.968 -5.768 -2.531 1.00 97.19 386 LEU A N 1
ATOM 3000 C CA . LEU A 1 386 ? -8.920 -4.911 -3.074 1.00 97.19 386 LEU A CA 1
ATOM 3001 C C . LEU A 1 386 ? -9.355 -3.453 -2.993 1.00 97.19 386 LEU A C 1
ATOM 3003 O O . LEU A 1 386 ? -10.460 -3.097 -3.411 1.00 97.19 386 LEU A O 1
ATOM 3007 N N . THR A 1 387 ? -8.463 -2.586 -2.529 1.00 96.75 387 THR A N 1
ATOM 3008 C CA . THR A 1 387 ? -8.644 -1.137 -2.620 1.00 96.75 387 THR A CA 1
ATOM 3009 C C . THR A 1 387 ? -7.592 -0.513 -3.493 1.00 96.75 387 THR A C 1
ATOM 3011 O O . THR A 1 387 ? -6.407 -0.828 -3.387 1.00 96.75 387 THR A O 1
ATOM 3014 N N . TYR A 1 388 ? -8.023 0.385 -4.369 1.00 95.94 388 TYR A N 1
ATOM 3015 C CA . TYR A 1 388 ? -7.154 0.930 -5.393 1.00 95.94 388 TYR A CA 1
ATOM 3016 C C . TYR A 1 388 ? -7.514 2.362 -5.765 1.00 95.94 388 TYR A C 1
ATOM 3018 O O . TYR A 1 388 ? -8.656 2.801 -5.640 1.00 95.94 388 TYR A O 1
ATOM 3026 N N . GLY A 1 389 ? -6.501 3.117 -6.176 1.00 93.69 389 GLY A N 1
ATOM 3027 C CA . GLY A 1 389 ? -6.668 4.382 -6.866 1.00 93.69 389 GLY A CA 1
ATOM 3028 C C . GLY A 1 389 ? -6.801 4.143 -8.364 1.00 93.69 389 GLY A C 1
ATOM 3029 O O . GLY A 1 389 ? -5.977 3.428 -8.936 1.00 93.69 389 GLY A O 1
ATOM 3030 N N . ALA A 1 390 ? -7.801 4.759 -8.988 1.00 90.62 390 ALA A N 1
ATOM 3031 C CA . ALA A 1 390 ? -7.902 4.860 -10.441 1.00 90.62 390 ALA A CA 1
ATOM 3032 C C . ALA A 1 390 ? -7.481 6.268 -10.889 1.00 90.62 390 ALA A C 1
ATOM 3034 O O . ALA A 1 390 ? -7.985 7.269 -10.362 1.00 90.62 390 ALA A O 1
ATOM 3035 N N . ASN A 1 391 ? -6.536 6.336 -11.832 1.00 87.06 391 ASN A N 1
ATOM 3036 C CA . ASN A 1 391 ? -6.040 7.564 -12.463 1.00 87.06 391 ASN A CA 1
ATOM 3037 C C . ASN A 1 391 ? -5.608 8.655 -11.466 1.00 87.06 391 ASN A C 1
ATOM 3039 O O . ASN A 1 391 ? -5.867 9.836 -11.685 1.00 87.06 391 ASN A O 1
ATOM 3043 N N . ASP A 1 392 ? -4.995 8.271 -10.337 1.00 88.56 392 ASP A N 1
ATOM 3044 C CA . ASP A 1 392 ? -4.635 9.191 -9.242 1.00 88.56 392 ASP A CA 1
ATOM 3045 C C . ASP A 1 392 ? -5.784 10.165 -8.883 1.00 88.56 392 ASP A C 1
ATOM 3047 O O . ASP A 1 392 ? -5.575 11.359 -8.650 1.00 88.56 392 ASP A O 1
ATOM 3051 N N . CYS A 1 393 ? -7.030 9.682 -8.915 1.00 88.00 393 CYS A N 1
ATOM 3052 C CA . CYS A 1 393 ? -8.213 10.518 -8.725 1.00 88.00 393 CYS A CA 1
ATOM 3053 C C . CYS A 1 393 ? -9.277 9.877 -7.840 1.00 88.00 393 CYS A C 1
ATOM 3055 O O . CYS A 1 393 ? -9.818 10.542 -6.953 1.00 88.00 393 CYS A O 1
ATOM 3057 N N . GLU A 1 394 ? -9.608 8.617 -8.109 1.00 90.69 394 GLU A N 1
ATOM 3058 C CA . GLU A 1 394 ? -10.766 7.968 -7.504 1.00 90.69 394 GLU A CA 1
ATOM 3059 C C . GLU A 1 394 ? -10.326 6.872 -6.535 1.00 90.69 394 GLU A C 1
ATOM 3061 O O . GLU A 1 394 ? -9.575 5.981 -6.939 1.00 90.69 394 GLU A O 1
ATOM 3066 N N . PRO A 1 395 ? -10.800 6.883 -5.277 1.00 93.44 395 PRO A N 1
ATOM 3067 C CA . PRO A 1 395 ? -10.555 5.802 -4.344 1.00 93.44 395 PRO A CA 1
ATOM 3068 C C . PRO A 1 395 ? -11.655 4.748 -4.500 1.00 93.44 395 PRO A C 1
ATOM 3070 O O . PRO A 1 395 ? -12.825 5.002 -4.190 1.00 93.44 395 PRO A O 1
ATOM 3073 N N . ARG A 1 396 ? -11.282 3.561 -4.969 1.00 94.19 396 ARG A N 1
ATOM 3074 C CA . ARG A 1 396 ? -12.202 2.460 -5.254 1.00 94.19 396 ARG A CA 1
ATOM 3075 C C . ARG A 1 396 ? -11.943 1.250 -4.362 1.00 94.19 396 ARG A C 1
ATOM 3077 O O . ARG A 1 396 ? -10.836 1.050 -3.857 1.00 94.19 396 ARG A O 1
ATOM 3084 N N . VAL A 1 397 ? -12.988 0.451 -4.184 1.00 94.94 397 VAL A N 1
ATOM 3085 C CA . VAL A 1 397 ? -12.951 -0.881 -3.575 1.00 94.94 397 VAL A CA 1
ATOM 3086 C C . VAL A 1 397 ? -13.641 -1.874 -4.498 1.00 94.94 397 VAL A C 1
ATOM 3088 O O . VAL A 1 397 ? -14.653 -1.540 -5.118 1.00 94.94 397 VAL A O 1
ATOM 3091 N N . THR A 1 398 ? -13.102 -3.080 -4.591 1.00 94.56 398 THR A N 1
ATOM 3092 C CA . THR A 1 398 ? -13.738 -4.220 -5.253 1.00 94.56 398 THR A CA 1
ATOM 3093 C C . THR A 1 398 ? -13.509 -5.485 -4.432 1.00 94.56 398 THR A C 1
ATOM 3095 O O . THR A 1 398 ? -12.627 -5.518 -3.570 1.00 94.56 398 THR A O 1
ATOM 3098 N N . ALA A 1 399 ? -14.318 -6.507 -4.675 1.00 94.69 399 ALA A N 1
ATOM 3099 C CA . ALA A 1 399 ? -14.203 -7.806 -4.039 1.00 94.69 399 ALA A CA 1
ATOM 3100 C C . ALA A 1 399 ? -14.352 -8.905 -5.092 1.00 94.69 399 ALA A C 1
ATOM 3102 O O . ALA A 1 399 ? -15.154 -8.781 -6.019 1.00 94.69 399 ALA A O 1
ATOM 3103 N N . LEU A 1 400 ? -13.580 -9.974 -4.935 1.00 95.56 400 LEU A N 1
ATOM 3104 C CA . LEU A 1 400 ? -13.669 -11.180 -5.747 1.00 95.56 400 LEU A CA 1
ATOM 3105 C C . LEU A 1 400 ? -13.557 -12.420 -4.858 1.00 95.56 400 LEU A C 1
ATOM 3107 O O . LEU A 1 400 ? -12.891 -12.353 -3.822 1.00 95.56 400 LEU A O 1
ATOM 3111 N N . PRO A 1 401 ? -14.134 -13.569 -5.251 1.00 96.38 401 PRO A N 1
ATOM 3112 C CA . PRO A 1 401 ? -13.936 -14.806 -4.510 1.00 96.38 401 PRO A CA 1
ATOM 3113 C C . PRO A 1 401 ? -12.444 -15.113 -4.351 1.00 96.38 401 PRO A C 1
ATOM 3115 O O . PRO A 1 401 ? -11.695 -15.098 -5.331 1.00 96.38 401 PRO A O 1
ATOM 3118 N N . LEU A 1 402 ? -12.005 -15.433 -3.132 1.00 97.00 402 LEU A N 1
ATOM 3119 C CA . LEU A 1 402 ? -10.608 -15.778 -2.858 1.00 97.00 402 LEU A CA 1
ATOM 3120 C C . LEU A 1 402 ? -10.161 -16.972 -3.711 1.00 97.00 402 LEU A C 1
ATOM 3122 O O . LEU A 1 402 ? -9.059 -16.972 -4.250 1.00 97.00 402 LEU A O 1
ATOM 3126 N N . SER A 1 403 ? -11.043 -17.957 -3.898 1.00 96.56 403 SER A N 1
ATOM 3127 C CA . SER A 1 403 ? -10.800 -19.106 -4.775 1.00 96.56 403 SER A CA 1
ATOM 3128 C C . SER A 1 403 ? -10.483 -18.704 -6.217 1.00 96.56 403 SER A C 1
ATOM 3130 O O . SER A 1 403 ? -9.656 -19.355 -6.847 1.00 96.56 403 SER A O 1
ATOM 3132 N N . HIS A 1 404 ? -11.083 -17.624 -6.725 1.00 95.88 404 HIS A N 1
ATOM 3133 C CA . HIS A 1 404 ? -10.815 -17.122 -8.069 1.00 95.88 404 HIS A CA 1
ATOM 3134 C C . HIS A 1 404 ? -9.402 -16.530 -8.163 1.00 95.88 404 HIS A C 1
ATOM 3136 O O . HIS A 1 404 ? -8.644 -16.916 -9.046 1.00 95.88 404 HIS A O 1
ATOM 3142 N N . ALA A 1 405 ? -9.005 -15.683 -7.206 1.00 96.06 405 ALA A N 1
ATOM 3143 C CA . ALA A 1 405 ? -7.642 -15.144 -7.148 1.00 96.06 405 ALA A CA 1
ATOM 3144 C C . ALA A 1 405 ? -6.583 -16.253 -6.994 1.00 96.06 405 ALA A C 1
ATOM 3146 O O . ALA A 1 405 ? -5.535 -16.212 -7.634 1.00 96.06 405 ALA A O 1
ATOM 3147 N N . LEU A 1 406 ? -6.867 -17.272 -6.176 1.00 96.75 406 LEU A N 1
ATOM 3148 C CA . LEU A 1 406 ? -5.972 -18.415 -5.991 1.00 96.75 406 LEU A CA 1
ATOM 3149 C C . LEU A 1 406 ? -5.874 -19.297 -7.242 1.00 96.75 406 LEU A C 1
ATOM 3151 O O . LEU A 1 406 ? -4.793 -19.795 -7.536 1.00 96.75 406 LEU A O 1
ATOM 3155 N N . ALA A 1 407 ? -6.959 -19.463 -8.002 1.00 95.62 407 ALA A N 1
ATOM 3156 C CA . ALA A 1 407 ? -6.950 -20.230 -9.250 1.00 95.62 407 ALA A CA 1
ATOM 3157 C C . ALA A 1 407 ? -6.113 -19.571 -10.363 1.00 95.62 407 ALA A C 1
ATOM 3159 O O . ALA A 1 407 ? -5.695 -20.253 -11.298 1.00 95.62 407 ALA A O 1
ATOM 3160 N N . MET A 1 408 ? -5.839 -18.265 -10.262 1.00 93.62 408 MET A N 1
ATOM 3161 C CA . MET A 1 408 ? -4.945 -17.556 -11.187 1.00 93.62 408 MET A CA 1
ATOM 3162 C C . MET A 1 408 ? -3.465 -17.851 -10.926 1.00 93.62 408 MET A C 1
ATOM 3164 O O . MET A 1 408 ? -2.637 -17.610 -11.807 1.00 93.62 408 MET A O 1
ATOM 3168 N N . LEU A 1 409 ? -3.115 -18.322 -9.725 1.00 93.94 409 LEU A N 1
ATOM 3169 C CA . LEU A 1 409 ? -1.736 -18.581 -9.334 1.00 93.94 409 LEU A CA 1
ATOM 3170 C C . LEU A 1 409 ? -1.203 -19.847 -10.007 1.00 93.94 409 LEU A C 1
ATOM 3172 O O . LEU A 1 409 ? -1.813 -20.913 -9.964 1.00 93.94 409 LEU A O 1
ATOM 3176 N N . ARG A 1 410 ? -0.008 -19.729 -10.578 1.00 91.38 410 ARG A N 1
ATOM 3177 C CA . ARG A 1 410 ? 0.743 -20.816 -11.203 1.00 91.38 410 ARG A CA 1
ATOM 3178 C C . ARG A 1 410 ? 2.113 -20.920 -10.522 1.00 91.38 410 ARG A C 1
ATOM 3180 O O . ARG A 1 410 ? 2.645 -19.872 -10.152 1.00 91.38 410 ARG A O 1
ATOM 3187 N N . PRO A 1 411 ? 2.683 -22.124 -10.316 1.00 91.38 411 PRO A N 1
ATOM 3188 C CA . PRO A 1 411 ? 4.065 -22.289 -9.857 1.00 91.38 411 PRO A CA 1
ATOM 3189 C C . PRO A 1 411 ? 5.063 -21.303 -10.491 1.00 91.38 411 PRO A C 1
ATOM 3191 O O . PRO A 1 411 ? 4.985 -20.972 -11.666 1.00 91.38 411 PRO A O 1
ATOM 3194 N N . ALA A 1 412 ? 6.002 -20.779 -9.710 1.00 83.62 412 ALA A N 1
ATOM 3195 C CA . ALA A 1 412 ? 6.923 -19.737 -10.171 1.00 83.62 412 ALA A CA 1
ATOM 3196 C C . ALA A 1 412 ? 8.192 -20.281 -10.871 1.00 83.62 412 ALA A C 1
ATOM 3198 O O . ALA A 1 412 ? 9.135 -19.528 -11.137 1.00 83.62 412 ALA A O 1
ATOM 3199 N N . ASP A 1 413 ? 8.243 -21.582 -11.156 1.00 76.94 413 ASP A N 1
ATOM 3200 C CA . ASP A 1 413 ? 9.372 -22.296 -11.760 1.00 76.94 413 ASP A CA 1
ATOM 3201 C C . ASP A 1 413 ? 9.145 -22.713 -13.225 1.00 76.94 413 ASP A C 1
ATOM 3203 O O . ASP A 1 413 ? 10.033 -23.342 -13.810 1.00 76.94 413 ASP A O 1
ATOM 3207 N N . PHE A 1 414 ? 8.028 -22.326 -13.859 1.00 61.59 414 PHE A N 1
ATOM 3208 C CA . PHE A 1 414 ? 7.790 -22.622 -15.276 1.00 61.59 414 PHE A CA 1
ATOM 3209 C C . PHE A 1 414 ? 8.825 -21.932 -16.166 1.00 61.59 414 PHE A C 1
ATOM 3211 O O . PHE A 1 414 ? 8.727 -20.751 -16.488 1.00 61.59 414 PHE A O 1
ATOM 3218 N N . ARG A 1 415 ? 9.833 -22.697 -16.591 1.00 54.41 415 ARG A N 1
ATOM 3219 C CA . ARG A 1 415 ? 10.810 -22.283 -17.608 1.00 54.41 415 ARG A CA 1
ATOM 3220 C C . ARG A 1 415 ? 10.309 -22.490 -19.043 1.00 54.41 415 ARG A C 1
ATOM 3222 O O . ARG A 1 415 ? 11.039 -22.152 -19.964 1.00 54.41 415 ARG A O 1
ATOM 3229 N N . SER A 1 416 ? 9.138 -23.103 -19.238 1.00 40.91 416 SER A N 1
ATOM 3230 C CA . SER A 1 416 ? 8.743 -23.709 -20.521 1.00 40.91 416 SER A CA 1
ATOM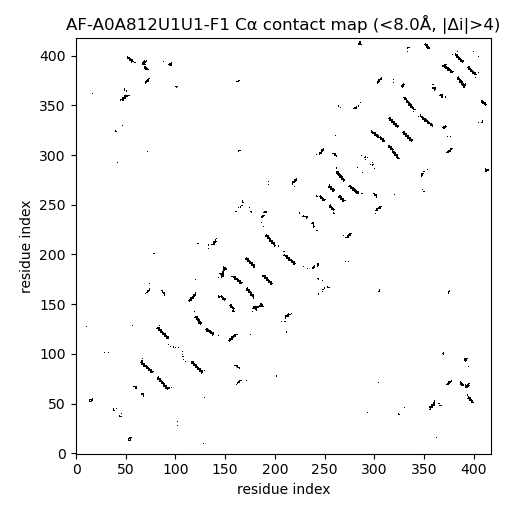 3231 C C . SER A 1 416 ? 7.365 -23.310 -21.065 1.00 40.91 416 SER A C 1
ATOM 3233 O O . SER A 1 416 ? 6.967 -23.862 -22.084 1.00 40.91 416 SER A O 1
ATOM 3235 N N . GLU A 1 417 ? 6.621 -22.417 -20.403 1.00 43.28 417 GLU A N 1
ATOM 3236 C CA . GLU A 1 417 ? 5.258 -22.020 -20.828 1.00 43.28 417 GLU A CA 1
ATOM 3237 C C . GLU A 1 417 ? 5.103 -20.526 -21.175 1.00 43.28 417 GLU A C 1
ATOM 3239 O O . GLU A 1 417 ? 4.006 -20.096 -21.534 1.00 43.28 417 GLU A O 1
ATOM 3244 N N . LEU A 1 418 ? 6.194 -19.761 -21.084 1.00 43.25 418 LEU A N 1
ATOM 3245 C CA . LEU A 1 418 ? 6.345 -18.383 -21.567 1.00 43.25 418 LEU A CA 1
ATOM 3246 C C . LEU A 1 418 ? 7.316 -18.400 -22.748 1.00 43.25 418 LEU A C 1
ATOM 3248 O O . LEU A 1 418 ? 7.090 -17.631 -23.708 1.00 43.25 418 LEU A O 1
#

Secondary structure (DSSP, 8-state):
-----------TT---------GGGTTTTHHHHHHHHHHHSGGG-PPEEE---EEE--PPPSSTT-EEEEEEEEEEEETTEEEEEEEEEEES---TT---TT--GGGS---TT--EEEEEEEEEEEETT--EEEEEEEPBT--GGGBEEE-TTS-EEEEEEEEEEEEETTEEEEEEEEE-BTT--SS--EEEEEEEEEPPPTT---TTT---EES--EEEB-HHHHHHHHHHHHTTS-TTTTTT--EEEEETTEEEEEEETTTEEEEEE-TTT-BEEEEEEE--HHHHHHH-SS-TT--EE--S--EEPPGGGTSSEEEEEEEEETTTEEEEEEEEEEPPSSTTSSPPPEEEEEPPPEEEB-SSTT-B-S-EEEEEEEEETTEEEEEEEETTTEEEEEEEEHHHHHHT-EETT-SS--

Radius of gyration: 20.83 Å; Cα contacts (8 Å, |Δi|>4): 991; chains: 1; bounding box: 51×51×58 Å

Nearest PDB structures (foldseek):
  3qc2-assembly1_A  TM=5.512E-01  e=3.081E-10  Bacteroides ovatus ATCC 8483
  3qc2-assembly2_B  TM=5.293E-01  e=4.466E-10  Bacteroides ovatus ATCC 8483
  5b0r-assembly1_B  TM=5.912E-01  e=3.101E-08  Listeria innocua Clip11262
  4nox-assembly1_A  TM=3.058E-01  e=1.763E-02  Thermochaetoides thermophila DSM 1495
  4awd-assembly1_A  TM=2.360E-01  e=4.857E+00  Phocaeicola plebeius

Solvent-accessible surface area (backbone atoms only — not comparable to full-atom values): 22532 Å² total; per-residue (Å²): 137,84,81,83,82,82,76,79,82,74,71,66,77,68,63,74,76,83,73,86,68,83,65,85,76,48,74,82,44,49,65,56,45,55,49,49,46,48,71,64,33,80,88,64,60,71,67,44,67,42,90,46,64,52,43,76,66,61,81,49,62,88,58,97,56,45,26,31,13,28,21,8,54,37,84,47,76,56,85,92,36,70,29,31,43,33,28,24,21,34,18,52,60,54,41,78,86,58,80,67,78,85,59,59,78,90,68,53,78,69,62,80,94,54,60,62,36,44,35,33,50,28,33,30,34,20,37,82,88,57,48,71,77,30,65,82,39,69,42,38,82,63,65,42,82,50,10,22,23,33,40,99,84,64,36,28,41,36,12,28,43,60,28,25,40,47,68,57,84,89,38,49,32,36,41,30,17,33,31,28,57,60,88,49,80,54,77,50,40,36,44,34,31,43,22,50,46,41,72,48,68,78,83,63,81,55,71,90,72,53,48,48,26,42,76,48,83,32,56,48,44,44,72,66,61,52,53,49,23,53,54,26,48,78,67,79,40,83,37,28,74,55,49,56,26,52,20,42,38,64,62,89,87,44,45,32,32,35,55,34,62,62,54,30,29,34,27,40,47,41,82,85,76,15,48,41,42,80,71,30,79,38,77,44,62,40,56,48,59,64,39,66,49,92,50,102,65,52,47,50,38,46,32,23,28,44,29,76,38,56,69,96,72,75,33,44,26,44,38,48,35,27,36,44,50,81,94,56,37,34,34,30,28,45,33,33,3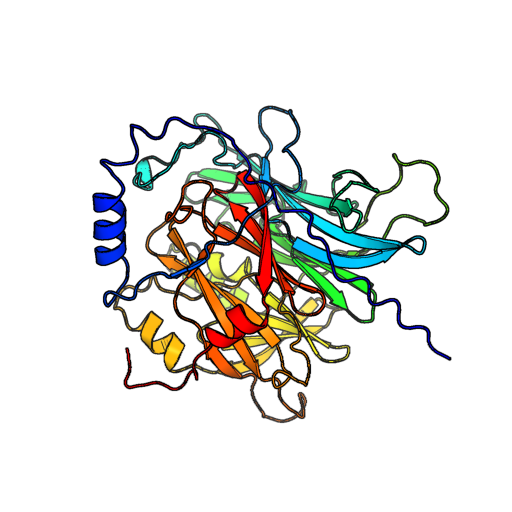8,41,67,40,96,44,80,88,48,92,52,53,57,38,66,53,22,34,32,64,49,24,34,62,44,39,100,46,89,96,36,66,47,52,34,53,42,51,17,15,44,43,72,58,90,66,29,34,34,40,20,23,9,43,43,54,25,41,19,32,36,36,58,45,52,36,69,59,64,56,68,50,46,36,70,23,71,61,87,83,85,126

Organism: NCBI:txid878477

Sequence (418 aa):
MVSQVAGAYDFGALKSSGNSYSTEKLLGTSGAMTARLGELLIHGEAVEVLNVPSRLLHRPPKKKSWALYNPSLLPLRWRGKDVFLVTYRAGTWNLCRWDGRGSPVASLPTVEGRNQATSRVMAAIVLRDFSPLVPVHEIGNQNFQEHSCTHSTGMRRVGIDDGRLLSLRGKPFVLFAGVAPAQQDYPCQHRQYLCPLELPDEASENLKELKVKCSEKVLLTFDFADQLSEKMLAQERLGSVHQKNWMPFVVGDELFLIFTVEPLRVMRVDTLTGRCVEVSLVRTPALSALHNSQRDEFRGHGGPALVPLPPKHGGGFLGLARVQAGNLLYTHFFFALKVPQDPSASDPFVISHVSRLLCIESSHEGLCEVIQFVGGIFIDEDQLVLTYGANDCEPRVTALPLSHALAMLRPADFRSEL

Foldseek 3Di:
DDDDPPDPDCPPPLPQPPPDDDPPVPVVCPVVVLVVCCVLQPPSFDAAAAPFGKDFLDAAPPPPQKFWFLKAWDFDAALNATKIKIKTKIKSDFCPVPPPDPDDPVPRPPVPPALEMEIAIWIFIAHPNSHTPQDTDGAAPQPQQQAWEADPVSRIYTGKDQWFWDAAPNFIKTKIWGWHGPPPYDDIATWIWIFTWDFADSPDPPSVRGHIYGPDTATADDPVLVVQLVVCVVVVHRSHQQNGAWAWDDDHNWIKTFSFVAQGWIWTAPNVRNYTDTLAGHGQQLVVVQVPPPDNQWGWGHAHHWEWDDVVLVTATKGKTWTDRPDFAIWIKIWGWDDDPDSVDSDHIDGFWMFGTYAHDDSDPPDHARHKGWSYWYDDPQKIKTWIGGRRHTTMITIDGNVVNSVRIDTRPPPDPD